Protein AF-0000000078296231 (afdb_homodimer)

Secondary structure (DSSP, 8-state):
----------------------------------------------------S----EEEEEE-TTSTTS--EE--STT-EEES-EEETTEEEP-SSEEEEEEEEEEEEEEE--SSS--EEEEEEEEEE-TTSSS-EEEEEEEEEE-TT-EEEEEEEEEEEEEEEE-TT-EEEEEEE-GGGB---TTTSEEEEEE-/----------------------------------------------------S-PPPEEEEEE-TTSTTS--EE--STT-EEES-EEETTEEEP-SSEEEEEEEEEEEEEEE--SSS--EEEEEEEEEE-TTSSS-EEEEEEEEEE-TT-EEEEEEEEEEEEEEEE-TT-EEEEEEE-GGGB---TTTSEEEEEE-

Organism: Dipodomys ordii (NCBI:txid10020)

Sequence (392 aa):
MTPPGHLHLLRVLGSPFLLLLGLLLLALPPGAQGLTRIGQSTDQHPHKHSFYGTFNPIAHLVGDIHTPGSLSWTANTDRTFLHGFTVNNNTLVVPTAGLYFVYSQVFFSGNSCPSDGTPLLLTHEVQLFSSQYPNHVPILSAQTSLCPGIEGPWMRSLYVGAVFVLTQGDQLSTQTNGLSHLDLRPSSVYFGAFSLMTPPGHLHLLRVLGSPFLLLLGLLLLALPPGAQGLTRIGQSTDQHPHKHSFYGTFNPIAHLVGDIHTPGSLSWTANTDRTFLHGFTVNNNTLVVPTAGLYFVYSQVFFSGNSCPSDGTPLLLTHEVQLFSSQYPNHVPILSAQTSLCPGIEGPWMRSLYVGAVFVLTQGDQLSTQTNGLSHLDLRPSSVYFGAFSL

Radius of gyration: 35.62 Å; Cα contacts (8 Å, |Δi|>4): 763; chains: 2; bounding box: 89×140×71 Å

Solvent-accessible surface area (backbone atoms only — not comparable to full-atom values): 23482 Å² total; per-residue (Å²): 134,89,83,76,90,76,83,77,81,80,79,82,69,85,79,76,87,69,82,74,84,74,82,84,80,76,75,75,80,78,81,75,76,82,78,70,80,76,74,83,77,74,78,73,66,76,73,75,77,73,74,77,63,96,62,66,38,29,34,33,28,22,51,36,78,87,43,80,86,50,92,40,65,37,63,87,50,92,89,32,44,76,36,72,46,46,80,56,96,66,21,42,32,36,69,57,62,44,45,28,42,39,38,38,32,42,29,35,45,48,55,58,39,54,75,84,58,50,50,47,66,35,38,42,30,37,29,39,36,35,93,91,39,99,52,76,38,68,62,31,41,32,37,36,48,43,55,41,60,44,76,46,76,50,77,49,76,47,62,42,71,50,70,44,81,45,46,54,65,26,30,39,34,72,51,68,47,53,58,92,27,56,49,80,38,71,92,45,13,30,42,36,36,32,52,110,136,84,83,80,82,78,78,78,77,78,88,78,82,92,88,90,81,84,77,92,76,81,88,78,82,75,84,75,84,84,76,82,75,79,77,80,72,86,68,81,75,78,73,75,64,76,76,75,75,72,75,76,62,94,63,66,40,30,35,30,28,22,48,35,76,88,43,79,82,50,94,39,65,38,62,86,49,92,86,31,44,76,37,71,46,46,80,56,96,64,21,42,31,34,66,58,62,43,45,29,42,38,38,37,31,42,30,35,45,46,55,57,39,53,73,85,64,49,60,48,69,36,37,42,31,37,28,39,37,33,95,89,41,98,51,76,39,76,76,38,73,38,74,50,72,42,62,44,60,39,65,46,65,42,36,41,50,46,65,41,72,52,76,43,82,43,46,54,65,25,31,42,35,72,49,65,48,54,55,90,27,55,49,76,38,70,31,28,14,30,43,35,36,33,54,113

Structure (mmCIF, N/CA/C/O backbone):
data_AF-0000000078296231-model_v1
#
loop_
_entity.id
_entity.type
_entity.pdbx_description
1 polymer Lymphotoxin-alpha
#
loop_
_atom_site.group_PDB
_atom_site.id
_atom_site.type_symbol
_atom_site.label_atom_id
_atom_site.label_alt_id
_atom_site.label_comp_id
_atom_site.label_asym_id
_atom_site.label_entity_id
_atom_site.label_seq_id
_atom_site.pdbx_PDB_ins_code
_atom_site.Cartn_x
_atom_site.Cartn_y
_atom_site.Cartn_z
_atom_site.occupancy
_atom_site.B_iso_or_equiv
_atom_site.auth_seq_id
_atom_site.auth_comp_id
_atom_site.auth_asym_id
_atom_site.auth_atom_id
_atom_site.pdbx_PDB_model_num
ATOM 1 N N . MET A 1 1 ? 61.344 -9.984 17.656 1 23.5 1 MET A N 1
ATOM 2 C CA . MET A 1 1 ? 61.125 -11.219 16.906 1 23.5 1 MET A CA 1
ATOM 3 C C . MET A 1 1 ? 60.25 -12.188 17.688 1 23.5 1 MET A C 1
ATOM 5 O O . MET A 1 1 ? 60 -13.312 17.25 1 23.5 1 MET A O 1
ATOM 9 N N . THR A 1 2 ? 59.875 -11.883 19.016 1 25.09 2 THR A N 1
ATOM 10 C CA . THR A 1 2 ? 59.469 -12.867 20.016 1 25.09 2 THR A CA 1
ATOM 11 C C . THR A 1 2 ? 58.156 -13.508 19.656 1 25.09 2 THR A C 1
ATOM 13 O O . THR A 1 2 ? 57.219 -12.82 19.25 1 25.09 2 THR A O 1
ATOM 16 N N . PRO A 1 3 ? 58.062 -14.812 19.75 1 30.64 3 PRO A N 1
ATOM 17 C CA . PRO A 1 3 ? 57.219 -15.922 19.266 1 30.64 3 PRO A CA 1
ATOM 18 C C . PRO A 1 3 ? 55.844 -15.961 19.906 1 30.64 3 PRO A C 1
ATOM 20 O O . PRO A 1 3 ? 54.844 -16.219 19.234 1 30.64 3 PRO A O 1
ATOM 23 N N . PRO A 1 4 ? 55.656 -15.93 21.344 1 26.22 4 PRO A N 1
ATOM 24 C CA . PRO A 1 4 ? 55.344 -17.172 22.062 1 26.22 4 PRO A CA 1
ATOM 25 C C . PRO A 1 4 ? 53.844 -17.375 22.25 1 26.22 4 PRO A C 1
ATOM 27 O O . PRO A 1 4 ? 53.344 -18.5 22.078 1 26.22 4 PRO A O 1
ATOM 30 N N . GLY A 1 5 ? 53 -16.516 23.047 1 26.39 5 GLY A N 1
ATOM 31 C CA . GLY A 1 5 ? 52.344 -17.109 24.203 1 26.39 5 GLY A CA 1
ATOM 32 C C . GLY A 1 5 ? 51.094 -17.875 23.875 1 26.39 5 GLY A C 1
ATOM 33 O O . GLY A 1 5 ? 50.406 -17.547 22.891 1 26.39 5 GLY A O 1
ATOM 34 N N . HIS A 1 6 ? 50.875 -19.188 24.25 1 28.38 6 HIS A N 1
ATOM 35 C CA . HIS A 1 6 ? 50.094 -20.422 24.203 1 28.38 6 HIS A CA 1
ATOM 36 C C . HIS A 1 6 ? 48.719 -20.219 24.844 1 28.38 6 HIS A C 1
ATOM 38 O O . HIS A 1 6 ? 48.625 -20.219 26.078 1 28.38 6 HIS A O 1
ATOM 44 N N . LEU A 1 7 ? 47.844 -19.203 24.641 1 26.77 7 LEU A N 1
ATOM 45 C CA . LEU A 1 7 ? 46.719 -19.094 25.547 1 26.77 7 LEU A CA 1
ATOM 46 C C . LEU A 1 7 ? 45.875 -20.359 25.516 1 26.77 7 LEU A C 1
ATOM 48 O O . LEU A 1 7 ? 45.344 -20.719 24.469 1 26.77 7 LEU A O 1
ATOM 52 N N . HIS A 1 8 ? 46.125 -21.391 26.406 1 22.59 8 HIS A N 1
ATOM 53 C CA . HIS A 1 8 ? 45.5 -22.688 26.641 1 22.59 8 HIS A CA 1
ATOM 54 C C . HIS A 1 8 ? 44.062 -22.547 27.062 1 22.59 8 HIS A C 1
ATOM 56 O O . HIS A 1 8 ? 43.75 -21.922 28.078 1 22.59 8 HIS A O 1
ATOM 62 N N . LEU A 1 9 ? 43.062 -22.281 26.203 1 24.11 9 LEU A N 1
ATOM 63 C CA . LEU A 1 9 ? 41.656 -22.219 26.516 1 24.11 9 LEU A CA 1
ATOM 64 C C . LEU A 1 9 ? 41.156 -23.531 27.109 1 24.11 9 LEU A C 1
ATOM 66 O O . LEU A 1 9 ? 41.281 -24.578 26.469 1 24.11 9 LEU A O 1
ATOM 70 N N . LEU A 1 10 ? 41.188 -23.609 28.484 1 22.58 10 LEU A N 1
ATOM 71 C CA . LEU A 1 10 ? 40.812 -24.75 29.312 1 22.58 10 LEU A CA 1
ATOM 72 C C . LEU A 1 10 ? 39.406 -25.234 28.953 1 22.58 10 LEU A C 1
ATOM 74 O O . LEU A 1 10 ? 38.531 -24.438 28.562 1 22.58 10 LEU A O 1
ATOM 78 N N . ARG A 1 11 ? 39.125 -26.625 29.016 1 25 11 ARG A N 1
ATOM 79 C CA . ARG A 1 11 ? 38.25 -27.766 28.703 1 25 11 ARG A CA 1
ATOM 80 C C . ARG A 1 11 ? 37 -27.75 29.562 1 25 11 ARG A C 1
ATOM 82 O O . ARG A 1 11 ? 37.062 -28.047 30.75 1 25 11 ARG A O 1
ATOM 89 N N . VAL A 1 12 ? 36.156 -26.688 29.641 1 25.27 12 VAL A N 1
ATOM 90 C CA . VAL A 1 12 ? 35.062 -26.75 30.594 1 25.27 12 VAL A CA 1
ATOM 91 C C . VAL A 1 12 ? 34.219 -28.016 30.344 1 25.27 12 VAL A C 1
ATOM 93 O O . VAL A 1 12 ? 33.625 -28.172 29.281 1 25.27 12 VAL A O 1
ATOM 96 N N . LEU A 1 13 ? 34.5 -29.188 30.953 1 24.36 13 LEU A N 1
ATOM 97 C CA . LEU A 1 13 ? 34 -30.547 30.906 1 24.36 13 LEU A CA 1
ATOM 98 C C . LEU A 1 13 ? 32.562 -30.594 31.438 1 24.36 13 LEU A C 1
ATOM 100 O O . LEU A 1 13 ? 32.094 -31.641 31.891 1 24.36 13 LEU A O 1
ATOM 104 N N . GLY A 1 14 ? 31.75 -29.531 31.578 1 25.92 14 GLY A N 1
ATOM 105 C CA . GLY A 1 14 ? 30.672 -29.812 32.5 1 25.92 14 GLY A CA 1
ATOM 106 C C . GLY A 1 14 ? 29.828 -31 32.062 1 25.92 14 GLY A C 1
ATOM 107 O O . GLY A 1 14 ? 29.625 -31.25 30.875 1 25.92 14 GLY A O 1
ATOM 108 N N . SER A 1 15 ? 29.641 -32.062 33.031 1 25.97 15 SER A N 1
ATOM 109 C CA . SER A 1 15 ? 29.094 -33.406 33.062 1 25.97 15 SER A CA 1
ATOM 110 C C . SER A 1 15 ? 27.609 -33.406 32.688 1 25.97 15 SER A C 1
ATOM 112 O O . SER A 1 15 ? 26.906 -32.438 32.906 1 25.97 15 SER A O 1
ATOM 114 N N . PRO A 1 16 ? 27.047 -34.469 31.953 1 27.66 16 PRO A N 1
ATOM 115 C CA . PRO A 1 16 ? 25.859 -34.906 31.219 1 27.66 16 PRO A CA 1
ATOM 116 C C . PRO A 1 16 ? 24.734 -35.344 32.156 1 27.66 16 PRO A C 1
ATOM 118 O O . PRO A 1 16 ? 23.75 -35.938 31.688 1 27.66 16 PRO A O 1
ATOM 121 N N . PHE A 1 17 ? 24.438 -34.75 33.406 1 25.89 17 PHE A N 1
ATOM 122 C CA . PHE A 1 17 ? 23.594 -35.625 34.219 1 25.89 17 PHE A CA 1
ATOM 123 C C . PHE A 1 17 ? 22.281 -35.906 33.531 1 25.89 17 PHE A C 1
ATOM 125 O O . PHE A 1 17 ? 21.531 -35 33.156 1 25.89 17 PHE A O 1
ATOM 132 N N . LEU A 1 18 ? 22.078 -37.094 32.906 1 24.16 18 LEU A N 1
ATOM 133 C CA . LEU A 1 18 ? 21.078 -37.875 32.188 1 24.16 18 LEU A CA 1
ATOM 134 C C . LEU A 1 18 ? 19.875 -38.156 33.094 1 24.16 18 LEU A C 1
ATOM 136 O O . LEU A 1 18 ? 19.078 -39.062 32.812 1 24.16 18 LEU A O 1
ATOM 140 N N . LEU A 1 19 ? 19.531 -37.25 34.094 1 22.5 19 LEU A N 1
ATOM 141 C CA . LEU A 1 19 ? 18.578 -37.906 35 1 22.5 19 LEU A CA 1
ATOM 142 C C . LEU A 1 19 ? 17.344 -38.344 34.219 1 22.5 19 LEU A C 1
ATOM 144 O O . LEU A 1 19 ? 16.734 -37.562 33.5 1 22.5 19 LEU A O 1
ATOM 148 N N . LEU A 1 20 ? 17.172 -39.656 34.094 1 23.8 20 LEU A N 1
ATOM 149 C CA . LEU A 1 20 ? 16.25 -40.656 33.562 1 23.8 20 LEU A CA 1
ATOM 150 C C . LEU A 1 20 ? 14.859 -40.5 34.188 1 23.8 20 LEU A C 1
ATOM 152 O O . LEU A 1 20 ? 14.633 -40.875 35.344 1 23.8 20 LEU A O 1
ATOM 156 N N . LEU A 1 21 ? 14.289 -39.25 34.156 1 24.34 21 LEU A N 1
ATOM 157 C CA . LEU A 1 21 ? 12.984 -39.188 34.812 1 24.34 21 LEU A CA 1
ATOM 158 C C . LEU A 1 21 ? 12.062 -40.281 34.281 1 24.34 21 LEU A C 1
ATOM 160 O O . LEU A 1 21 ? 11.719 -40.281 33.094 1 24.34 21 LEU A O 1
ATOM 164 N N . GLY A 1 22 ? 11.914 -41.406 34.938 1 21.39 22 GLY A N 1
ATOM 165 C CA . GLY A 1 22 ? 11.273 -42.719 34.781 1 21.39 22 GLY A CA 1
ATOM 166 C C . GLY A 1 22 ? 9.789 -42.625 34.5 1 21.39 22 GLY A C 1
ATOM 167 O O . GLY A 1 22 ? 9.273 -43.312 33.625 1 21.39 22 GLY A O 1
ATOM 168 N N . LEU A 1 23 ? 8.93 -42.062 35.5 1 23.48 23 LEU A N 1
ATOM 169 C CA . LEU A 1 23 ? 7.977 -43 36.094 1 23.48 23 LEU A CA 1
ATOM 170 C C . LEU A 1 23 ? 6.789 -43.219 35.188 1 23.48 23 LEU A C 1
ATOM 172 O O . LEU A 1 23 ? 6.48 -44.375 34.844 1 23.48 23 LEU A O 1
ATOM 176 N N . LEU A 1 24 ? 5.375 -43 35.719 1 23.36 24 LEU A N 1
ATOM 177 C CA . LEU A 1 24 ? 4.266 -43.875 36.031 1 23.36 24 LEU A CA 1
ATOM 178 C C . LEU A 1 24 ? 3.23 -43.875 34.906 1 23.36 24 LEU A C 1
ATOM 180 O O . LEU A 1 24 ? 2.59 -42.844 34.656 1 23.36 24 LEU A O 1
ATOM 184 N N . LEU A 1 25 ? 3.406 -44.562 33.844 1 26.02 25 LEU A N 1
ATOM 185 C CA . LEU A 1 25 ? 2.516 -44.812 32.719 1 26.02 25 LEU A CA 1
ATOM 186 C C . LEU A 1 25 ? 1.174 -45.375 33.219 1 26.02 25 LEU A C 1
ATOM 188 O O . LEU A 1 25 ? 1.07 -46.531 33.594 1 26.02 25 LEU A O 1
ATOM 192 N N . LEU A 1 26 ? 0.465 -44.562 34.125 1 24.72 26 LEU A N 1
ATOM 193 C CA . LEU A 1 26 ? -0.758 -45.188 34.625 1 24.72 26 LEU A CA 1
ATOM 194 C C . LEU A 1 26 ? -1.654 -45.625 33.5 1 24.72 26 LEU A C 1
ATOM 196 O O . LEU A 1 26 ? -1.951 -44.844 32.594 1 24.72 26 LEU A O 1
ATOM 200 N N . ALA A 1 27 ? -1.771 -46.938 33.344 1 30.64 27 ALA A N 1
ATOM 201 C CA . ALA A 1 27 ? -2.521 -47.812 32.469 1 30.64 27 ALA A CA 1
ATOM 202 C C . ALA A 1 27 ? -4.02 -47.531 32.531 1 30.64 27 ALA A C 1
ATOM 204 O O . ALA A 1 27 ? -4.664 -47.875 33.531 1 30.64 27 ALA A O 1
ATOM 205 N N . LEU A 1 28 ? -4.492 -46.312 32.281 1 28.36 28 LEU A N 1
ATOM 206 C CA . LEU A 1 28 ? -5.934 -46.188 32.5 1 28.36 28 LEU A CA 1
ATOM 207 C C . LEU A 1 28 ? -6.688 -47.25 31.719 1 28.36 28 LEU A C 1
ATOM 209 O O . LEU A 1 28 ? -6.297 -47.625 30.609 1 28.36 28 LEU A O 1
ATOM 213 N N . PRO A 1 29 ? -7.551 -48 32.438 1 28.84 29 PRO A N 1
ATOM 214 C CA . PRO A 1 29 ? -8.273 -49.219 32.062 1 28.84 29 PRO A CA 1
ATOM 215 C C . PRO A 1 29 ? -9.156 -49 30.828 1 28.84 29 PRO A C 1
ATOM 217 O O . PRO A 1 29 ? -9.516 -47.875 30.5 1 28.84 29 PRO A O 1
ATOM 220 N N . PRO A 1 30 ? -9.508 -50.125 30.062 1 27.97 30 PRO A N 1
ATOM 221 C CA . PRO A 1 30 ? -10.016 -50.406 28.719 1 27.97 30 PRO A CA 1
ATOM 222 C C . PRO A 1 30 ? -11.492 -50.062 28.562 1 27.97 30 PRO A C 1
ATOM 224 O O . PRO A 1 30 ? -12.062 -50.25 27.484 1 27.97 30 PRO A O 1
ATOM 227 N N . GLY A 1 31 ? -12.258 -49.688 29.656 1 29 31 GLY A N 1
ATOM 228 C CA . GLY A 1 31 ? -13.594 -50.25 29.453 1 29 31 GLY A CA 1
ATOM 229 C C . GLY A 1 31 ? -14.312 -49.656 28.25 1 29 31 GLY A C 1
ATOM 230 O O . GLY A 1 31 ? -14.094 -48.469 27.906 1 29 31 GLY A O 1
ATOM 231 N N . ALA A 1 32 ? -14.898 -50.469 27.344 1 26.92 32 ALA A N 1
ATOM 232 C CA . ALA A 1 32 ? -15.539 -50.5 26.031 1 26.92 32 ALA A CA 1
ATOM 233 C C . ALA A 1 32 ? -16.859 -49.719 26.062 1 26.92 32 ALA A C 1
ATOM 235 O O . ALA A 1 32 ? -17.719 -49.938 25.219 1 26.92 32 ALA A O 1
ATOM 236 N N . GLN A 1 33 ? -17.156 -48.844 27.047 1 25.98 33 GLN A N 1
ATOM 237 C CA . GLN A 1 33 ? -18.609 -48.656 27.109 1 25.98 33 GLN A CA 1
ATOM 238 C C . GLN A 1 33 ? -19.156 -48.188 25.781 1 25.98 33 GLN A C 1
ATOM 240 O O . GLN A 1 33 ? -18.422 -47.625 24.953 1 25.98 33 GLN A O 1
ATOM 245 N N . GLY A 1 34 ? -20.547 -48.438 25.562 1 28.52 34 GLY A N 1
ATOM 246 C CA . GLY A 1 34 ? -21.609 -48.406 24.562 1 28.52 34 GLY A CA 1
ATOM 247 C C . GLY A 1 34 ? -21.797 -47.031 23.969 1 28.52 34 GLY A C 1
ATOM 248 O O . GLY A 1 34 ? -22.062 -46.062 24.688 1 28.52 34 GLY A O 1
ATOM 249 N N . LEU A 1 35 ? -21.109 -46.688 22.969 1 27.2 35 LEU A N 1
ATOM 250 C CA . LEU A 1 35 ? -21.109 -45.406 22.234 1 27.2 35 LEU A CA 1
ATOM 251 C C . LEU A 1 35 ? -22.516 -45.031 21.797 1 27.2 35 LEU A C 1
ATOM 253 O O . LEU A 1 35 ? -23.125 -45.719 20.969 1 27.2 35 LEU A O 1
ATOM 257 N N . THR A 1 36 ? -23.328 -44.688 22.859 1 28.83 36 THR A N 1
ATOM 258 C CA . THR A 1 36 ? -24.625 -44.188 22.438 1 28.83 36 THR A CA 1
ATOM 259 C C . THR A 1 36 ? -24.453 -43.188 21.297 1 28.83 36 THR A C 1
ATOM 261 O O . THR A 1 36 ? -23.531 -42.344 21.328 1 28.83 36 THR A O 1
ATOM 264 N N . ARG A 1 37 ? -25.109 -43.438 20.188 1 26.67 37 ARG A N 1
ATOM 265 C CA . ARG A 1 37 ? -25.266 -42.719 18.922 1 26.67 37 ARG A CA 1
ATOM 266 C C . ARG A 1 37 ? -25.562 -41.25 19.156 1 26.67 37 ARG A C 1
ATOM 268 O O . ARG A 1 37 ? -26.625 -40.906 19.672 1 26.67 37 ARG A O 1
ATOM 275 N N . ILE A 1 38 ? -24.625 -40.469 19.656 1 29.61 38 ILE A N 1
ATOM 276 C CA . ILE A 1 38 ? -24.906 -39.062 19.75 1 29.61 38 ILE A CA 1
ATOM 277 C C . ILE A 1 38 ? -25.469 -38.531 18.438 1 29.61 38 ILE A C 1
ATOM 279 O O . ILE A 1 38 ? -24.891 -38.75 17.375 1 29.61 38 ILE A O 1
ATOM 283 N N . GLY A 1 39 ? -26.766 -38.219 18.469 1 31.97 39 GLY A N 1
ATOM 284 C CA . GLY A 1 39 ? -27.625 -37.625 17.453 1 31.97 39 GLY A CA 1
ATOM 285 C C . GLY A 1 39 ? -26.906 -36.562 16.641 1 31.97 39 GLY A C 1
ATOM 286 O O . GLY A 1 39 ? -25.859 -36.062 17.047 1 31.97 39 GLY A O 1
ATOM 287 N N . GLN A 1 40 ? -27.531 -36.25 15.414 1 31.89 40 GLN A N 1
ATOM 288 C CA . GLN A 1 40 ? -27.234 -35.469 14.219 1 31.89 40 GLN A CA 1
ATOM 289 C C . GLN A 1 40 ? -26.859 -34.031 14.594 1 31.89 40 GLN A C 1
ATOM 291 O O . GLN A 1 40 ? -27.609 -33.344 15.289 1 31.89 40 GLN A O 1
ATOM 296 N N . SER A 1 41 ? -25.609 -33.812 14.852 1 35.22 41 SER A N 1
ATOM 297 C CA . SER A 1 41 ? -25.094 -32.438 14.953 1 35.22 41 SER A CA 1
ATOM 298 C C . SER A 1 41 ? -25.766 -31.516 13.938 1 35.22 41 SER A C 1
ATOM 300 O O . SER A 1 41 ? -25.844 -31.844 12.75 1 35.22 41 SER A O 1
ATOM 302 N N . THR A 1 42 ? -26.766 -30.703 14.359 1 37 42 THR A N 1
ATOM 303 C CA . THR A 1 42 ? -27.391 -29.578 13.672 1 37 42 THR A CA 1
ATOM 304 C C . THR A 1 42 ? -26.359 -28.797 12.859 1 37 42 THR A C 1
ATOM 306 O O . THR A 1 42 ? -25.234 -28.594 13.32 1 37 42 THR A O 1
ATOM 309 N N . ASP A 1 43 ? -26.484 -28.859 11.602 1 37.47 43 ASP A N 1
ATOM 310 C CA . ASP A 1 43 ? -25.875 -27.984 10.594 1 37.47 43 ASP A CA 1
ATOM 311 C C . ASP A 1 43 ? -25.75 -26.562 11.109 1 37.47 43 ASP A C 1
ATOM 313 O O . ASP A 1 43 ? -26.766 -25.875 11.297 1 37.47 43 ASP A O 1
ATOM 317 N N . GLN A 1 44 ? -24.984 -26.266 12.094 1 37.34 44 GLN A N 1
ATOM 318 C CA . GLN A 1 44 ? -24.734 -24.844 12.352 1 37.34 44 GLN A CA 1
ATOM 319 C C . GLN A 1 44 ? -24.484 -24.094 11.047 1 37.34 44 GLN A C 1
ATOM 321 O O . GLN A 1 44 ? -23.5 -24.344 10.352 1 37.34 44 GLN A O 1
ATOM 326 N N . HIS A 1 45 ? -25.531 -23.75 10.281 1 37.38 45 HIS A N 1
ATOM 327 C CA . HIS A 1 45 ? -25.359 -22.734 9.25 1 37.38 45 HIS A CA 1
ATOM 328 C C . HIS A 1 45 ? -24.406 -21.641 9.711 1 37.38 45 HIS A C 1
ATOM 330 O O . HIS A 1 45 ? -24.484 -21.188 10.859 1 37.38 45 HIS A O 1
ATOM 336 N N . PRO A 1 46 ? -23.266 -21.5 9.219 1 41.59 46 PRO A N 1
ATOM 337 C CA . PRO A 1 46 ? -22.469 -20.344 9.617 1 41.59 46 PRO A CA 1
ATOM 338 C C . PRO A 1 46 ? -23.312 -19.062 9.688 1 41.59 46 PRO A C 1
ATOM 340 O O . PRO A 1 46 ? -24.125 -18.797 8.797 1 41.59 46 PRO A O 1
ATOM 343 N N . HIS A 1 47 ? -23.75 -18.672 10.789 1 35.69 47 HIS A N 1
ATOM 344 C CA . HIS A 1 47 ? -24.422 -17.375 10.984 1 35.69 47 HIS A CA 1
ATOM 345 C C . HIS A 1 47 ? -23.734 -16.281 10.18 1 35.69 47 HIS A C 1
ATOM 347 O O . HIS A 1 47 ? -22.578 -15.945 10.445 1 35.69 47 HIS A O 1
ATOM 353 N N . LYS A 1 48 ? -24 -16.094 8.836 1 42.22 48 LYS A N 1
ATOM 354 C CA . LYS A 1 48 ? -23.734 -14.773 8.273 1 42.22 48 LYS A CA 1
ATOM 355 C C . LYS A 1 48 ? -24.047 -13.68 9.289 1 42.22 48 LYS A C 1
ATOM 357 O O . LYS A 1 48 ? -25.203 -13.5 9.68 1 42.22 48 LYS A O 1
ATOM 362 N N . HIS A 1 49 ? -23.375 -13.438 10.312 1 40.06 49 HIS A N 1
ATOM 363 C CA . HIS A 1 49 ? -23.609 -12.281 11.164 1 40.06 49 HIS A CA 1
ATOM 364 C C . HIS A 1 49 ? -24.047 -11.07 10.352 1 40.06 49 HIS A C 1
ATOM 366 O O . HIS A 1 49 ? -23.234 -10.453 9.656 1 40.06 49 HIS A O 1
ATOM 372 N N . SER A 1 50 ? -25.297 -11.039 9.836 1 41.28 50 SER A N 1
ATOM 373 C CA . SER A 1 50 ? -25.891 -9.805 9.328 1 41.28 50 SER A CA 1
ATOM 374 C C . SER A 1 50 ? -25.781 -8.68 10.359 1 41.28 50 SER A C 1
ATOM 376 O O . SER A 1 50 ? -26.312 -8.789 11.461 1 41.28 50 SER A O 1
ATOM 378 N N . PHE A 1 51 ? -24.766 -8.055 10.539 1 41.81 51 PHE A N 1
ATOM 379 C CA . PHE A 1 51 ? -24.719 -6.816 11.312 1 41.81 51 PHE A CA 1
ATOM 380 C C . PHE A 1 51 ? -25.859 -5.895 10.93 1 41.81 51 PHE A C 1
ATOM 382 O O . PHE A 1 51 ? -25.969 -5.469 9.773 1 41.81 51 PHE A O 1
ATOM 389 N N . TYR A 1 52 ? -27.047 -6.047 11.359 1 41.47 52 TYR A N 1
ATOM 390 C CA . TYR A 1 52 ? -28.25 -5.227 11.172 1 41.47 52 TYR A CA 1
ATOM 391 C C . TYR A 1 52 ? -27.969 -3.77 11.516 1 41.47 52 TYR A C 1
ATOM 393 O O . TYR A 1 52 ? -28.859 -2.93 11.469 1 41.47 52 TYR A O 1
ATOM 401 N N . GLY A 1 53 ? -27.031 -3.422 12.484 1 46.28 53 GLY A N 1
ATOM 402 C CA . GLY A 1 53 ? -26.984 -1.998 12.781 1 46.28 53 GLY A CA 1
ATOM 403 C C . GLY A 1 53 ? -26.5 -1.16 11.617 1 46.28 53 GLY A C 1
ATOM 404 O O . GLY A 1 53 ? -25.969 -1.694 10.641 1 46.28 53 GLY A O 1
ATOM 405 N N . THR A 1 54 ? -27.016 0.094 11.445 1 58.09 54 THR A N 1
ATOM 406 C CA . THR A 1 54 ? -26.625 1.038 10.406 1 58.09 54 THR A CA 1
ATOM 407 C C . THR A 1 54 ? -25.109 1.026 10.227 1 58.09 54 THR A C 1
ATOM 409 O O . THR A 1 54 ? -24.375 1.687 10.969 1 58.09 54 THR A O 1
ATOM 412 N N . PHE A 1 55 ? -24.547 -0.075 9.867 1 71.25 55 PHE A N 1
ATOM 413 C CA . PHE A 1 55 ? -23.094 -0.173 9.742 1 71.25 55 PHE A CA 1
ATOM 414 C C . PHE A 1 55 ? -22.609 0.536 8.477 1 71.25 55 PHE A C 1
ATOM 416 O O . PHE A 1 55 ? -23.297 0.53 7.457 1 71.25 55 PHE A O 1
ATOM 423 N N . ASN A 1 56 ? -21.547 1.28 8.703 1 89.38 56 ASN A N 1
ATOM 424 C CA . ASN A 1 56 ? -20.828 1.855 7.574 1 89.38 56 ASN A CA 1
ATOM 425 C C . ASN A 1 56 ? -20.453 0.789 6.551 1 89.38 56 ASN A C 1
ATOM 427 O O . ASN A 1 56 ? -20.312 -0.386 6.895 1 89.38 56 ASN A O 1
ATOM 431 N N . PRO A 1 57 ? -20.594 1.079 5.324 1 95.94 57 PRO A N 1
ATOM 432 C CA . PRO A 1 57 ? -20.203 0.121 4.285 1 95.94 57 PRO A CA 1
ATOM 433 C C . PRO A 1 57 ? -18.859 -0.559 4.574 1 95.94 57 PRO A C 1
ATOM 435 O O . PRO A 1 57 ? -17.922 0.098 5.008 1 95.94 57 PRO A O 1
ATOM 438 N N . ILE A 1 58 ? -18.812 -1.857 4.359 1 96.69 58 ILE A N 1
ATOM 439 C CA . ILE A 1 58 ? -17.594 -2.635 4.59 1 96.69 58 ILE A CA 1
ATOM 440 C C . ILE A 1 58 ? -17.594 -3.867 3.686 1 96.69 58 ILE A C 1
ATOM 442 O O . ILE A 1 58 ? -18.641 -4.473 3.449 1 96.69 58 ILE A O 1
ATOM 446 N N . ALA A 1 59 ? -16.484 -4.203 3.16 1 98 59 ALA A N 1
ATOM 447 C CA . ALA A 1 59 ? -16.266 -5.422 2.387 1 98 59 ALA A CA 1
ATOM 448 C C . ALA A 1 59 ? -14.93 -6.07 2.738 1 98 59 ALA A C 1
ATOM 450 O O . ALA A 1 59 ? -13.898 -5.398 2.768 1 98 59 ALA A O 1
ATOM 451 N N . HIS A 1 60 ? -14.875 -7.277 3.102 1 98.06 60 HIS A N 1
ATOM 452 C CA . HIS A 1 60 ? -13.711 -8.148 3.207 1 98.06 60 HIS A CA 1
ATOM 453 C C . HIS A 1 60 ? -13.938 -9.453 2.451 1 98.06 60 HIS A C 1
ATOM 455 O O . HIS A 1 60 ? -14.711 -10.312 2.893 1 98.06 60 HIS A O 1
ATOM 461 N N . LEU A 1 61 ? -13.281 -9.562 1.343 1 98 61 LEU A N 1
ATOM 462 C CA . LEU A 1 61 ? -13.391 -10.727 0.471 1 98 61 LEU A CA 1
ATOM 463 C C . LEU A 1 61 ? -12.125 -11.578 0.543 1 98 61 LEU A C 1
ATOM 465 O O . LEU A 1 61 ? -11.086 -11.109 1.016 1 98 61 LEU A O 1
ATOM 469 N N . VAL A 1 62 ? -12.258 -12.844 0.133 1 96.81 62 VAL A N 1
ATOM 470 C CA . VAL A 1 62 ? -11.078 -13.711 0.083 1 96.81 62 VAL A CA 1
ATOM 471 C C . VAL A 1 62 ? -10.93 -14.297 -1.319 1 96.81 62 VAL A C 1
ATOM 473 O O . VAL A 1 62 ? -11.883 -14.312 -2.1 1 96.81 62 VAL A O 1
ATOM 476 N N . GLY A 1 63 ? -9.742 -14.641 -1.748 1 95.94 63 GLY A N 1
ATOM 477 C CA . GLY A 1 63 ? -9.523 -15.32 -3.02 1 95.94 63 GLY A CA 1
ATOM 478 C C . GLY A 1 63 ? -10.336 -16.594 -3.168 1 95.94 63 GLY A C 1
ATOM 479 O O . GLY A 1 63 ? -10.383 -17.406 -2.254 1 95.94 63 GLY A O 1
ATOM 480 N N . ASP A 1 64 ? -10.906 -16.703 -4.316 1 93.31 64 ASP A N 1
ATOM 481 C CA . ASP A 1 64 ? -11.766 -17.844 -4.598 1 93.31 64 ASP A CA 1
ATOM 482 C C . ASP A 1 64 ? -10.953 -19.047 -5.078 1 93.31 64 ASP A C 1
ATOM 484 O O . ASP A 1 64 ? -10.43 -19.047 -6.195 1 93.31 64 ASP A O 1
ATOM 488 N N . ILE A 1 65 ? -10.938 -20.125 -4.43 1 86.5 65 ILE A N 1
ATOM 489 C CA . ILE A 1 65 ? -10.117 -21.281 -4.73 1 86.5 65 ILE A CA 1
ATOM 490 C C . ILE A 1 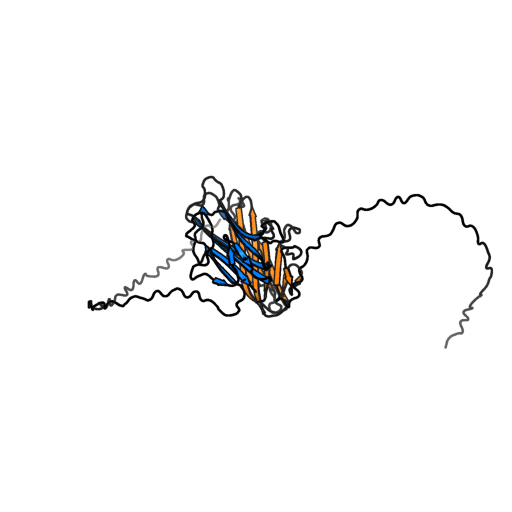65 ? -10.766 -22.094 -5.852 1 86.5 65 ILE A C 1
ATOM 492 O O . ILE A 1 65 ? -10.117 -22.953 -6.465 1 86.5 65 ILE A O 1
ATOM 496 N N . HIS A 1 66 ? -11.984 -21.797 -6.172 1 85.31 66 HIS A N 1
ATOM 497 C CA . HIS A 1 66 ? -12.734 -22.609 -7.121 1 85.31 66 HIS A CA 1
ATOM 498 C C . HIS A 1 66 ? -12.531 -22.109 -8.547 1 85.31 66 HIS A C 1
ATOM 500 O O . HIS A 1 66 ? -13.07 -22.688 -9.5 1 85.31 66 HIS A O 1
ATOM 506 N N . THR A 1 67 ? -11.773 -21.047 -8.789 1 81.25 67 THR A N 1
ATOM 507 C CA . THR A 1 67 ? -11.469 -20.531 -10.117 1 81.25 67 THR A CA 1
ATOM 508 C C . THR A 1 67 ? -9.961 -20.547 -10.367 1 81.25 67 THR A C 1
ATOM 510 O O . THR A 1 67 ? -9.32 -19.484 -10.391 1 81.25 67 THR A O 1
ATOM 513 N N . PRO A 1 68 ? -9.477 -21.734 -10.617 1 73.94 68 PRO A N 1
ATOM 514 C CA . PRO A 1 68 ? -8.031 -21.812 -10.805 1 73.94 68 PRO A CA 1
ATOM 515 C C . PRO A 1 68 ? -7.543 -20.984 -11.992 1 73.94 68 PRO A C 1
ATOM 517 O O . PRO A 1 68 ? -8.25 -20.859 -13 1 73.94 68 PRO A O 1
ATOM 520 N N . GLY A 1 69 ? -6.402 -20.328 -11.977 1 79.62 69 GLY A N 1
ATOM 521 C CA . GLY A 1 69 ? -5.777 -19.562 -13.039 1 79.62 69 GLY A CA 1
ATOM 522 C C . GLY A 1 69 ? -6.18 -18.094 -13.047 1 79.62 69 GLY A C 1
ATOM 523 O O . GLY A 1 69 ? -5.762 -17.328 -13.922 1 79.62 69 GLY A O 1
ATOM 524 N N . SER A 1 70 ? -7.137 -17.844 -12.211 1 87.75 70 SER A N 1
ATOM 525 C CA . SER A 1 70 ? -7.551 -16.453 -12.07 1 87.75 70 SER A CA 1
ATOM 526 C C . SER A 1 70 ? -7.691 -16.062 -10.602 1 87.75 70 SER A C 1
ATOM 528 O O . SER A 1 70 ? -7.793 -16.922 -9.734 1 87.75 70 SER A O 1
ATOM 530 N N . LEU A 1 71 ? -7.488 -14.852 -10.383 1 96.25 71 LEU A N 1
ATOM 531 C CA . LEU A 1 71 ? -7.805 -14.352 -9.047 1 96.25 71 LEU A CA 1
ATOM 532 C C . LEU A 1 71 ? -9.203 -13.742 -9.008 1 96.25 71 LEU A C 1
ATOM 534 O O . LEU A 1 71 ? -9.422 -12.656 -9.555 1 96.25 71 LEU A O 1
ATOM 538 N N . SER A 1 72 ? -10.102 -14.508 -8.461 1 96.25 72 SER A N 1
ATOM 539 C CA . SER A 1 72 ? -11.461 -14.023 -8.234 1 96.25 72 SER A CA 1
ATOM 540 C C . SER A 1 72 ? -11.75 -13.859 -6.746 1 96.25 72 SER A C 1
ATOM 542 O O . SER A 1 72 ? -11.195 -14.594 -5.918 1 96.25 72 SER A O 1
ATOM 544 N N . TRP A 1 73 ? -12.586 -12.969 -6.477 1 96.62 73 TRP A N 1
ATOM 545 C CA . TRP A 1 73 ? -12.898 -12.656 -5.086 1 96.62 73 TRP A CA 1
ATOM 546 C C . TRP A 1 73 ? -14.289 -13.172 -4.715 1 96.62 73 TRP A C 1
ATOM 548 O O . TRP A 1 73 ? -15.227 -13.078 -5.512 1 96.62 73 TRP A O 1
ATOM 558 N N . THR A 1 74 ? -14.414 -13.648 -3.52 1 94.12 74 THR A N 1
ATOM 559 C CA . THR A 1 74 ? -15.703 -14.164 -3.082 1 94.12 74 THR A CA 1
ATOM 560 C C . THR A 1 74 ? -16.016 -13.703 -1.661 1 94.12 74 THR A C 1
ATOM 562 O O . THR A 1 74 ? -15.109 -13.5 -0.853 1 94.12 74 THR A O 1
ATOM 565 N N . ALA A 1 75 ? -17.234 -13.531 -1.398 1 93.12 75 ALA A N 1
ATOM 566 C CA . ALA A 1 75 ? -17.75 -13.172 -0.077 1 93.12 75 ALA A CA 1
ATOM 567 C C . ALA A 1 75 ? -18.484 -14.352 0.561 1 93.12 75 ALA A C 1
ATOM 569 O O . ALA A 1 75 ? -19.188 -14.188 1.564 1 93.12 75 ALA A O 1
ATOM 570 N N . ASN A 1 76 ? -18.344 -15.461 0.109 1 84.38 76 ASN A N 1
ATOM 571 C CA . ASN A 1 76 ? -19.219 -16.578 0.458 1 84.38 76 ASN A CA 1
ATOM 572 C C . ASN A 1 76 ? -18.578 -17.484 1.505 1 84.38 76 ASN A C 1
ATOM 574 O O . ASN A 1 76 ? -18.781 -18.703 1.49 1 84.38 76 ASN A O 1
ATOM 578 N N . THR A 1 77 ? -17.734 -17 2.297 1 83.94 77 THR A N 1
ATOM 579 C CA . THR A 1 77 ? -17.141 -17.797 3.371 1 83.94 77 THR A CA 1
ATOM 580 C C . THR A 1 77 ? -17.312 -17.094 4.715 1 83.94 77 THR A C 1
ATOM 582 O O . THR A 1 77 ? -17.656 -15.906 4.766 1 83.94 77 THR A O 1
ATOM 585 N N . ASP A 1 78 ? -17.172 -17.797 5.789 1 83.44 78 ASP A N 1
ATOM 586 C CA . ASP A 1 78 ? -17.359 -17.281 7.141 1 83.44 78 ASP A CA 1
ATOM 587 C C . ASP A 1 78 ? -16.281 -16.25 7.477 1 83.44 78 ASP A C 1
ATOM 589 O O . ASP A 1 78 ? -16.422 -15.492 8.445 1 83.44 78 ASP A O 1
ATOM 593 N N . ARG A 1 79 ? -15.328 -16.125 6.73 1 87.31 79 ARG A N 1
ATOM 594 C CA . ARG A 1 79 ? -14.234 -15.203 7.016 1 87.31 79 ARG A CA 1
ATOM 595 C C . ARG A 1 79 ? -14.383 -13.914 6.215 1 87.31 79 ARG A C 1
ATOM 597 O O . ARG A 1 79 ? -13.422 -13.148 6.07 1 87.31 79 ARG A O 1
ATOM 604 N N . THR A 1 80 ? -15.5 -13.742 5.656 1 93.19 80 THR A N 1
ATOM 605 C CA . THR A 1 80 ? -15.734 -12.57 4.82 1 93.19 80 THR A CA 1
ATOM 606 C C . THR A 1 80 ? -16.891 -11.734 5.367 1 93.19 80 THR A C 1
ATOM 608 O O . THR A 1 80 ? -17.672 -12.211 6.195 1 93.19 80 THR A O 1
ATOM 611 N N . PHE A 1 81 ? -16.891 -10.414 5.027 1 93.38 81 PHE A N 1
ATOM 612 C CA . PHE A 1 81 ? -17.953 -9.469 5.355 1 93.38 81 PHE A CA 1
ATOM 613 C C . PHE A 1 81 ? -18.297 -8.602 4.148 1 93.38 81 PHE A C 1
ATOM 615 O O . PHE A 1 81 ? -17.406 -8.18 3.41 1 93.38 81 PHE A O 1
ATOM 622 N N . LEU A 1 82 ? -19.562 -8.523 3.934 1 94.56 82 LEU A N 1
ATOM 623 C CA . LEU A 1 82 ? -20.031 -7.645 2.865 1 94.56 82 LEU A CA 1
ATOM 624 C C . LEU A 1 82 ? -21.297 -6.91 3.279 1 94.56 82 LEU A C 1
ATOM 626 O O . LEU A 1 82 ? -22.359 -7.531 3.441 1 94.56 82 LEU A O 1
ATOM 630 N N . HIS A 1 83 ? -21.156 -5.672 3.488 1 95.12 83 HIS A N 1
ATOM 631 C CA . HIS A 1 83 ? -22.281 -4.809 3.812 1 95.12 83 HIS A CA 1
ATOM 632 C C . HIS A 1 83 ? -22.203 -3.486 3.053 1 95.12 83 HIS A C 1
ATOM 634 O O . HIS A 1 83 ? -21.188 -2.795 3.111 1 95.12 83 HIS A O 1
ATOM 640 N N . GLY A 1 84 ? -23.328 -3.053 2.396 1 96.06 84 GLY A N 1
ATOM 641 C CA . GLY A 1 84 ? -23.344 -1.821 1.623 1 96.06 84 GLY A CA 1
ATOM 642 C C . GLY A 1 84 ? -22.734 -1.973 0.242 1 96.06 84 GLY A C 1
ATOM 643 O O . GLY A 1 84 ? -23.391 -1.685 -0.765 1 96.06 84 GLY A O 1
ATOM 644 N N . PHE A 1 85 ? -21.562 -2.527 0.169 1 97 85 PHE A N 1
ATOM 645 C CA . PHE A 1 85 ? -20.891 -2.797 -1.101 1 97 85 PHE A CA 1
ATOM 646 C C . PHE A 1 85 ? -21.625 -3.883 -1.877 1 97 85 PHE A C 1
ATOM 648 O O . PHE A 1 85 ? -22.344 -4.695 -1.291 1 97 85 PHE A O 1
ATOM 655 N N . THR A 1 86 ? -21.422 -3.828 -3.178 1 96.31 86 THR A N 1
ATOM 656 C CA . THR A 1 86 ? -21.781 -4.965 -4.016 1 96.31 86 THR A CA 1
ATOM 657 C C . THR A 1 86 ? -20.578 -5.473 -4.797 1 96.31 86 THR A C 1
ATOM 659 O O . THR A 1 86 ? -19.641 -4.719 -5.051 1 96.31 86 THR A O 1
ATOM 662 N N . VAL A 1 87 ? -20.562 -6.734 -4.996 1 94.88 87 VAL A N 1
ATOM 663 C CA . VAL A 1 87 ? -19.531 -7.355 -5.828 1 94.88 87 VAL A CA 1
ATOM 664 C C . VAL A 1 87 ? -20.125 -7.734 -7.184 1 94.88 87 VAL A C 1
ATOM 666 O O . VAL A 1 87 ? -21.062 -8.539 -7.262 1 94.88 87 VAL A O 1
ATOM 669 N N . ASN A 1 88 ? -19.641 -7.086 -8.219 1 92.56 88 ASN A N 1
ATOM 670 C CA . ASN A 1 88 ? -20.078 -7.344 -9.586 1 92.56 88 ASN A CA 1
ATOM 671 C C . ASN A 1 88 ? -18.891 -7.57 -10.523 1 92.56 88 ASN A C 1
ATOM 673 O O . ASN A 1 88 ? -18.062 -6.684 -10.695 1 92.56 88 ASN A O 1
ATOM 677 N N . ASN A 1 89 ? -18.828 -8.812 -11.203 1 92.5 89 ASN A N 1
ATOM 678 C CA . ASN A 1 89 ? -17.75 -9.109 -12.141 1 92.5 89 ASN A CA 1
ATOM 679 C C . ASN A 1 89 ? -16.375 -8.883 -11.508 1 92.5 89 ASN A C 1
ATOM 681 O O . ASN A 1 89 ? -15.523 -8.219 -12.094 1 92.5 89 ASN A O 1
ATOM 685 N N . ASN A 1 90 ? -16.25 -9.312 -10.32 1 95.69 90 ASN A N 1
ATOM 686 C CA . ASN A 1 90 ? -14.977 -9.336 -9.602 1 95.69 90 ASN A CA 1
ATOM 687 C C . ASN A 1 90 ? -14.547 -7.93 -9.195 1 95.69 90 ASN A C 1
ATOM 689 O O . ASN A 1 90 ? -13.359 -7.676 -8.984 1 95.69 90 ASN A O 1
ATOM 693 N N . THR A 1 91 ? -15.609 -6.988 -9.117 1 95.88 91 THR A N 1
ATOM 694 C CA . THR A 1 91 ? -15.344 -5.605 -8.734 1 95.88 91 THR A CA 1
ATOM 695 C C . THR A 1 91 ? -16.188 -5.211 -7.52 1 95.88 91 THR A C 1
ATOM 697 O O . THR A 1 91 ? -17.344 -5.633 -7.395 1 95.88 91 THR A O 1
ATOM 700 N N . LEU A 1 92 ? -15.562 -4.477 -6.645 1 97.31 92 LEU A N 1
ATOM 701 C CA . LEU A 1 92 ? -16.297 -3.863 -5.543 1 97.31 92 LEU A CA 1
ATOM 702 C C . LEU A 1 92 ? -16.891 -2.521 -5.961 1 97.31 92 LEU A C 1
ATOM 704 O O . LEU A 1 92 ? -16.172 -1.641 -6.434 1 97.31 92 LEU A O 1
ATOM 708 N N . VAL A 1 93 ? -18.141 -2.379 -5.781 1 97.38 93 VAL A N 1
ATOM 709 C CA . VAL A 1 93 ? -18.797 -1.132 -6.152 1 97.38 93 VAL A CA 1
ATOM 710 C C . VAL A 1 93 ? -19.078 -0.3 -4.902 1 97.38 93 VAL A C 1
ATOM 712 O O . VAL A 1 93 ? -19.719 -0.776 -3.961 1 97.38 93 VAL A O 1
ATOM 715 N N . VAL A 1 94 ? -18.625 0.882 -4.926 1 96.94 94 VAL A N 1
ATOM 716 C CA . VAL A 1 94 ? -18.766 1.795 -3.793 1 96.94 94 VAL A CA 1
ATOM 717 C C . VAL A 1 94 ? -20.203 2.27 -3.686 1 96.94 94 VAL A C 1
ATOM 719 O O . VAL A 1 94 ? -20.75 2.832 -4.637 1 96.94 94 VAL A O 1
ATOM 722 N N . PRO A 1 95 ? -20.797 2.125 -2.527 1 97 95 PRO A N 1
ATOM 723 C CA . PRO A 1 95 ? -22.234 2.391 -2.416 1 97 95 PRO A CA 1
ATOM 724 C C . PRO A 1 95 ? -22.547 3.871 -2.207 1 97 95 PRO A C 1
ATOM 726 O O . PRO A 1 95 ? -23.625 4.34 -2.6 1 97 95 PRO A O 1
ATOM 729 N N . THR A 1 96 ? -21.688 4.59 -1.473 1 96.31 96 THR A N 1
ATOM 730 C CA . THR A 1 96 ? -21.891 6 -1.15 1 96.31 96 THR A CA 1
ATOM 731 C C . THR A 1 96 ? -20.562 6.75 -1.153 1 96.31 96 THR A C 1
ATOM 733 O O . THR A 1 96 ? -19.516 6.172 -0.866 1 96.31 96 THR A O 1
ATOM 736 N N . ALA A 1 97 ? -20.656 8.031 -1.543 1 94.25 97 ALA A N 1
ATOM 737 C CA . ALA A 1 97 ? -19.453 8.859 -1.521 1 94.25 97 ALA A CA 1
ATOM 738 C C . ALA A 1 97 ? -18.906 8.984 -0.103 1 94.25 97 ALA A C 1
ATOM 740 O O . ALA A 1 97 ? -19.672 9.094 0.859 1 94.25 97 ALA A O 1
ATOM 741 N N . GLY A 1 98 ? -17.609 8.953 -0.01 1 93.12 98 GLY A N 1
ATOM 742 C CA . GLY A 1 98 ? -17 9.117 1.296 1 93.12 98 GLY A CA 1
ATOM 743 C C . GLY A 1 98 ? -15.547 8.68 1.326 1 93.12 98 GLY A C 1
ATOM 744 O O . GLY A 1 98 ? -14.922 8.508 0.277 1 93.12 98 GLY A O 1
ATOM 745 N N . LEU A 1 99 ? -15.008 8.641 2.518 1 93.5 99 LEU A N 1
ATOM 746 C CA . LEU A 1 99 ? -13.648 8.172 2.764 1 93.5 99 LEU A CA 1
ATOM 747 C C . LEU A 1 99 ? -13.617 6.672 3.014 1 93.5 99 LEU A C 1
ATOM 749 O O . LEU A 1 99 ? -14.383 6.16 3.834 1 93.5 99 LEU A O 1
ATOM 753 N N . TYR A 1 100 ? -12.742 6.02 2.256 1 95.88 100 TYR A N 1
ATOM 754 C CA . TYR A 1 100 ? -12.617 4.57 2.387 1 95.88 100 TYR A CA 1
ATOM 755 C C . TYR A 1 100 ? -11.164 4.164 2.58 1 95.88 100 TYR A C 1
ATOM 757 O O . TYR A 1 100 ? -10.266 4.711 1.934 1 95.88 100 TYR A O 1
ATOM 765 N N . PHE A 1 101 ? -10.93 3.301 3.508 1 97.69 101 PHE A N 1
ATOM 766 C CA . PHE A 1 101 ? -9.672 2.568 3.494 1 97.69 101 PHE A CA 1
ATOM 767 C C . PHE A 1 101 ? -9.766 1.348 2.588 1 97.69 101 PHE A C 1
ATOM 769 O O . PHE A 1 101 ? -10.641 0.498 2.768 1 97.69 101 PHE A O 1
ATOM 776 N N . VAL A 1 102 ? -8.938 1.286 1.597 1 98.56 102 VAL A N 1
ATOM 777 C CA . VAL A 1 102 ? -8.883 0.203 0.621 1 98.56 102 VAL A CA 1
ATOM 778 C C . VAL A 1 102 ? -7.625 -0.633 0.841 1 98.56 102 VAL A C 1
ATOM 780 O O . VAL A 1 102 ? -6.543 -0.087 1.052 1 98.56 102 VAL A O 1
ATOM 783 N N . TYR A 1 103 ? -7.781 -1.986 0.799 1 98.75 103 TYR A N 1
ATOM 784 C CA . TYR A 1 103 ? -6.613 -2.826 1.043 1 98.75 103 TYR A CA 1
ATOM 785 C C . TYR A 1 103 ? -6.719 -4.145 0.283 1 98.75 103 TYR A C 1
ATOM 787 O O . TYR A 1 103 ? -7.816 -4.559 -0.1 1 98.75 103 TYR A O 1
ATOM 795 N N . SER A 1 104 ? -5.551 -4.73 0.06 1 98.88 104 SER A N 1
ATOM 796 C CA . SER A 1 104 ? -5.496 -6.062 -0.54 1 98.88 104 SER A CA 1
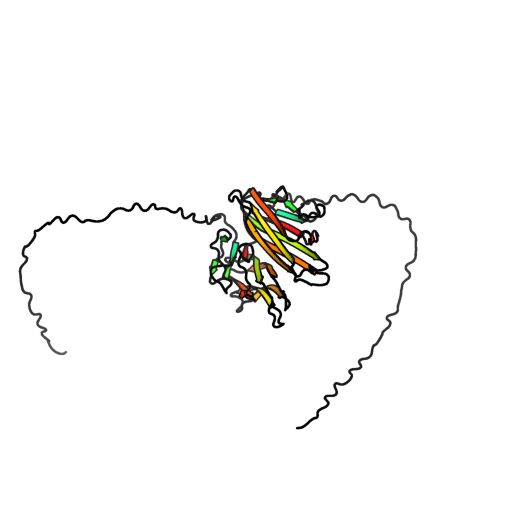ATOM 797 C C . SER A 1 104 ? -4.156 -6.738 -0.261 1 98.88 104 SER A C 1
ATOM 799 O O . SER A 1 104 ? -3.133 -6.066 -0.124 1 98.88 104 SER A O 1
ATOM 801 N N . GLN A 1 105 ? -4.23 -8.031 -0.141 1 98.75 105 GLN A N 1
ATOM 802 C CA . GLN A 1 105 ? -3.023 -8.844 -0.019 1 98.75 105 GLN A CA 1
ATOM 803 C C . GLN A 1 105 ? -3.096 -10.078 -0.909 1 98.75 105 GLN A C 1
ATOM 805 O O . GLN A 1 105 ? -4.145 -10.719 -1.01 1 98.75 105 GLN A O 1
ATOM 810 N N . VAL A 1 106 ? -1.943 -10.414 -1.486 1 98.56 106 VAL A N 1
ATOM 811 C CA . VAL A 1 106 ? -1.786 -11.703 -2.156 1 98.56 106 VAL A CA 1
ATOM 812 C C . VAL A 1 106 ? -0.565 -12.43 -1.599 1 98.56 106 VAL A C 1
ATOM 814 O O . VAL A 1 106 ? 0.278 -11.82 -0.936 1 98.56 106 VAL A O 1
ATOM 817 N N . PHE A 1 107 ? -0.527 -13.688 -1.831 1 98 107 PHE A N 1
ATOM 818 C CA . PHE A 1 107 ? 0.518 -14.578 -1.341 1 98 107 PHE A CA 1
ATOM 819 C C . PHE A 1 107 ? 0.996 -15.516 -2.445 1 98 107 PHE A C 1
ATOM 821 O O . PHE A 1 107 ? 0.194 -16.219 -3.057 1 98 107 PHE A O 1
ATOM 828 N N . PHE A 1 108 ? 2.301 -15.43 -2.715 1 96.5 108 PHE A N 1
ATOM 829 C CA . PHE A 1 108 ? 2.922 -16.266 -3.74 1 96.5 108 PHE A CA 1
ATOM 830 C C . PHE A 1 108 ? 3.842 -17.297 -3.109 1 96.5 108 PHE A C 1
ATOM 832 O O . PHE A 1 108 ? 4.5 -17.031 -2.104 1 96.5 108 PHE A O 1
ATOM 839 N N . SER A 1 109 ? 3.861 -18.453 -3.738 1 94.88 109 SER A N 1
ATOM 840 C CA . SER A 1 109 ? 4.828 -19.453 -3.318 1 94.88 109 SER A CA 1
ATOM 841 C C . SER A 1 109 ? 5.305 -20.297 -4.504 1 94.88 109 SER A C 1
ATOM 843 O O . SER A 1 109 ? 4.684 -20.281 -5.566 1 94.88 109 SER A O 1
ATOM 845 N N . GLY A 1 110 ? 6.477 -20.859 -4.316 1 92.56 110 GLY A N 1
ATOM 846 C CA . GLY A 1 110 ? 7.051 -21.719 -5.328 1 92.56 110 GLY A CA 1
ATOM 847 C C . GLY A 1 110 ? 8.195 -22.578 -4.809 1 92.56 110 GLY A C 1
ATOM 848 O O . GLY A 1 110 ? 8.578 -22.453 -3.643 1 92.56 110 GLY A O 1
ATOM 849 N N . ASN A 1 111 ? 8.648 -23.438 -5.656 1 88.62 111 ASN A N 1
ATOM 850 C CA . ASN A 1 111 ? 9.719 -24.344 -5.27 1 88.62 111 ASN A CA 1
ATOM 851 C C . ASN A 1 111 ? 11.031 -23.984 -5.98 1 88.62 111 ASN A C 1
ATOM 853 O O . ASN A 1 111 ? 12.094 -24.469 -5.594 1 88.62 111 ASN A O 1
ATOM 857 N N . SER A 1 112 ? 11 -23.281 -6.969 1 81.25 112 SER A N 1
ATOM 858 C CA . SER A 1 112 ? 12.18 -22.828 -7.699 1 81.25 112 SER A CA 1
ATOM 859 C C . SER A 1 112 ? 11.859 -21.609 -8.562 1 81.25 112 SER A C 1
ATOM 861 O O . SER A 1 112 ? 10.688 -21.281 -8.773 1 81.25 112 SER A O 1
ATOM 863 N N . CYS A 1 113 ? 12.914 -20.828 -8.906 1 76.06 113 CYS A N 1
ATOM 864 C CA . CYS A 1 113 ? 12.766 -19.75 -9.891 1 76.06 113 CYS A CA 1
ATOM 865 C C . CYS A 1 113 ? 13.211 -20.219 -11.273 1 76.06 113 CYS A C 1
ATOM 867 O O . CYS A 1 113 ? 14.008 -21.141 -11.398 1 76.06 113 CYS A O 1
ATOM 869 N N . PRO A 1 114 ? 12.57 -19.5 -12.273 1 71.94 114 PRO A N 1
ATOM 870 C CA . PRO A 1 114 ? 12.93 -19.906 -13.633 1 71.94 114 PRO A CA 1
ATOM 871 C C . PRO A 1 114 ? 14.445 -19.938 -13.859 1 71.94 114 PRO A C 1
ATOM 873 O O . PRO A 1 114 ? 15.164 -19.062 -13.352 1 71.94 114 PRO A O 1
ATOM 876 N N . SER A 1 115 ? 14.914 -20.938 -14.461 1 70 115 SER A N 1
ATOM 877 C CA . SER A 1 115 ? 16.344 -21.188 -14.664 1 70 115 SER A CA 1
ATOM 878 C C . SER A 1 115 ? 16.859 -20.453 -15.898 1 70 115 SER A C 1
ATOM 880 O O . SER A 1 115 ? 18.062 -20.375 -16.109 1 70 115 SER A O 1
ATOM 882 N N . ASP A 1 116 ? 15.969 -19.891 -16.641 1 74.44 116 ASP A N 1
ATOM 883 C CA . ASP A 1 116 ? 16.406 -19.328 -17.906 1 74.44 116 ASP A CA 1
ATOM 884 C C . ASP A 1 116 ? 17.078 -17.969 -17.703 1 74.44 116 ASP A C 1
ATOM 886 O O . ASP A 1 116 ? 17.328 -17.234 -18.656 1 74.44 116 ASP A O 1
ATOM 890 N N . GLY A 1 117 ? 17.312 -17.625 -16.484 1 75.69 117 GLY A N 1
ATOM 891 C CA . GLY A 1 117 ? 18.047 -16.391 -16.234 1 75.69 117 GLY A CA 1
ATOM 892 C C . GLY A 1 117 ? 17.125 -15.188 -16.094 1 75.69 117 GLY A C 1
ATOM 893 O O . GLY A 1 117 ? 17.594 -14.078 -15.805 1 75.69 117 GLY A O 1
ATOM 894 N N . THR A 1 118 ? 15.852 -15.375 -16.359 1 79.56 118 THR A N 1
ATOM 895 C CA . THR A 1 118 ? 14.922 -14.25 -16.266 1 79.56 118 THR A CA 1
ATOM 896 C C . THR A 1 118 ? 14.336 -14.141 -14.859 1 79.56 118 THR A C 1
ATOM 898 O O . THR A 1 118 ? 13.867 -15.141 -14.297 1 79.56 118 THR A O 1
ATOM 901 N N . PRO A 1 119 ? 14.367 -12.984 -14.328 1 86.94 119 PRO A N 1
ATOM 902 C CA . PRO A 1 119 ? 13.773 -12.82 -13 1 86.94 119 PRO A CA 1
ATOM 903 C C . PRO A 1 119 ? 12.25 -12.977 -13.016 1 86.94 119 PRO A C 1
ATOM 905 O O . PRO A 1 119 ? 11.602 -12.672 -14.016 1 86.94 119 PRO A O 1
ATOM 908 N N . LEU A 1 120 ? 11.781 -13.578 -11.977 1 90.56 120 LEU A N 1
ATOM 909 C CA . LEU A 1 120 ? 10.336 -13.648 -11.789 1 90.56 120 LEU A CA 1
ATOM 910 C C . LEU A 1 120 ? 9.805 -12.352 -11.172 1 90.56 120 LEU A C 1
ATOM 912 O O . LEU A 1 120 ? 10.172 -12 -10.047 1 90.56 120 LEU A O 1
ATOM 916 N N . LEU A 1 121 ? 8.977 -11.648 -11.93 1 93.25 121 LEU A N 1
ATOM 917 C CA . LEU A 1 121 ? 8.375 -10.398 -11.461 1 93.25 121 LEU A CA 1
ATOM 918 C C . LEU A 1 121 ? 6.945 -10.633 -10.977 1 93.2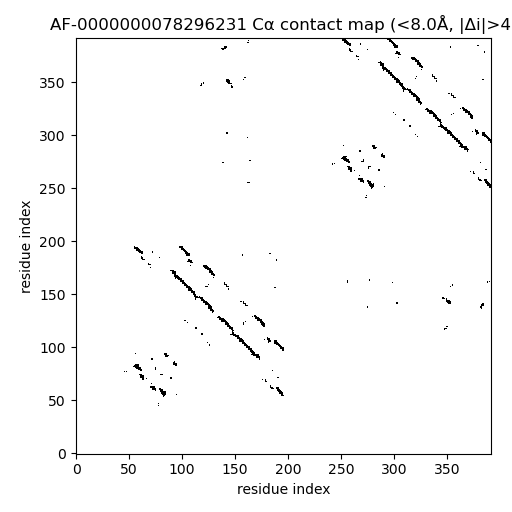5 121 LEU A C 1
ATOM 920 O O . LEU A 1 121 ? 6.109 -11.133 -11.734 1 93.25 121 LEU A O 1
ATOM 924 N N . LEU A 1 122 ? 6.719 -10.367 -9.734 1 96.62 122 LEU A N 1
ATOM 925 C CA . LEU A 1 122 ? 5.41 -10.5 -9.102 1 96.62 122 LEU A CA 1
ATOM 926 C C . LEU A 1 122 ? 4.832 -9.133 -8.75 1 96.62 122 LEU A C 1
ATOM 928 O O . LEU A 1 122 ? 5.484 -8.328 -8.078 1 96.62 122 LEU A O 1
ATOM 932 N N . THR A 1 123 ? 3.617 -8.844 -9.266 1 98.06 123 THR A N 1
ATOM 933 C CA . THR A 1 123 ? 2.99 -7.551 -9.008 1 98.06 123 THR A CA 1
ATOM 934 C C . THR A 1 123 ? 1.544 -7.73 -8.555 1 98.06 123 THR A C 1
ATOM 936 O O . THR A 1 123 ? 0.89 -8.703 -8.93 1 98.06 123 THR A O 1
ATOM 939 N N . HIS A 1 124 ? 1.057 -6.84 -7.758 1 98.62 124 HIS A N 1
ATOM 940 C CA . HIS A 1 124 ? -0.323 -6.766 -7.289 1 98.62 124 HIS A CA 1
ATOM 941 C C . HIS A 1 124 ? -0.783 -5.32 -7.148 1 98.62 124 HIS A C 1
ATOM 943 O O . HIS A 1 124 ? -0.11 -4.508 -6.508 1 98.62 124 HIS A O 1
ATOM 949 N N . GLU A 1 125 ? -1.922 -5.016 -7.773 1 98.44 125 GLU A N 1
ATOM 950 C CA . GLU A 1 125 ? -2.4 -3.639 -7.742 1 98.44 125 GLU A CA 1
ATOM 951 C C . GLU A 1 125 ? -3.912 -3.582 -7.535 1 98.44 125 GLU A C 1
ATOM 953 O O . GLU A 1 125 ? -4.633 -4.504 -7.93 1 98.44 125 GLU A O 1
ATOM 958 N N . VAL A 1 126 ? -4.336 -2.537 -6.887 1 98.44 126 VAL A N 1
ATOM 959 C CA . VAL A 1 126 ? -5.75 -2.174 -6.855 1 98.44 126 VAL A CA 1
ATOM 960 C C . VAL A 1 126 ? -6.027 -1.091 -7.895 1 98.44 126 VAL A C 1
ATOM 962 O O . VAL A 1 126 ? -5.328 -0.078 -7.949 1 98.44 126 VAL A O 1
ATOM 965 N N . GLN A 1 127 ? -7.043 -1.38 -8.703 1 97.19 127 GLN A N 1
ATOM 966 C CA . GLN A 1 127 ? -7.449 -0.441 -9.75 1 97.19 127 GLN A CA 1
ATOM 967 C C . GLN A 1 127 ? -8.773 0.235 -9.391 1 97.19 127 GLN A C 1
ATOM 969 O O . GLN A 1 127 ? -9.672 -0.4 -8.836 1 97.19 127 GLN A O 1
ATOM 974 N N . LEU A 1 128 ? -8.828 1.5 -9.773 1 96.25 128 LEU A N 1
ATOM 975 C CA . LEU A 1 128 ? -10.055 2.268 -9.617 1 96.25 128 LEU A CA 1
ATOM 976 C C . LEU A 1 128 ? -10.641 2.637 -10.977 1 96.25 128 LEU A C 1
ATOM 978 O O . LEU A 1 128 ? -9.93 3.139 -11.852 1 96.25 128 LEU A O 1
ATOM 982 N N . PHE A 1 129 ? -11.828 2.291 -11.18 1 95.38 129 PHE A N 1
ATOM 983 C CA . PHE A 1 129 ? -12.617 2.768 -12.312 1 95.38 129 PHE A CA 1
ATOM 984 C C . PHE A 1 129 ? -13.719 3.709 -11.844 1 95.38 129 PHE A C 1
ATOM 986 O O . PHE A 1 129 ? -14.516 3.359 -10.969 1 95.38 129 PHE A O 1
ATOM 993 N N . SER A 1 130 ? -13.68 4.867 -12.32 1 88.75 130 SER A N 1
ATOM 994 C CA . SER A 1 130 ? -14.672 5.875 -11.961 1 88.75 130 SER A CA 1
ATOM 995 C C . SER A 1 130 ? -15.32 6.477 -13.203 1 88.75 130 SER A C 1
ATOM 997 O O . SER A 1 130 ? -14.703 6.543 -14.266 1 88.75 130 SER A O 1
ATOM 999 N N . SER A 1 131 ? -16.594 6.711 -13.148 1 78.75 131 SER A N 1
ATOM 1000 C CA . SER A 1 131 ? -17.281 7.324 -14.273 1 78.75 131 SER A CA 1
ATOM 1001 C C . SER A 1 131 ? -16.641 8.648 -14.664 1 78.75 131 SER A C 1
ATOM 1003 O O . SER A 1 131 ? -16.766 9.086 -15.812 1 78.75 131 SER A O 1
ATOM 1005 N N . GLN A 1 132 ? -16 9.219 -13.688 1 70.56 132 GLN A N 1
ATOM 1006 C CA . GLN A 1 132 ? -15.352 10.492 -13.977 1 70.56 132 GLN A CA 1
ATOM 1007 C C . GLN A 1 132 ? -14.117 10.297 -14.852 1 70.56 132 GLN A C 1
ATOM 1009 O O . GLN A 1 132 ? -13.648 11.242 -15.492 1 70.56 132 GLN A O 1
ATOM 1014 N N . TYR A 1 133 ? -13.617 9.125 -14.789 1 67.38 133 TYR A N 1
ATOM 1015 C CA . TYR A 1 133 ? -12.422 8.859 -15.578 1 67.38 133 TYR A CA 1
ATOM 1016 C C . TYR A 1 133 ? -12.633 7.672 -16.516 1 67.38 133 TYR A C 1
ATOM 1018 O O . TYR A 1 133 ? -13.234 6.672 -16.125 1 67.38 133 TYR A O 1
ATOM 1026 N N . PRO A 1 134 ? -12.344 7.797 -17.766 1 67.31 134 PRO A N 1
ATOM 1027 C CA . PRO A 1 134 ? -12.602 6.715 -18.719 1 67.31 134 PRO A CA 1
ATOM 1028 C C . PRO A 1 134 ? -11.633 5.543 -18.562 1 67.31 134 PRO A C 1
ATOM 1030 O O . PRO A 1 134 ? -11.781 4.516 -19.219 1 67.31 134 PRO A O 1
ATOM 1033 N N . ASN A 1 135 ? -10.633 5.645 -17.656 1 82.12 135 ASN A N 1
ATOM 1034 C CA . ASN A 1 135 ? -9.664 4.555 -17.609 1 82.12 135 ASN A CA 1
ATOM 1035 C C . ASN A 1 135 ? -9.484 4.027 -16.188 1 82.12 135 ASN A C 1
ATOM 1037 O O . ASN A 1 135 ? -9.727 4.75 -15.219 1 82.12 135 ASN A O 1
ATOM 1041 N N . HIS A 1 136 ? -9.18 2.705 -16.219 1 87.56 136 HIS A N 1
ATOM 1042 C CA . HIS A 1 136 ? -8.734 2.117 -14.961 1 87.56 136 HIS A CA 1
ATOM 1043 C C . HIS A 1 136 ? -7.398 2.711 -14.516 1 87.56 136 HIS A C 1
ATOM 1045 O O . HIS A 1 136 ? -6.469 2.826 -15.32 1 87.56 136 HIS A O 1
ATOM 1051 N N . VAL A 1 137 ? -7.379 3.16 -13.305 1 92.25 137 VAL A N 1
ATOM 1052 C CA . VAL A 1 137 ? -6.152 3.752 -12.773 1 92.25 137 VAL A CA 1
ATOM 1053 C C . VAL A 1 137 ? -5.66 2.941 -11.578 1 92.25 137 VAL A C 1
ATOM 1055 O O . VAL A 1 137 ? -6.43 2.656 -10.656 1 92.25 137 VAL A O 1
ATOM 1058 N N . PRO A 1 138 ? -4.367 2.479 -11.609 1 95.88 138 PRO A N 1
ATOM 1059 C CA . PRO A 1 138 ? -3.836 1.872 -10.391 1 95.88 138 PRO A CA 1
ATOM 1060 C C . PRO A 1 138 ? -3.74 2.865 -9.234 1 95.88 138 PRO A C 1
ATOM 1062 O O . PRO A 1 138 ? -3.102 3.912 -9.367 1 95.88 138 PRO A O 1
ATOM 1065 N N . ILE A 1 139 ? -4.367 2.559 -8.156 1 96.56 139 ILE A N 1
ATOM 1066 C CA . ILE A 1 139 ? -4.332 3.482 -7.031 1 96.56 139 ILE A CA 1
ATOM 1067 C C . ILE A 1 139 ? -3.424 2.926 -5.938 1 96.56 139 ILE A C 1
ATOM 1069 O O . ILE A 1 139 ? -2.898 3.68 -5.113 1 96.56 139 ILE A O 1
ATOM 1073 N N . LEU A 1 140 ? -3.242 1.643 -5.875 1 98.38 140 LEU A N 1
ATOM 1074 C CA . LEU A 1 140 ? -2.32 0.951 -4.98 1 98.38 140 LEU A CA 1
ATOM 1075 C C . LEU A 1 140 ? -1.547 -0.13 -5.727 1 98.38 140 LEU A C 1
ATOM 1077 O O . LEU A 1 140 ? -2.135 -0.922 -6.469 1 98.38 140 LEU A O 1
ATOM 1081 N N . SER A 1 141 ? -0.257 -0.143 -5.543 1 98.62 141 SER A N 1
ATOM 1082 C CA . SER A 1 141 ? 0.561 -1.131 -6.238 1 98.62 141 SER A CA 1
ATOM 1083 C C . SER A 1 141 ? 1.72 -1.603 -5.367 1 98.62 141 SER A C 1
ATOM 1085 O O . SER A 1 141 ? 2.346 -0.802 -4.668 1 98.62 141 SER A O 1
ATOM 1087 N N . ALA A 1 142 ? 1.968 -2.842 -5.391 1 98.62 142 ALA A N 1
ATOM 1088 C CA . ALA A 1 142 ? 3.139 -3.457 -4.773 1 98.62 142 ALA A CA 1
ATOM 1089 C C . ALA A 1 142 ? 3.777 -4.484 -5.707 1 98.62 142 ALA A C 1
ATOM 1091 O O . ALA A 1 142 ? 3.086 -5.109 -6.512 1 98.62 142 ALA A O 1
ATOM 1092 N N . GLN A 1 143 ? 5.098 -4.613 -5.625 1 97.62 143 GLN A N 1
ATOM 1093 C CA . GLN A 1 143 ? 5.832 -5.508 -6.512 1 97.62 143 GLN A CA 1
ATOM 1094 C C . GLN A 1 143 ? 7.02 -6.141 -5.793 1 97.62 143 GLN A C 1
ATOM 1096 O O . GLN A 1 143 ? 7.547 -5.574 -4.832 1 97.62 143 GLN A O 1
ATOM 1101 N N . THR A 1 144 ? 7.336 -7.293 -6.195 1 95.25 144 THR A N 1
ATOM 1102 C CA . THR A 1 144 ? 8.547 -7.988 -5.766 1 95.25 144 THR A CA 1
ATOM 1103 C C . THR A 1 144 ? 9.102 -8.852 -6.895 1 95.25 144 THR A C 1
ATOM 1105 O O . THR A 1 144 ? 8.414 -9.109 -7.883 1 95.25 144 THR A O 1
ATOM 1108 N N . SER A 1 145 ? 10.367 -9.133 -6.77 1 92 145 SER A N 1
ATOM 1109 C CA . SER A 1 145 ? 10.984 -10.016 -7.75 1 92 145 SER A CA 1
ATOM 1110 C C . SER A 1 145 ? 11.812 -11.102 -7.07 1 92 145 SER A C 1
ATOM 1112 O O . SER A 1 145 ? 12.156 -10.984 -5.891 1 92 145 SER A O 1
ATOM 1114 N N . LEU A 1 146 ? 11.953 -12.18 -7.785 1 87.69 146 LEU A N 1
ATOM 1115 C CA . LEU A 1 146 ? 12.844 -13.258 -7.387 1 87.69 146 LEU A CA 1
ATOM 1116 C C . LEU A 1 146 ? 13.992 -13.414 -8.383 1 87.69 146 LEU A C 1
ATOM 1118 O O . LEU A 1 146 ? 13.789 -13.297 -9.594 1 87.69 146 LEU A O 1
ATOM 1122 N N . CYS A 1 147 ? 15.164 -13.578 -7.797 1 78.62 147 CYS A N 1
ATOM 1123 C CA . CYS A 1 147 ? 16.344 -13.766 -8.633 1 78.62 147 CYS A CA 1
ATOM 1124 C C . CYS A 1 147 ? 16.297 -15.117 -9.336 1 78.62 147 CYS A C 1
ATOM 1126 O O . CYS A 1 147 ? 15.781 -16.094 -8.781 1 78.62 147 CYS A O 1
ATOM 1128 N N . PRO A 1 148 ? 16.922 -14.984 -10.469 1 74.94 148 PRO A N 1
ATOM 1129 C CA . PRO A 1 148 ? 17.047 -16.281 -11.148 1 74.94 148 PRO A CA 1
ATOM 1130 C C . PRO A 1 148 ? 17.922 -17.266 -10.391 1 74.94 148 PRO A C 1
ATOM 1132 O O . PRO A 1 148 ? 18.891 -16.859 -9.734 1 74.94 148 PRO A O 1
ATOM 1135 N N . GLY A 1 149 ? 17.594 -18.516 -10.414 1 72.06 149 GLY A N 1
ATOM 1136 C CA . GLY A 1 149 ? 18.438 -19.578 -9.898 1 72.06 149 GLY A CA 1
ATOM 1137 C C . GLY A 1 149 ? 18.156 -19.906 -8.445 1 72.06 149 GLY A C 1
ATOM 1138 O O . GLY A 1 149 ? 18.875 -20.703 -7.832 1 72.06 149 GLY A O 1
ATOM 1139 N N . ILE A 1 150 ? 17.312 -19.078 -7.871 1 71.94 150 ILE A N 1
ATOM 1140 C CA . ILE A 1 150 ? 16.922 -19.469 -6.52 1 71.94 150 ILE A CA 1
ATOM 1141 C C . ILE A 1 150 ? 16.438 -20.906 -6.516 1 71.94 150 ILE A C 1
ATOM 1143 O O . ILE A 1 150 ? 15.57 -21.281 -7.305 1 71.94 150 ILE A O 1
ATOM 1147 N N . GLU A 1 151 ? 17.234 -21.672 -5.73 1 78.88 151 GLU A N 1
ATOM 1148 C CA . GLU A 1 151 ? 16.844 -23.062 -5.57 1 78.88 151 GLU A CA 1
ATOM 1149 C C . GLU A 1 151 ? 16.125 -23.281 -4.238 1 78.88 151 GLU A C 1
ATOM 1151 O O . GLU A 1 151 ? 16.422 -22.594 -3.252 1 78.88 151 GLU A O 1
ATOM 1156 N N . GLY A 1 152 ? 15.016 -24.078 -4.285 1 85.38 152 GLY A N 1
ATOM 1157 C CA . GLY A 1 152 ? 14.266 -24.391 -3.078 1 85.38 152 GLY A CA 1
ATOM 1158 C C . GLY A 1 152 ? 12.977 -23.609 -2.951 1 85.38 152 GLY A C 1
ATOM 1159 O O . GLY A 1 152 ? 12.633 -22.828 -3.84 1 85.38 152 GLY A O 1
ATOM 1160 N N . PRO A 1 153 ? 12.32 -23.922 -1.825 1 91.44 153 PRO A N 1
ATOM 1161 C CA . PRO A 1 153 ? 11.031 -23.266 -1.628 1 91.44 153 PRO A CA 1
ATOM 1162 C C . PRO A 1 153 ? 11.164 -21.781 -1.307 1 91.44 153 PRO A C 1
ATOM 1164 O O . PRO A 1 153 ? 12.148 -21.375 -0.683 1 91.44 153 PRO A O 1
ATOM 1167 N N . TRP A 1 154 ? 10.289 -20.984 -1.871 1 92.25 154 TRP A N 1
ATOM 1168 C CA . TRP A 1 154 ? 10.219 -19.547 -1.567 1 92.25 154 TRP A CA 1
ATOM 1169 C C . TRP A 1 154 ? 8.781 -19.125 -1.325 1 92.25 154 TRP A C 1
ATOM 1171 O O . TRP A 1 154 ? 7.84 -19.812 -1.724 1 92.25 154 TRP A O 1
ATOM 1181 N N . MET A 1 155 ? 8.609 -18.031 -0.528 1 94.62 155 MET A N 1
ATOM 1182 C CA . MET A 1 155 ? 7.316 -17.406 -0.268 1 94.62 155 MET A CA 1
ATOM 1183 C C . MET A 1 155 ? 7.43 -15.891 -0.291 1 94.62 155 MET A C 1
ATOM 1185 O O . MET A 1 155 ? 8.445 -15.328 0.136 1 94.62 155 MET A O 1
ATOM 1189 N N . ARG A 1 156 ? 6.371 -15.219 -0.915 1 95.88 156 ARG A N 1
ATOM 1190 C CA . ARG A 1 156 ? 6.297 -13.758 -0.938 1 95.88 156 ARG A CA 1
ATOM 1191 C C . ARG A 1 156 ? 4.867 -13.281 -0.717 1 95.88 156 ARG A C 1
ATOM 1193 O O . ARG A 1 156 ? 3.934 -13.781 -1.343 1 95.88 156 ARG A O 1
ATOM 1200 N N . SER A 1 157 ? 4.695 -12.32 0.24 1 98.12 157 SER A N 1
ATOM 1201 C CA . SER A 1 157 ? 3.424 -11.617 0.38 1 98.12 157 SER A CA 1
ATOM 1202 C C . SER A 1 157 ? 3.531 -10.18 -0.111 1 98.12 157 SER A C 1
ATOM 1204 O O . SER A 1 157 ? 4.559 -9.523 0.088 1 98.12 157 SER A O 1
ATOM 1206 N N . LEU A 1 158 ? 2.494 -9.734 -0.822 1 98.56 158 LEU A N 1
ATOM 1207 C CA . LEU A 1 158 ? 2.361 -8.328 -1.194 1 98.56 158 LEU A CA 1
ATOM 1208 C C . LEU A 1 158 ? 1.096 -7.727 -0.596 1 98.56 158 LEU A C 1
ATOM 1210 O O . LEU A 1 158 ? -0.01 -8.203 -0.865 1 98.56 158 LEU A O 1
ATOM 1214 N N . TYR A 1 159 ? 1.246 -6.738 0.214 1 98.56 159 TYR A N 1
ATOM 1215 C CA . TYR A 1 159 ? 0.135 -6.012 0.82 1 98.56 159 TYR A CA 1
ATOM 1216 C C . TYR A 1 159 ? 0.111 -4.562 0.353 1 98.56 159 TYR A C 1
ATOM 1218 O O . TYR A 1 159 ? 1.163 -3.941 0.178 1 98.56 159 TYR A O 1
ATOM 1226 N N . VAL A 1 160 ? -1.077 -4.051 0.171 1 98.69 160 VAL A N 1
ATOM 1227 C CA . VAL A 1 160 ? -1.289 -2.631 -0.086 1 98.69 160 VAL A CA 1
ATOM 1228 C C . VAL A 1 160 ? -2.486 -2.133 0.722 1 98.69 160 VAL A C 1
ATOM 1230 O O . VAL A 1 160 ? -3.436 -2.883 0.962 1 98.69 160 VAL A O 1
ATOM 1233 N N . GLY A 1 161 ? -2.43 -0.874 1.143 1 98.56 161 GLY A N 1
ATOM 1234 C CA . GLY A 1 161 ? -3.539 -0.266 1.858 1 98.56 161 GLY A CA 1
ATOM 1235 C C . GLY A 1 161 ? -3.385 1.232 2.039 1 98.56 161 GLY A C 1
ATOM 1236 O O . GLY A 1 161 ? -2.299 1.713 2.373 1 98.56 161 GLY A O 1
ATOM 1237 N N . ALA A 1 162 ? -4.414 1.934 1.826 1 98.31 162 ALA A N 1
ATOM 1238 C CA . ALA A 1 162 ? -4.426 3.383 2.004 1 98.31 162 ALA A CA 1
ATOM 1239 C C . ALA A 1 162 ? -5.852 3.926 1.99 1 98.31 162 ALA A C 1
ATOM 1241 O O . ALA A 1 162 ? -6.801 3.191 1.694 1 98.31 162 ALA A O 1
ATOM 1242 N N . VAL A 1 163 ? -5.953 5.203 2.322 1 96.25 163 VAL A N 1
ATOM 1243 C CA . VAL A 1 163 ? -7.254 5.867 2.34 1 96.25 163 VAL A CA 1
ATOM 1244 C C . VAL A 1 163 ? -7.469 6.621 1.029 1 96.25 163 VAL A C 1
ATOM 1246 O O . VAL A 1 163 ? -6.535 7.219 0.491 1 96.25 163 VAL A O 1
ATOM 1249 N N . PHE A 1 164 ? -8.758 6.645 0.598 1 95 164 PHE A N 1
ATOM 1250 C CA . PHE A 1 164 ? -9.133 7.363 -0.613 1 95 164 PHE A CA 1
ATOM 1251 C C . PHE A 1 164 ? -10.5 8.023 -0.444 1 95 164 PHE A C 1
ATOM 1253 O O . PHE A 1 164 ? -11.352 7.523 0.293 1 95 164 PHE A O 1
ATOM 1260 N N . VAL A 1 165 ? -10.656 9.078 -1.125 1 92.56 165 VAL A N 1
ATOM 1261 C CA . VAL A 1 165 ? -11.992 9.625 -1.331 1 92.56 165 VAL A CA 1
ATOM 1262 C C . VAL A 1 165 ? -12.641 8.961 -2.545 1 92.56 165 VAL A C 1
ATOM 1264 O O . VAL A 1 165 ? -12.125 9.055 -3.66 1 92.56 165 VAL A O 1
ATOM 1267 N N . LEU A 1 166 ? -13.719 8.344 -2.297 1 93.25 166 LEU A N 1
ATOM 1268 C CA . LEU A 1 166 ? -14.398 7.645 -3.377 1 93.25 166 LEU A CA 1
ATOM 1269 C C . LEU A 1 166 ? -15.828 8.156 -3.541 1 93.25 166 LEU A C 1
ATOM 1271 O O . LEU A 1 166 ? -16.422 8.68 -2.596 1 93.25 166 LEU A O 1
ATOM 1275 N N . THR A 1 167 ? -16.328 8.016 -4.742 1 93.5 167 THR A N 1
ATOM 1276 C CA . THR A 1 167 ? -17.703 8.422 -5.051 1 93.5 167 THR A CA 1
ATOM 1277 C C . THR A 1 167 ? -18.578 7.203 -5.285 1 93.5 167 THR A C 1
ATOM 1279 O O . THR A 1 167 ? -18.094 6.109 -5.57 1 93.5 167 THR A O 1
ATOM 1282 N N . GLN A 1 168 ? -19.859 7.48 -5.055 1 95.12 168 GLN A N 1
ATOM 1283 C CA . GLN A 1 168 ? -20.812 6.41 -5.316 1 95.12 168 GLN A CA 1
ATOM 1284 C C . GLN A 1 168 ? -20.672 5.871 -6.734 1 95.12 168 GLN A C 1
ATOM 1286 O O . GLN A 1 168 ? -20.609 6.641 -7.695 1 95.12 168 GLN A O 1
ATOM 1291 N N . GLY A 1 169 ? -20.594 4.574 -6.832 1 94.69 169 GLY A N 1
ATOM 1292 C CA . GLY A 1 169 ? -20.516 3.955 -8.141 1 94.69 169 GLY A CA 1
ATOM 1293 C C . GLY A 1 169 ? -19.094 3.662 -8.578 1 94.69 169 GLY A C 1
ATOM 1294 O O . GLY A 1 169 ? -18.875 2.941 -9.555 1 94.69 169 GLY A O 1
ATOM 1295 N N . ASP A 1 170 ? -18.125 4.285 -7.934 1 95.62 170 ASP A N 1
ATOM 1296 C CA . ASP A 1 170 ? -16.734 3.9 -8.203 1 95.62 170 ASP A CA 1
ATOM 1297 C C . ASP A 1 170 ? -16.547 2.391 -8.078 1 95.62 170 ASP A C 1
ATOM 1299 O O . ASP A 1 170 ? -17.203 1.743 -7.258 1 95.62 170 ASP A O 1
ATOM 1303 N N . GLN A 1 171 ? -15.664 1.88 -8.914 1 96.75 171 GLN A N 1
ATOM 1304 C CA . GLN A 1 171 ? -15.414 0.442 -8.93 1 96.75 171 GLN A CA 1
ATOM 1305 C C . GLN A 1 171 ? -13.961 0.13 -8.594 1 96.75 171 GLN A C 1
ATOM 1307 O O . GLN A 1 171 ? -13.047 0.694 -9.203 1 96.75 171 GLN A O 1
ATOM 1312 N N . LEU A 1 172 ? -13.781 -0.774 -7.633 1 97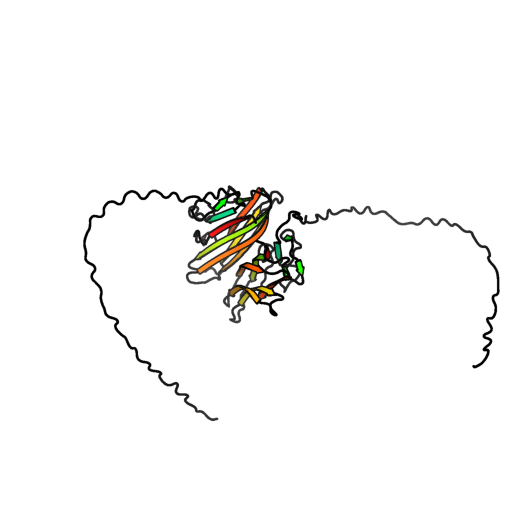.88 172 LEU A N 1
ATOM 1313 C CA . LEU A 1 172 ? -12.453 -1.236 -7.242 1 97.88 172 LEU A CA 1
ATOM 1314 C C . LEU A 1 172 ? -12.219 -2.666 -7.715 1 97.88 172 LEU A C 1
ATOM 1316 O O . LEU A 1 172 ? -13.047 -3.549 -7.48 1 97.88 172 LEU A O 1
ATOM 1320 N N . SER A 1 173 ? -11.125 -2.887 -8.391 1 97.44 173 SER A N 1
ATOM 1321 C CA . SER A 1 173 ? -10.711 -4.219 -8.82 1 97.44 173 SER A CA 1
ATOM 1322 C C . SER A 1 173 ? -9.211 -4.43 -8.609 1 97.44 173 SER A C 1
ATOM 1324 O O . SER A 1 173 ? -8.5 -3.51 -8.203 1 97.44 173 SER A O 1
ATOM 1326 N N . THR A 1 174 ? -8.773 -5.676 -8.773 1 98.06 174 THR A N 1
ATOM 1327 C CA . THR A 1 174 ? -7.348 -5.949 -8.617 1 98.06 174 THR A CA 1
ATOM 1328 C C . THR A 1 174 ? -6.762 -6.531 -9.898 1 98.06 174 THR A C 1
ATOM 1330 O O . THR A 1 174 ? -7.488 -7.098 -10.719 1 98.06 174 THR A O 1
ATOM 1333 N N . GLN A 1 175 ? -5.512 -6.262 -10.102 1 97.44 175 GLN A N 1
ATOM 1334 C CA . GLN A 1 175 ? -4.691 -6.887 -11.133 1 97.44 175 GLN A CA 1
ATOM 1335 C C . GLN A 1 175 ? -3.422 -7.488 -10.539 1 97.44 175 GLN A C 1
ATOM 1337 O O . GLN A 1 175 ? -2.693 -6.82 -9.805 1 97.44 175 GLN A O 1
ATOM 1342 N N . THR A 1 176 ? -3.201 -8.797 -10.898 1 97.56 176 THR A N 1
ATOM 1343 C CA . THR A 1 176 ? -2.066 -9.516 -10.328 1 97.56 176 THR A CA 1
ATOM 1344 C C . THR A 1 176 ? -1.267 -10.211 -11.422 1 97.56 176 THR A C 1
ATOM 1346 O O . THR A 1 176 ? -1.841 -10.844 -12.312 1 97.56 176 THR A O 1
ATOM 1349 N N . ASN A 1 177 ? 0.051 -9.992 -11.383 1 96.5 177 ASN A N 1
ATOM 1350 C CA . ASN A 1 177 ? 0.972 -10.781 -12.195 1 96.5 177 ASN A CA 1
ATOM 1351 C C . ASN A 1 177 ? 1.617 -11.898 -11.383 1 96.5 177 ASN A C 1
ATOM 1353 O O . ASN A 1 177 ? 1.982 -11.703 -10.219 1 96.5 177 ASN A O 1
ATOM 1357 N N . GLY A 1 178 ? 1.765 -13.07 -12.023 1 94.5 178 GLY A N 1
ATOM 1358 C CA . GLY A 1 178 ? 2.297 -14.234 -11.328 1 94.5 178 GLY A CA 1
ATOM 1359 C C . GLY A 1 178 ? 1.219 -15.18 -10.836 1 94.5 178 GLY A C 1
ATOM 1360 O O . GLY A 1 178 ? 1.377 -15.812 -9.789 1 94.5 178 GLY A O 1
ATOM 1361 N N . LEU A 1 179 ? 0.112 -15.242 -11.539 1 95.44 179 LEU A N 1
ATOM 1362 C CA . LEU A 1 179 ? -1.073 -15.992 -11.133 1 95.44 179 LEU A CA 1
ATOM 1363 C C . LEU A 1 179 ? -0.735 -17.453 -10.883 1 95.44 179 LEU A C 1
ATOM 1365 O O . LEU A 1 179 ? -1.311 -18.094 -9.992 1 95.44 179 LEU A O 1
ATOM 1369 N N . SER A 1 180 ? 0.203 -18.016 -11.602 1 92.06 180 SER A N 1
ATOM 1370 C CA . SER A 1 180 ? 0.565 -19.422 -11.469 1 92.06 180 SER A CA 1
ATOM 1371 C C . SER A 1 180 ? 1.223 -19.703 -10.117 1 92.06 180 SER A C 1
ATOM 1373 O O . SER A 1 180 ? 1.35 -20.859 -9.711 1 92.06 180 SER A O 1
ATOM 1375 N N . HIS A 1 181 ? 1.626 -18.688 -9.406 1 93.75 181 HIS A N 1
ATOM 1376 C CA . HIS A 1 181 ? 2.33 -18.844 -8.133 1 93.75 181 HIS A CA 1
ATOM 1377 C C . HIS A 1 181 ? 1.45 -18.438 -6.961 1 93.75 181 HIS A C 1
ATOM 1379 O O . HIS A 1 181 ? 1.902 -18.422 -5.812 1 93.75 181 HIS A O 1
ATOM 1385 N N . LEU A 1 182 ? 0.201 -18.141 -7.223 1 95.69 182 LEU A N 1
ATOM 1386 C CA . LEU A 1 182 ? -0.695 -17.719 -6.148 1 95.69 182 LEU A CA 1
ATOM 1387 C C . LEU A 1 182 ? -1.034 -18.891 -5.238 1 95.69 182 LEU A C 1
ATOM 1389 O O . LEU A 1 182 ? -1.357 -19.984 -5.715 1 95.69 182 LEU A O 1
ATOM 1393 N N . ASP A 1 183 ? -0.837 -18.766 -4 1 93.94 183 ASP A N 1
ATOM 1394 C CA . ASP A 1 183 ? -1.261 -19.703 -2.971 1 93.94 183 ASP A CA 1
ATOM 1395 C C . ASP A 1 183 ? -2.461 -19.172 -2.193 1 93.94 183 ASP A C 1
ATOM 1397 O O . ASP A 1 183 ? -2.299 -18.375 -1.256 1 93.94 183 ASP A O 1
ATOM 1401 N N . LEU A 1 184 ? -3.645 -19.656 -2.59 1 93 184 LEU A N 1
ATOM 1402 C CA . LEU A 1 184 ? -4.891 -19.078 -2.109 1 93 184 LEU A CA 1
ATOM 1403 C C . LEU A 1 184 ? -5.25 -19.625 -0.73 1 93 184 LEU A C 1
ATOM 1405 O O . LEU A 1 184 ? -5.598 -20.797 -0.593 1 93 184 LEU A O 1
ATOM 1409 N N . ARG A 1 185 ? -5.098 -18.859 0.271 1 92.06 185 ARG A N 1
ATOM 1410 C CA . ARG A 1 185 ? -5.578 -19.062 1.634 1 92.06 185 ARG A CA 1
ATOM 1411 C C . ARG A 1 185 ? -6.371 -17.859 2.123 1 92.06 185 ARG A C 1
ATOM 1413 O O . ARG A 1 185 ? -5.98 -16.719 1.886 1 92.06 185 ARG A O 1
ATOM 1420 N N . PRO A 1 186 ? -7.449 -18.109 2.791 1 92.31 186 PRO A N 1
ATOM 1421 C CA . PRO A 1 186 ? -8.297 -17 3.209 1 92.31 186 PRO A CA 1
ATOM 1422 C C . PRO A 1 186 ? -7.543 -15.969 4.055 1 92.31 186 PRO A C 1
ATOM 1424 O O . PRO A 1 186 ? -7.867 -14.781 4.02 1 92.31 186 PRO A O 1
ATOM 1427 N N . SER A 1 187 ? -6.559 -16.359 4.789 1 95.69 187 SER A N 1
ATOM 1428 C CA . SER A 1 187 ? -5.832 -15.461 5.676 1 95.69 187 SER A CA 1
ATOM 1429 C C . SER A 1 187 ? -4.73 -14.719 4.926 1 95.69 187 SER A C 1
ATOM 1431 O O . SER A 1 187 ? -4.18 -13.734 5.434 1 95.69 187 SER A O 1
ATOM 1433 N N . SER A 1 188 ? -4.461 -15.18 3.76 1 97.12 188 SER A N 1
ATOM 1434 C CA . SER A 1 188 ? -3.277 -14.625 3.105 1 97.12 188 SER A CA 1
ATOM 1435 C C . SER A 1 188 ? -3.641 -13.938 1.795 1 97.12 188 SER A C 1
ATOM 1437 O O . SER A 1 188 ? -2.824 -13.211 1.221 1 97.12 188 SER A O 1
ATOM 1439 N N . VAL A 1 189 ? -4.797 -14.211 1.273 1 97.5 189 VAL A N 1
ATOM 1440 C CA . VAL A 1 189 ? -5.246 -13.617 0.018 1 97.5 189 VAL A CA 1
ATOM 1441 C C . VAL A 1 189 ? -6.629 -12.992 0.208 1 97.5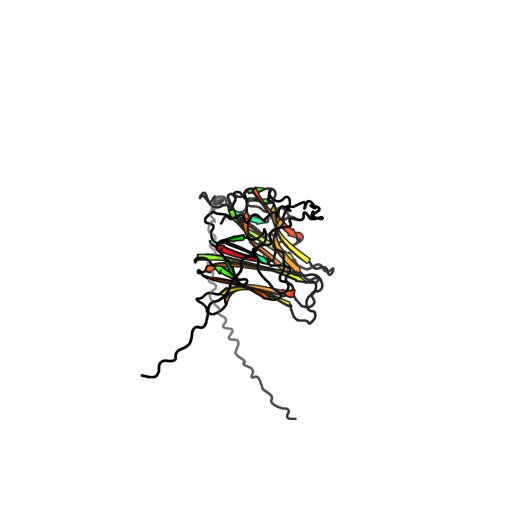 189 VAL A C 1
ATOM 1443 O O . VAL A 1 189 ? -7.633 -13.703 0.284 1 97.5 189 VAL A O 1
ATOM 1446 N N . TYR A 1 190 ? -6.633 -11.68 0.274 1 98.12 190 TYR A N 1
ATOM 1447 C CA . TYR A 1 190 ? -7.879 -10.992 0.587 1 98.12 190 TYR A CA 1
ATOM 1448 C C . TYR A 1 190 ? -7.91 -9.602 -0.045 1 98.12 190 TYR A C 1
ATOM 1450 O O . TYR A 1 190 ? -6.871 -9.078 -0.456 1 98.12 190 TYR A O 1
ATOM 1458 N N . PHE A 1 191 ? -9.039 -9.078 -0.178 1 98.69 191 PHE A N 1
ATOM 1459 C CA . PHE A 1 191 ? -9.359 -7.789 -0.78 1 98.69 191 PHE A CA 1
ATOM 1460 C C . PHE A 1 191 ? -10.539 -7.137 -0.072 1 98.69 191 PHE A C 1
ATOM 1462 O O . PHE A 1 191 ? -11.547 -7.797 0.21 1 98.69 191 PHE A O 1
ATOM 1469 N N . GLY A 1 192 ? -10.422 -5.805 0.226 1 98.56 192 GLY A N 1
ATOM 1470 C CA . GLY A 1 192 ? -11.516 -5.188 0.959 1 98.56 192 GLY A CA 1
ATOM 1471 C C . GLY A 1 192 ? -11.43 -3.674 0.986 1 98.56 192 GLY A C 1
ATOM 1472 O O . GLY A 1 192 ? -10.484 -3.088 0.463 1 98.56 192 GLY A O 1
ATOM 1473 N N . ALA A 1 193 ? -12.492 -3.174 1.498 1 98.44 193 ALA A N 1
ATOM 1474 C CA . ALA A 1 193 ? -12.625 -1.741 1.75 1 98.44 193 ALA A CA 1
ATOM 1475 C C . ALA A 1 193 ? -13.664 -1.469 2.832 1 98.44 193 ALA A C 1
ATOM 1477 O O . ALA A 1 193 ? -14.609 -2.246 3.004 1 98.44 193 ALA A O 1
ATOM 1478 N N . PHE A 1 194 ? -13.445 -0.341 3.576 1 97 194 PHE A N 1
ATOM 1479 C CA . PHE A 1 194 ? -14.469 0.051 4.539 1 97 194 PHE A CA 1
ATOM 1480 C C . PHE A 1 194 ? -14.531 1.567 4.672 1 97 194 PHE A C 1
ATOM 1482 O O . PHE A 1 194 ? -13.516 2.254 4.52 1 97 194 PHE A O 1
ATOM 1489 N N . SER A 1 195 ? -15.711 1.949 4.922 1 95.5 195 SER A N 1
ATOM 1490 C CA . SER A 1 195 ? -15.961 3.379 5.082 1 95.5 195 SER A CA 1
ATOM 1491 C C . SER A 1 195 ? -15.484 3.873 6.445 1 95.5 195 SER A C 1
ATOM 1493 O O . SER A 1 195 ? -15.664 3.191 7.457 1 95.5 195 SER A O 1
ATOM 1495 N N . LEU A 1 196 ? -14.969 5.141 6.461 1 92.06 196 LEU A N 1
ATOM 1496 C CA . LEU A 1 196 ? -14.469 5.75 7.688 1 92.06 196 LEU A CA 1
ATOM 1497 C C . LEU A 1 196 ? -15.469 6.77 8.227 1 92.06 196 LEU A C 1
ATOM 1499 O O . LEU A 1 196 ? -16.094 7.504 7.461 1 92.06 196 LEU A O 1
ATOM 1503 N N . MET B 1 1 ? 25.375 83.25 31.609 1 24.95 1 MET B N 1
ATOM 1504 C CA . MET B 1 1 ? 24.234 84 31.109 1 24.95 1 MET B CA 1
ATOM 1505 C C . MET B 1 1 ? 24.531 84.562 29.719 1 24.95 1 MET B C 1
ATOM 1507 O O . MET B 1 1 ? 24.031 85.625 29.344 1 24.95 1 MET B O 1
ATOM 1511 N N . THR B 1 2 ? 25.422 83.75 28.859 1 26.84 2 THR B N 1
ATOM 1512 C CA . THR B 1 2 ? 26.172 84.5 27.844 1 26.84 2 THR B CA 1
ATOM 1513 C C . THR B 1 2 ? 25.234 85 26.766 1 26.84 2 THR B C 1
ATOM 1515 O O . THR B 1 2 ? 24.125 84.5 26.594 1 26.84 2 THR B O 1
ATOM 1518 N N . PRO B 1 3 ? 25.844 85.625 25.656 1 28.31 3 PRO B N 1
ATOM 1519 C CA . PRO B 1 3 ? 25.578 86.75 24.828 1 28.31 3 PRO B CA 1
ATOM 1520 C C . PRO B 1 3 ? 24.594 86.5 23.703 1 28.31 3 PRO B C 1
ATOM 1522 O O . PRO B 1 3 ? 24.391 85.375 23.328 1 28.31 3 PRO B O 1
ATOM 1525 N N . PRO B 1 4 ? 24.172 87.562 22.875 1 28.12 4 PRO B N 1
ATOM 1526 C CA . PRO B 1 4 ? 23.062 88.062 22.062 1 28.12 4 PRO B CA 1
ATOM 1527 C C . PRO B 1 4 ? 23.125 87.625 20.609 1 28.12 4 PRO B C 1
ATOM 1529 O O . PRO B 1 4 ? 22.359 88.062 19.766 1 28.12 4 PRO B O 1
ATOM 1532 N N . GLY B 1 5 ? 23.688 86.312 20.188 1 28.92 5 GLY B N 1
ATOM 1533 C CA . GLY B 1 5 ? 24.234 86.312 18.844 1 28.92 5 GLY B CA 1
ATOM 1534 C C . GLY B 1 5 ? 23.203 86.625 17.766 1 28.92 5 GLY B C 1
ATOM 1535 O O . GLY B 1 5 ? 22.078 86.062 17.797 1 28.92 5 GLY B O 1
ATOM 1536 N N . HIS B 1 6 ? 23.281 87.75 17.094 1 26.44 6 HIS B N 1
ATOM 1537 C CA . HIS B 1 6 ? 22.375 88.438 16.219 1 26.44 6 HIS B CA 1
ATOM 1538 C C . HIS B 1 6 ? 22.234 87.75 14.859 1 26.44 6 HIS B C 1
ATOM 1540 O O . HIS B 1 6 ? 23.141 87.812 14.023 1 26.44 6 HIS B O 1
ATOM 1546 N N . LEU B 1 7 ? 21.859 86.5 14.711 1 27.11 7 LEU B N 1
ATOM 1547 C CA . LEU B 1 7 ? 21.922 85.75 13.469 1 27.11 7 LEU B CA 1
ATOM 1548 C C . LEU B 1 7 ? 21.016 86.375 12.414 1 27.11 7 LEU B C 1
ATOM 1550 O O . LEU B 1 7 ? 19.797 86.438 12.586 1 27.11 7 LEU B O 1
ATOM 1554 N N . HIS B 1 8 ? 21.641 87.312 11.68 1 21.97 8 HIS B N 1
ATOM 1555 C CA . HIS B 1 8 ? 20.891 88.125 10.758 1 21.97 8 HIS B CA 1
ATOM 1556 C C . HIS B 1 8 ? 20.328 87.312 9.602 1 21.97 8 HIS B C 1
ATOM 1558 O O . HIS B 1 8 ? 21.047 86.5 9 1 21.97 8 HIS B O 1
ATOM 1564 N N . LEU B 1 9 ? 19.016 87.188 9.305 1 23.55 9 LEU B N 1
ATOM 1565 C CA . LEU B 1 9 ? 17.953 86.5 8.578 1 23.55 9 LEU B CA 1
ATOM 1566 C C . LEU B 1 9 ? 17.906 87 7.125 1 23.55 9 LEU B C 1
ATOM 1568 O O . LEU B 1 9 ? 16.906 86.75 6.434 1 23.55 9 LEU B O 1
ATOM 1572 N N . LEU B 1 10 ? 19.203 87.188 6.496 1 21.5 10 LEU B N 1
ATOM 1573 C CA . LEU B 1 10 ? 18.828 88.125 5.441 1 21.5 10 LEU B CA 1
ATOM 1574 C C . LEU B 1 10 ? 17.781 87.5 4.52 1 21.5 10 LEU B C 1
ATOM 1576 O O . LEU B 1 10 ? 17.656 86.312 4.426 1 21.5 10 LEU B O 1
ATOM 1580 N N . ARG B 1 11 ? 17.547 88.25 3.361 1 20.64 11 ARG B N 1
ATOM 1581 C CA . ARG B 1 11 ? 16.438 88.875 2.619 1 20.64 11 ARG B CA 1
ATOM 1582 C C . ARG B 1 11 ? 15.953 87.938 1.521 1 20.64 11 ARG B C 1
ATOM 1584 O O . ARG B 1 11 ? 16.719 87.125 0.998 1 20.64 11 ARG B O 1
ATOM 1591 N N . VAL B 1 12 ? 14.734 88.125 0.987 1 21.67 12 VAL B N 1
ATOM 1592 C CA . VAL B 1 12 ? 13.414 87.688 0.544 1 21.67 12 VAL B CA 1
ATOM 1593 C C . VAL B 1 12 ? 13.391 87.562 -0.978 1 21.67 12 VAL B C 1
ATOM 1595 O O . VAL B 1 12 ? 12.625 86.812 -1.535 1 21.67 12 VAL B O 1
ATOM 1598 N N . LEU B 1 13 ? 14.375 88.25 -1.859 1 19.91 13 LEU B N 1
ATOM 1599 C CA . LEU B 1 13 ? 13.555 89 -2.783 1 19.91 13 LEU B CA 1
ATOM 1600 C C . LEU B 1 13 ? 12.844 88.125 -3.771 1 19.91 13 LEU B C 1
ATOM 1602 O O . LEU B 1 13 ? 11.727 87.625 -3.508 1 19.91 13 LEU B O 1
ATOM 1606 N N . GLY B 1 14 ? 13.164 88.25 -5.266 1 19.45 14 GLY B N 1
ATOM 1607 C CA . GLY B 1 14 ? 12.344 88.875 -6.273 1 19.45 14 GLY B CA 1
ATOM 1608 C C . GLY B 1 14 ? 11.492 87.938 -7.066 1 19.45 14 GLY B C 1
ATOM 1609 O O . GLY B 1 14 ? 11.695 86.688 -7 1 19.45 14 GLY B O 1
ATOM 1610 N N . SER B 1 15 ? 11.062 88.375 -8.445 1 21.17 15 SER B N 1
ATOM 1611 C CA . SER B 1 15 ? 9.766 88.5 -9.094 1 21.17 15 SER B CA 1
ATOM 1612 C C . SER B 1 15 ? 9.375 87.25 -9.883 1 21.17 15 SER B C 1
ATOM 1614 O O . SER B 1 15 ? 8.453 86.562 -9.484 1 21.17 15 SER B O 1
ATOM 1616 N N . PRO B 1 16 ? 9.438 87.25 -11.453 1 22.62 16 PRO B N 1
ATOM 1617 C CA . PRO B 1 16 ? 8.258 87.375 -12.312 1 22.62 16 PRO B CA 1
ATOM 1618 C C . PRO B 1 16 ? 7.793 86 -12.836 1 22.62 16 PRO B C 1
ATOM 1620 O O . PRO B 1 16 ? 8.578 85.062 -12.898 1 22.62 16 PRO B O 1
ATOM 1623 N N . PHE B 1 17 ? 6.43 85.812 -13.266 1 22.3 17 PHE B N 1
ATOM 1624 C CA . PHE B 1 17 ? 5.332 84.875 -13.516 1 22.3 17 PHE B CA 1
ATOM 1625 C C . PHE B 1 17 ? 5.449 84.25 -14.906 1 22.3 17 PHE B C 1
ATOM 1627 O O . PHE B 1 17 ? 4.887 83.188 -15.18 1 22.3 17 PHE B O 1
ATOM 1634 N N . LEU B 1 18 ? 6.145 84.812 -15.945 1 19.11 18 LEU B N 1
ATOM 1635 C CA . LEU B 1 18 ? 5.227 84.938 -17.078 1 19.11 18 LEU B CA 1
ATOM 1636 C C . LEU B 1 18 ? 4.855 83.562 -17.625 1 19.11 18 LEU B C 1
ATOM 1638 O O . LEU B 1 18 ? 5.523 82.562 -17.312 1 19.11 18 LEU B O 1
ATOM 1642 N N . LEU B 1 19 ? 4.762 83.5 -19.094 1 18.66 19 LEU B N 1
ATOM 1643 C CA . LEU B 1 19 ? 3.672 83.375 -20.047 1 18.66 19 LEU B CA 1
ATOM 1644 C C . LEU B 1 19 ? 3.613 81.938 -20.625 1 18.66 19 LEU B C 1
ATOM 1646 O O . LEU B 1 19 ? 2.533 81.375 -20.734 1 18.66 19 LEU B O 1
ATOM 1650 N N . LEU B 1 20 ? 4.707 81.375 -21.281 1 21.14 20 LEU B N 1
ATOM 1651 C CA . LEU B 1 20 ? 4.43 81.062 -22.672 1 21.14 20 LEU B CA 1
ATOM 1652 C C . LEU B 1 20 ? 3.764 79.75 -22.828 1 21.14 20 LEU B C 1
ATOM 1654 O O . LEU B 1 20 ? 4.324 78.688 -22.406 1 21.14 20 LEU B O 1
ATOM 1658 N N . LEU B 1 21 ? 2.482 79.562 -23.203 1 20 21 LEU B N 1
ATOM 1659 C CA . LEU B 1 21 ? 1.38 78.625 -23.312 1 20 21 LEU B CA 1
ATOM 1660 C C . LEU B 1 21 ? 1.722 77.5 -24.281 1 20 21 LEU B C 1
ATOM 1662 O O . LEU B 1 21 ? 1.463 76.312 -24 1 20 21 LEU B O 1
ATOM 1666 N N . GLY B 1 22 ? 1.923 77.688 -25.672 1 19.11 22 GLY B N 1
ATOM 1667 C CA . GLY B 1 22 ? 0.885 77.25 -26.578 1 19.11 22 GLY B CA 1
ATOM 1668 C C . GLY B 1 22 ? 0.974 75.75 -26.875 1 19.11 22 GLY B C 1
ATOM 1669 O O . GLY B 1 22 ? -0.032 75.062 -26.828 1 19.11 22 GLY B O 1
ATOM 1670 N N . LEU B 1 23 ? 2 75.25 -27.797 1 22.77 23 LEU B N 1
ATOM 1671 C CA . LEU B 1 23 ? 1.699 74.688 -29.109 1 22.77 23 LEU B CA 1
ATOM 1672 C C . LEU B 1 23 ? 1.423 73.188 -29.031 1 22.77 23 LEU B C 1
ATOM 1674 O O . LEU B 1 23 ? 2.154 72.438 -28.359 1 22.77 23 LEU B O 1
ATOM 1678 N N . LEU B 1 24 ? 0.301 72.625 -29.594 1 22.3 24 LEU B N 1
ATOM 1679 C CA . LEU B 1 24 ? -0.619 71.5 -29.594 1 22.3 24 LEU B CA 1
ATOM 1680 C C . LEU B 1 24 ? -0.013 70.25 -30.328 1 22.3 24 LEU B C 1
ATOM 1682 O O . LEU B 1 24 ? -0.591 69.188 -30.328 1 22.3 24 LEU B O 1
ATOM 1686 N N . LEU B 1 25 ? 1.154 70.25 -30.953 1 23.78 25 LEU B N 1
ATOM 1687 C CA . LEU B 1 25 ? 1.087 69.5 -32.219 1 23.78 25 LEU B CA 1
ATOM 1688 C C . LEU B 1 25 ? 0.777 68.062 -31.969 1 23.78 25 LEU B C 1
ATOM 1690 O O . LEU B 1 25 ? 1.197 67.438 -30.969 1 23.78 25 LEU B O 1
ATOM 1694 N N . LEU B 1 26 ? 0.149 67.25 -32.969 1 24.09 26 LEU B N 1
ATOM 1695 C CA . LEU B 1 26 ? -0.778 66.188 -33.438 1 24.09 26 LEU B CA 1
ATOM 1696 C C . LEU B 1 26 ? -0.088 64.812 -33.5 1 24.09 26 LEU B C 1
ATOM 1698 O O . LEU B 1 26 ? -0.699 63.844 -33.906 1 24.09 26 LEU B O 1
ATOM 1702 N N . ALA B 1 27 ? 1.204 64.688 -33.188 1 25.97 27 ALA B N 1
ATOM 1703 C CA . ALA B 1 27 ? 1.813 63.625 -33.969 1 25.97 27 ALA B CA 1
ATOM 1704 C C . ALA B 1 27 ? 1.189 62.281 -33.625 1 25.97 27 ALA B C 1
ATOM 1706 O O . ALA B 1 27 ? 1.094 61.906 -32.469 1 25.97 27 ALA B O 1
ATOM 1707 N N . LEU B 1 28 ? 0.568 61.562 -34.594 1 27.23 28 LEU B N 1
ATOM 1708 C CA . LEU B 1 28 ? -0.3 60.438 -34.844 1 27.23 28 LEU B CA 1
ATOM 1709 C C . LEU B 1 28 ? 0.423 59.125 -34.531 1 27.23 28 LEU B C 1
ATOM 1711 O O . LEU B 1 28 ? 1.482 58.844 -35.094 1 27.23 28 LEU B O 1
ATOM 1715 N N . PRO B 1 29 ? 0.501 58.562 -33.312 1 24.52 29 PRO B N 1
ATOM 1716 C CA . PRO B 1 29 ? 1.391 57.438 -33.062 1 24.52 29 PRO B CA 1
ATOM 1717 C C . PRO B 1 29 ? 0.98 56.188 -33.875 1 24.52 29 PRO B C 1
ATOM 1719 O O . PRO B 1 29 ? -0.191 56.031 -34.219 1 24.52 29 PRO B O 1
ATOM 1722 N N . PRO B 1 30 ? 2.006 55.469 -34.375 1 25.36 30 PRO B N 1
ATOM 1723 C CA . PRO B 1 30 ? 2.051 54.375 -35.344 1 25.36 30 PRO B CA 1
ATOM 1724 C C . PRO B 1 30 ? 1.264 53.125 -34.875 1 25.36 30 PRO B C 1
ATOM 1726 O O . PRO B 1 30 ? 0.427 52.625 -35.625 1 25.36 30 PRO B O 1
ATOM 1729 N N . GLY B 1 31 ? 1.894 52.156 -34.125 1 24.89 31 GLY B N 1
ATOM 1730 C CA . GLY B 1 31 ? 2.289 50.781 -34.438 1 24.89 31 GLY B CA 1
ATOM 1731 C C . GLY B 1 31 ? 1.314 49.75 -33.906 1 24.89 31 GLY B C 1
ATOM 1732 O O . GLY B 1 31 ? 1.574 48.531 -34 1 24.89 31 GLY B O 1
ATOM 1733 N N . ALA B 1 32 ? 0.301 49.875 -33.156 1 23.92 32 ALA B N 1
ATOM 1734 C CA . ALA B 1 32 ? 0.02 48.812 -32.188 1 23.92 32 ALA B CA 1
ATOM 1735 C C . ALA B 1 32 ? -0.715 47.656 -32.875 1 23.92 32 ALA B C 1
ATOM 1737 O O . ALA B 1 32 ? -1.899 47.781 -33.188 1 23.92 32 ALA B O 1
ATOM 1738 N N . GLN B 1 33 ? -0.259 47 -33.875 1 25.25 33 GLN B N 1
ATOM 1739 C CA . GLN B 1 33 ? -1.162 45.969 -34.406 1 25.25 33 GLN B CA 1
ATOM 1740 C C . GLN B 1 33 ? -1.538 44.938 -33.344 1 25.25 33 GLN B C 1
ATOM 1742 O O . GLN B 1 33 ? -0.697 44.531 -32.531 1 25.25 33 GLN B O 1
ATOM 1747 N N . GLY B 1 34 ? -2.844 44.781 -32.938 1 24.7 34 GLY B N 1
ATOM 1748 C CA . GLY B 1 34 ? -3.6 44.062 -31.938 1 24.7 34 GLY B CA 1
ATOM 1749 C C . GLY B 1 34 ? -3.535 42.562 -32.125 1 24.7 34 GLY B C 1
ATOM 1750 O O . GLY B 1 34 ? -4.133 42 -33.062 1 24.7 34 GLY B O 1
ATOM 1751 N N . LEU B 1 35 ? -2.359 41.938 -32.156 1 26.59 35 LEU B N 1
ATOM 1752 C CA . LEU B 1 35 ? -2.426 40.469 -32.281 1 26.59 35 LEU B CA 1
ATOM 1753 C C . LEU B 1 35 ? -3.338 39.875 -31.234 1 26.59 35 LEU B C 1
ATOM 1755 O O . LEU B 1 35 ? -3.223 40.188 -30.047 1 26.59 35 LEU B O 1
ATOM 1759 N N . THR B 1 36 ? -4.477 39.406 -31.688 1 25.62 36 THR B N 1
ATOM 1760 C CA . THR B 1 36 ? -5.582 38.781 -30.969 1 25.62 36 THR B CA 1
ATOM 1761 C C . THR B 1 36 ? -5.105 37.562 -30.203 1 25.62 36 THR B C 1
ATOM 1763 O O . THR B 1 36 ? -4.645 36.594 -30.797 1 25.62 36 THR B O 1
ATOM 1766 N N . ARG B 1 37 ? -4.488 37.688 -29.078 1 23.44 37 ARG B N 1
ATOM 1767 C CA . ARG B 1 37 ? -4.086 36.594 -28.203 1 23.44 37 ARG B CA 1
ATOM 1768 C C . ARG B 1 37 ? -5.262 35.656 -27.906 1 23.44 37 ARG B C 1
ATOM 1770 O O . ARG B 1 37 ? -6.285 36.094 -27.375 1 23.44 37 ARG B O 1
ATOM 1777 N N . ILE B 1 38 ? -5.434 34.656 -28.719 1 29.91 38 ILE B N 1
ATOM 1778 C CA . ILE B 1 38 ? -6.328 33.531 -28.422 1 29.91 38 ILE B CA 1
ATOM 1779 C C . ILE B 1 38 ? -6.078 33.031 -27 1 29.91 38 ILE B C 1
ATOM 1781 O O . ILE B 1 38 ? -4.98 32.562 -26.688 1 29.91 38 ILE B O 1
ATOM 1785 N N . GLY B 1 39 ? -6.645 33.688 -26.016 1 25.7 39 GLY B N 1
ATOM 1786 C CA . GLY B 1 39 ? -6.441 33.594 -24.578 1 25.7 39 GLY B CA 1
ATOM 1787 C C . GLY B 1 39 ? -6.449 32.156 -24.062 1 25.7 39 GLY B C 1
ATOM 1788 O O . GLY B 1 39 ? -5.496 31.734 -23.422 1 25.7 39 GLY B O 1
ATOM 1789 N N . GLN B 1 40 ? -7.59 31.656 -23.422 1 28.64 40 GLN B N 1
ATOM 1790 C CA . GLN B 1 40 ? -7.742 31.219 -22.031 1 28.64 40 GLN B CA 1
ATOM 1791 C C . GLN B 1 40 ? -7.523 29.703 -21.906 1 28.64 40 GLN B C 1
ATOM 1793 O O . GLN B 1 40 ? -8.266 28.922 -22.5 1 28.64 40 GLN B O 1
ATOM 1798 N N . SER B 1 41 ? -6.348 29.219 -22.094 1 32.47 41 SER B N 1
ATOM 1799 C CA . SER B 1 41 ? -6.16 27.828 -21.688 1 32.47 41 SER B CA 1
ATOM 1800 C C . SER B 1 41 ? -6.875 27.531 -20.375 1 32.47 41 SER B C 1
ATOM 1802 O O . SER B 1 41 ? -6.723 28.266 -19.406 1 32.47 41 SER B O 1
ATOM 1804 N N . THR B 1 42 ? -8.047 26.875 -20.359 1 33.78 42 THR B N 1
ATOM 1805 C CA . THR B 1 42 ? -8.812 26.375 -19.219 1 33.78 42 THR B CA 1
ATOM 1806 C C . THR B 1 42 ? -7.906 25.609 -18.266 1 33.78 42 THR B C 1
ATOM 1808 O O . THR B 1 42 ? -7.336 24.594 -18.625 1 33.78 42 THR B O 1
ATOM 1811 N N . ASP B 1 43 ? -7.125 26.297 -17.5 1 34.47 43 ASP B N 1
ATOM 1812 C CA . ASP B 1 43 ? -6.473 25.688 -16.344 1 34.47 43 ASP B CA 1
ATOM 1813 C C . ASP B 1 43 ? -7.422 24.75 -15.609 1 34.47 43 ASP B C 1
ATOM 1815 O O . ASP B 1 43 ? -8.414 25.188 -15.031 1 34.47 43 ASP B O 1
ATOM 1819 N N . GLN B 1 44 ? -7.773 23.672 -16.203 1 34.09 44 GLN B N 1
ATOM 1820 C CA . GLN B 1 44 ? -8.461 22.703 -15.359 1 34.09 44 GLN B CA 1
ATOM 1821 C C . GLN B 1 44 ? -7.82 22.609 -13.977 1 34.09 44 GLN B C 1
ATOM 1823 O O . GLN B 1 44 ? -6.684 22.141 -13.844 1 34.09 44 GLN B O 1
ATOM 1828 N N . HIS B 1 45 ? -7.988 23.594 -13.109 1 33.94 45 HIS B N 1
ATOM 1829 C CA . HIS B 1 45 ? -7.625 23.453 -11.703 1 33.94 45 HIS B CA 1
ATOM 1830 C C . HIS B 1 45 ? -8.07 22.109 -11.156 1 33.94 45 HIS B C 1
ATOM 1832 O O . HIS B 1 45 ? -9.195 21.672 -11.398 1 33.94 45 HIS B O 1
ATOM 1838 N N . PRO B 1 46 ? -7.211 21.219 -10.906 1 39.44 46 PRO B N 1
ATOM 1839 C CA . PRO B 1 46 ? -7.688 20.016 -10.234 1 39.44 46 PRO B CA 1
ATOM 1840 C C . PRO B 1 46 ? -8.656 20.312 -9.094 1 39.44 46 PRO B C 1
ATOM 1842 O O . PRO B 1 46 ? -8.461 21.281 -8.352 1 39.44 46 PRO B O 1
ATOM 1845 N N . HIS B 1 47 ? -9.891 20.172 -9.211 1 35.91 47 HIS B N 1
ATOM 1846 C CA . HIS B 1 47 ? -10.914 20.297 -8.188 1 35.91 47 HIS B CA 1
ATOM 1847 C C . HIS B 1 47 ? -10.43 19.719 -6.855 1 35.91 47 HIS B C 1
ATOM 1849 O O . HIS B 1 47 ? -10.234 18.516 -6.73 1 35.91 47 HIS B O 1
ATOM 1855 N N . LYS B 1 48 ? -9.578 20.469 -6.012 1 41.19 48 LYS B N 1
ATOM 1856 C CA . LYS B 1 48 ? -9.523 20.156 -4.59 1 41.19 48 LYS B CA 1
ATOM 1857 C C . LYS B 1 48 ? -10.906 19.844 -4.035 1 41.19 48 LYS B C 1
ATOM 1859 O O . LYS B 1 48 ? -11.734 20.75 -3.887 1 41.19 48 LYS B O 1
ATOM 1864 N N . HIS B 1 49 ? -11.578 18.844 -4.336 1 38.91 49 HIS B N 1
ATOM 1865 C CA . HIS B 1 49 ? -12.812 18.516 -3.637 1 38.91 49 HIS B CA 1
ATOM 1866 C C . HIS B 1 49 ? -12.695 18.812 -2.145 1 38.91 49 HIS B C 1
ATOM 1868 O O . HIS B 1 49 ? -11.953 18.125 -1.432 1 38.91 49 HIS B O 1
ATOM 1874 N N . SER B 1 50 ? -12.805 20.031 -1.718 1 39.22 50 SER B N 1
ATOM 1875 C CA . SER B 1 50 ? -13.031 20.391 -0.321 1 39.22 50 SER B CA 1
ATOM 1876 C C . SER B 1 50 ? -14.203 19.609 0.268 1 39.22 50 SER B C 1
ATOM 1878 O O . SER B 1 50 ? -15.352 19.812 -0.138 1 39.22 50 SER B O 1
ATOM 1880 N N . PHE B 1 51 ? -14.086 18.391 0.53 1 43 51 PHE B N 1
ATOM 1881 C CA . PHE B 1 51 ? -15.086 17.734 1.362 1 43 51 PHE B CA 1
ATOM 1882 C C . PHE B 1 51 ? -15.398 18.562 2.6 1 43 51 PHE B C 1
ATOM 1884 O O . PHE B 1 51 ? -14.508 18.875 3.391 1 43 51 PHE B O 1
ATOM 1891 N N . TYR B 1 52 ? -16.266 19.594 2.547 1 40.03 52 TYR B N 1
ATOM 1892 C CA . TYR B 1 52 ? -16.781 20.5 3.562 1 40.03 52 TYR B CA 1
ATOM 1893 C C . TYR B 1 52 ? -17.234 19.734 4.805 1 40.03 52 TYR B C 1
ATOM 1895 O O . TYR B 1 52 ? -17.75 20.328 5.75 1 40.03 52 TYR B O 1
ATOM 1903 N N . GLY B 1 53 ? -17.734 18.438 4.695 1 47.88 53 GLY B N 1
ATOM 1904 C CA . GLY B 1 53 ? -18.25 17.969 5.977 1 47.88 53 GLY B CA 1
ATOM 1905 C C . GLY B 1 53 ? -17.172 17.812 7.027 1 47.88 53 GLY B C 1
ATOM 1906 O O . GLY B 1 53 ? -15.977 17.797 6.707 1 47.88 53 GLY B O 1
ATOM 1907 N N . THR B 1 54 ? -17.5 18.031 8.297 1 57.41 54 THR B N 1
ATOM 1908 C CA . THR B 1 54 ? -16.625 17.859 9.453 1 57.41 54 THR B CA 1
ATOM 1909 C C . THR B 1 54 ? -15.797 16.594 9.32 1 57.41 54 THR B C 1
ATOM 1911 O O . THR B 1 54 ? -16.266 15.5 9.648 1 57.41 54 THR B O 1
ATOM 1914 N N . PHE B 1 55 ? -15 16.469 8.297 1 70.25 55 PHE B N 1
ATOM 1915 C CA . PHE B 1 55 ? -14.211 15.25 8.109 1 70.25 55 PHE B CA 1
ATOM 1916 C C . PHE B 1 55 ? -13.086 15.18 9.141 1 70.25 55 PHE B C 1
ATOM 1918 O O . PHE B 1 55 ? -12.492 16.203 9.492 1 70.25 55 PHE B O 1
ATOM 1925 N N . ASN B 1 56 ? -13.047 14.039 9.695 1 88.81 56 ASN B N 1
ATOM 1926 C CA . ASN B 1 56 ? -11.906 13.711 10.539 1 88.81 56 ASN B CA 1
ATOM 1927 C C . ASN B 1 56 ? -10.586 13.93 9.812 1 88.81 56 ASN B C 1
ATOM 1929 O O . ASN B 1 56 ? -10.531 13.891 8.578 1 88.81 56 ASN B O 1
ATOM 1933 N N . PRO B 1 57 ? -9.586 14.391 10.531 1 95.5 57 PRO B N 1
ATOM 1934 C CA . PRO B 1 57 ? -8.281 14.617 9.914 1 95.5 57 PRO B CA 1
ATOM 1935 C C . PRO B 1 57 ? -7.816 13.43 9.07 1 95.5 57 PRO B C 1
ATOM 1937 O O . PRO B 1 57 ? -7.965 12.281 9.484 1 95.5 57 PRO B O 1
ATOM 1940 N N . ILE B 1 58 ? -7.281 13.742 7.895 1 96.5 58 ILE B N 1
ATOM 1941 C CA . ILE B 1 58 ? -6.812 12.711 6.969 1 96.5 58 ILE B CA 1
ATOM 1942 C C . ILE B 1 58 ? -5.691 13.281 6.098 1 96.5 58 ILE B C 1
ATOM 1944 O O . ILE B 1 58 ? -5.742 14.445 5.691 1 96.5 58 ILE B O 1
ATOM 1948 N N . ALA B 1 59 ? -4.719 12.484 5.832 1 97.81 59 ALA B N 1
ATOM 1949 C CA . ALA B 1 59 ? -3.645 12.828 4.902 1 97.81 59 ALA B CA 1
ATOM 1950 C C . ALA B 1 59 ? -3.23 11.609 4.078 1 97.81 59 ALA B C 1
ATOM 1952 O O . ALA B 1 59 ? -3.014 10.531 4.621 1 97.81 59 ALA B O 1
ATOM 1953 N N . HIS B 1 60 ? -3.227 11.711 2.803 1 97.88 60 HIS B N 1
ATOM 1954 C CA . HIS B 1 60 ? -2.598 10.797 1.856 1 97.88 60 HIS B CA 1
ATOM 1955 C C . HIS B 1 60 ? -1.693 11.547 0.883 1 97.88 60 HIS B C 1
ATOM 1957 O O . HIS B 1 60 ? -2.18 12.25 -0.004 1 97.88 60 HIS B O 1
ATOM 1963 N N . LEU B 1 61 ? -0.432 11.406 1.055 1 98.06 61 LEU B N 1
ATOM 1964 C CA . LEU B 1 61 ? 0.588 12.062 0.245 1 98.06 61 LEU B CA 1
ATOM 1965 C C . LEU B 1 61 ? 1.282 11.055 -0.671 1 98.06 61 LEU B C 1
ATOM 1967 O O . LEU B 1 61 ? 1.216 9.852 -0.439 1 98.06 61 LEU B O 1
ATOM 1971 N N . VAL B 1 62 ? 1.885 11.57 -1.755 1 97.12 62 VAL B N 1
ATOM 1972 C CA . VAL B 1 62 ? 2.645 10.695 -2.646 1 97.12 62 VAL B CA 1
ATOM 1973 C C . VAL B 1 62 ? 4.078 11.211 -2.766 1 97.12 62 VAL B C 1
ATOM 1975 O O . VAL B 1 62 ? 4.359 12.375 -2.471 1 97.12 62 VAL B O 1
ATOM 1978 N N . GLY B 1 63 ? 5.008 10.336 -3.115 1 96.25 63 GLY B N 1
ATOM 1979 C CA . GLY B 1 63 ? 6.379 10.758 -3.357 1 96.25 63 GLY B CA 1
ATOM 1980 C C . GLY B 1 63 ? 6.5 11.805 -4.445 1 96.25 63 GLY B C 1
ATOM 1981 O O . GLY B 1 63 ? 5.902 11.672 -5.516 1 96.25 63 GLY B O 1
ATOM 1982 N N . ASP B 1 64 ? 7.297 12.789 -4.156 1 93.38 64 ASP B N 1
ATOM 1983 C CA . ASP B 1 64 ? 7.469 13.906 -5.074 1 93.38 64 ASP B CA 1
ATOM 1984 C C . ASP B 1 64 ? 8.531 13.594 -6.129 1 93.38 64 ASP B C 1
ATOM 1986 O O . ASP B 1 64 ? 9.727 13.547 -5.816 1 93.38 64 ASP B O 1
ATOM 1990 N N . ILE B 1 65 ? 8.211 13.562 -7.355 1 86.94 65 ILE B N 1
ATOM 1991 C CA . ILE B 1 65 ? 9.109 13.172 -8.438 1 86.94 65 ILE B CA 1
ATOM 1992 C C . ILE B 1 65 ? 10.031 14.336 -8.789 1 86.94 65 ILE B C 1
ATOM 1994 O O . ILE B 1 65 ? 11.047 14.156 -9.461 1 86.94 65 ILE B O 1
ATOM 1998 N N . HIS B 1 66 ? 9.719 15.492 -8.312 1 85.38 66 HIS B N 1
ATOM 1999 C CA . HIS B 1 66 ? 10.453 16.688 -8.703 1 85.38 66 HIS B CA 1
ATOM 2000 C C . HIS B 1 66 ? 11.664 16.922 -7.797 1 85.38 66 HIS B C 1
ATOM 2002 O O . HIS B 1 66 ? 12.422 17.859 -7.996 1 85.38 66 HIS B O 1
ATOM 2008 N N . THR B 1 67 ? 11.922 16.109 -6.77 1 81.19 67 THR B N 1
ATOM 2009 C CA . THR B 1 67 ? 13.086 16.188 -5.895 1 81.19 67 THR B CA 1
ATOM 2010 C C . THR B 1 67 ? 13.898 14.898 -5.945 1 81.19 67 THR B C 1
ATOM 2012 O O . THR B 1 67 ? 13.969 14.164 -4.961 1 81.19 67 THR B O 1
ATOM 2015 N N . PRO B 1 68 ? 14.516 14.719 -7.078 1 74.19 68 PRO B N 1
ATOM 2016 C CA . PRO B 1 68 ? 15.273 13.477 -7.203 1 74.19 68 PRO B CA 1
ATOM 2017 C C . PRO B 1 68 ? 16.359 13.336 -6.145 1 74.19 68 PRO B C 1
ATOM 2019 O O . PRO B 1 68 ? 16.969 14.328 -5.742 1 74.19 68 PRO B O 1
ATOM 2022 N N . GLY B 1 69 ? 16.672 12.164 -5.617 1 79.81 69 GLY B N 1
ATOM 2023 C CA . GLY B 1 69 ? 17.703 11.867 -4.633 1 79.81 69 GLY B CA 1
ATOM 2024 C C . GLY B 1 69 ? 17.219 11.992 -3.203 1 79.81 69 GLY B C 1
ATOM 2025 O O . GLY B 1 69 ? 17.984 11.805 -2.262 1 79.81 69 GLY B O 1
ATOM 2026 N N . SER B 1 70 ? 16.031 12.492 -3.102 1 88.38 70 SER B N 1
ATOM 2027 C CA . SER B 1 70 ? 15.391 12.555 -1.789 1 88.38 70 SER B CA 1
ATOM 2028 C C . SER B 1 70 ? 13.953 12.07 -1.85 1 88.38 70 SER B C 1
ATOM 2030 O O . SER B 1 70 ? 13.352 12.008 -2.928 1 88.38 70 SER B O 1
ATOM 2032 N N . LEU B 1 71 ? 13.547 11.586 -0.708 1 96.44 71 LEU B N 1
ATOM 2033 C CA . LEU B 1 71 ? 12.117 11.281 -0.617 1 96.44 71 LEU B CA 1
ATOM 2034 C C . LEU B 1 71 ? 11.367 12.414 0.068 1 96.44 71 LEU B C 1
ATOM 2036 O O . LEU B 1 71 ? 11.484 12.609 1.28 1 96.44 71 LEU B O 1
ATOM 2040 N N . SER B 1 72 ? 10.703 13.195 -0.809 1 96.62 72 SER B N 1
ATOM 2041 C CA . SER B 1 72 ? 9.812 14.242 -0.315 1 96.62 72 SER B CA 1
ATOM 2042 C C . SER B 1 72 ? 8.352 13.914 -0.61 1 96.62 72 SER B C 1
ATOM 2044 O O . SER B 1 72 ? 8.047 13.258 -1.611 1 96.62 72 SER B O 1
ATOM 2046 N N . TRP B 1 73 ? 7.566 14.398 0.275 1 96.88 73 TRP B N 1
ATOM 2047 C CA . TRP B 1 73 ? 6.141 14.102 0.154 1 96.88 73 TRP B CA 1
ATOM 2048 C C . TRP B 1 73 ? 5.375 15.328 -0.334 1 96.88 73 TRP B C 1
ATOM 2050 O O . TRP B 1 73 ? 5.652 16.453 0.089 1 96.88 73 TRP B O 1
ATOM 2060 N N . THR B 1 74 ? 4.383 15.062 -1.213 1 94.44 74 THR B N 1
ATOM 2061 C CA . THR B 1 74 ? 3.598 16.172 -1.737 1 94.44 74 THR B CA 1
ATOM 2062 C C . THR B 1 74 ? 2.109 15.844 -1.721 1 94.44 74 THR B C 1
ATOM 2064 O O . THR B 1 74 ? 1.729 14.672 -1.856 1 94.44 74 THR B O 1
ATOM 2067 N N . ALA B 1 75 ? 1.297 16.859 -1.518 1 92.88 75 ALA B N 1
ATOM 2068 C CA . ALA B 1 75 ? -0.159 16.766 -1.568 1 92.88 75 ALA B CA 1
ATOM 2069 C C . ALA B 1 75 ? -0.712 17.453 -2.814 1 92.88 75 ALA B C 1
ATOM 2071 O O . ALA B 1 75 ? -1.918 17.688 -2.918 1 92.88 75 ALA B O 1
ATOM 2072 N N . ASN B 1 76 ? 0.045 17.703 -3.74 1 84.5 76 ASN B N 1
ATOM 2073 C CA . ASN B 1 76 ? -0.334 18.609 -4.824 1 84.5 76 ASN B CA 1
ATOM 2074 C C . ASN B 1 76 ? -0.711 17.844 -6.086 1 84.5 76 ASN B C 1
ATOM 2076 O O . ASN B 1 76 ? -0.439 18.297 -7.199 1 84.5 76 ASN B O 1
ATOM 2080 N N . THR B 1 77 ? -1.175 16.641 -5.945 1 81.69 77 THR B N 1
ATOM 2081 C CA . THR B 1 77 ? -1.642 15.875 -7.09 1 81.69 77 THR B CA 1
ATOM 2082 C C . THR B 1 77 ? -3.072 15.391 -6.871 1 81.69 77 THR B C 1
ATOM 2084 O O . THR B 1 77 ? -3.59 15.453 -5.754 1 81.69 77 THR B O 1
ATOM 2087 N N . ASP B 1 78 ? -3.738 15.016 -7.949 1 77.5 78 ASP B N 1
ATOM 2088 C CA . ASP B 1 78 ? -5.125 14.555 -7.906 1 77.5 78 ASP B CA 1
ATOM 2089 C C . ASP B 1 78 ? -5.254 13.25 -7.125 1 77.5 78 ASP B C 1
ATOM 2091 O O . ASP B 1 78 ? -6.359 12.836 -6.777 1 77.5 78 ASP B O 1
ATOM 2095 N N . ARG B 1 79 ? -4.215 12.672 -6.77 1 82.88 79 ARG B N 1
ATOM 2096 C CA . ARG B 1 79 ? -4.258 11.391 -6.074 1 82.88 79 ARG B CA 1
ATOM 2097 C C . ARG B 1 79 ? -3.959 11.562 -4.586 1 82.88 79 ARG B C 1
ATOM 2099 O O . ARG B 1 79 ? -3.621 10.594 -3.9 1 82.88 79 ARG B O 1
ATOM 2106 N N . THR B 1 80 ? -3.975 12.758 -4.172 1 92.31 80 THR B N 1
ATOM 2107 C CA . THR B 1 80 ? -3.654 13.055 -2.777 1 92.31 80 THR B CA 1
ATOM 2108 C C . THR B 1 80 ? -4.816 13.773 -2.098 1 92.31 80 THR B C 1
ATOM 2110 O O . THR B 1 80 ? -5.715 14.281 -2.768 1 92.31 80 THR B O 1
ATOM 2113 N N . PHE B 1 81 ? -4.844 13.711 -0.766 1 91.75 81 PHE B N 1
ATOM 2114 C CA . PHE B 1 81 ? -5.824 14.422 0.047 1 91.75 81 PHE B CA 1
ATOM 2115 C C . PHE B 1 81 ? -5.219 14.844 1.378 1 91.75 81 PHE B C 1
ATOM 2117 O O . PHE B 1 81 ? -4.457 14.094 1.99 1 91.75 81 PHE B O 1
ATOM 2124 N N . LEU B 1 82 ? -5.523 16.062 1.691 1 94.12 82 LEU B N 1
ATOM 2125 C CA . LEU B 1 82 ? -5.031 16.641 2.939 1 94.12 82 LEU B CA 1
ATOM 2126 C C . LEU B 1 82 ? -6.117 17.469 3.613 1 94.12 82 LEU B C 1
ATOM 2128 O O . LEU B 1 82 ? -6.551 18.5 3.068 1 94.12 82 LEU B O 1
ATOM 2132 N N . HIS B 1 83 ? -6.559 17.031 4.754 1 94.25 83 HIS B N 1
ATOM 2133 C CA . HIS B 1 83 ? -7.531 17.75 5.562 1 94.25 83 HIS B CA 1
ATOM 2134 C C . HIS B 1 83 ? -7.172 17.688 7.043 1 94.25 83 HIS B C 1
ATOM 2136 O O . HIS B 1 83 ? -6.98 16.609 7.59 1 94.25 83 HIS B O 1
ATOM 2142 N N . GLY B 1 84 ? -7.18 18.812 7.723 1 95.5 84 GLY B N 1
ATOM 2143 C CA . GLY B 1 84 ? -6.844 18.859 9.133 1 95.5 84 GLY B CA 1
ATOM 2144 C C . GLY B 1 84 ? -5.348 18.844 9.391 1 95.5 84 GLY B C 1
ATOM 2145 O O . GLY B 1 84 ? -4.824 19.719 10.102 1 95.5 84 GLY B O 1
ATOM 2146 N N . PHE B 1 85 ? -4.676 17.969 8.734 1 96.88 85 PHE B N 1
ATOM 2147 C CA . PHE B 1 85 ? -3.223 17.891 8.836 1 96.88 85 PHE B CA 1
ATOM 2148 C C . PHE B 1 85 ? -2.568 19.062 8.125 1 96.88 85 PHE B C 1
ATOM 2150 O O . PHE B 1 85 ? -3.164 19.656 7.223 1 96.88 85 PHE B O 1
ATOM 2157 N N . THR B 1 86 ? -1.374 19.328 8.539 1 96.31 86 THR B N 1
ATOM 2158 C CA . THR B 1 86 ? -0.498 20.188 7.762 1 96.31 86 THR B CA 1
ATOM 2159 C C . THR B 1 86 ? 0.813 19.484 7.434 1 96.31 86 THR B C 1
ATOM 2161 O O . THR B 1 86 ? 1.229 18.578 8.148 1 96.31 86 THR B O 1
ATOM 2164 N N . VAL B 1 87 ? 1.311 19.812 6.281 1 95 87 VAL B N 1
ATOM 2165 C CA . VAL B 1 87 ? 2.621 19.312 5.879 1 95 87 VAL B CA 1
ATOM 2166 C C . VAL B 1 87 ? 3.658 20.422 5.988 1 95 87 VAL B C 1
ATOM 2168 O O . VAL B 1 87 ? 3.553 21.453 5.312 1 95 87 VAL B O 1
ATOM 2171 N N . ASN B 1 88 ? 4.582 20.281 6.883 1 92.56 88 ASN B N 1
ATOM 2172 C CA . ASN B 1 88 ? 5.66 21.234 7.102 1 92.56 88 ASN B CA 1
ATOM 2173 C C . ASN B 1 88 ? 7.027 20.562 7.105 1 92.56 88 ASN B C 1
ATOM 2175 O O . ASN B 1 88 ? 7.277 19.672 7.914 1 92.56 88 ASN B O 1
ATOM 2179 N N . ASN B 1 89 ? 7.965 21.016 6.16 1 92.5 89 ASN B N 1
ATOM 2180 C CA . ASN B 1 89 ? 9.312 20.453 6.098 1 92.5 89 ASN B CA 1
ATOM 2181 C C . ASN B 1 89 ? 9.273 18.922 5.992 1 92.5 89 ASN B C 1
ATOM 2183 O O . ASN B 1 89 ? 9.969 18.234 6.734 1 92.5 89 ASN B O 1
ATOM 2187 N N . ASN B 1 90 ? 8.438 18.391 5.184 1 95.5 90 ASN B N 1
ATOM 2188 C CA . ASN B 1 90 ? 8.344 16.984 4.832 1 95.5 90 ASN B CA 1
ATOM 2189 C C . ASN B 1 90 ? 7.801 16.156 5.988 1 95.5 90 ASN B C 1
ATOM 2191 O O . ASN B 1 90 ? 8.062 14.945 6.07 1 95.5 90 ASN B O 1
ATOM 2195 N N . THR B 1 91 ? 7.039 16.891 6.949 1 95.69 91 THR B N 1
ATOM 2196 C CA . THR B 1 91 ? 6.453 16.234 8.109 1 95.69 91 THR B CA 1
ATOM 2197 C C . THR B 1 91 ? 4.945 16.453 8.156 1 95.69 91 THR B C 1
ATOM 2199 O O . THR B 1 91 ? 4.461 17.531 7.797 1 95.69 91 THR B O 1
ATOM 2202 N N . LEU B 1 92 ? 4.285 15.43 8.562 1 97.44 92 LEU B N 1
ATOM 2203 C CA . LEU B 1 92 ? 2.861 15.555 8.844 1 97.44 92 LEU B CA 1
ATOM 2204 C C . LEU B 1 92 ? 2.627 15.969 10.289 1 97.44 92 LEU B C 1
ATOM 2206 O O . LEU B 1 92 ? 3.096 15.305 11.219 1 97.44 92 LEU B O 1
ATOM 2210 N N . VAL B 1 93 ? 1.909 17.031 10.453 1 97.56 93 VAL B N 1
ATOM 2211 C CA . VAL B 1 93 ? 1.648 17.531 11.805 1 97.56 93 VAL B CA 1
ATOM 2212 C C . VAL B 1 93 ? 0.234 17.141 12.234 1 97.56 93 VAL B C 1
ATOM 2214 O O . VAL B 1 93 ? -0.738 17.453 11.539 1 97.56 93 VAL B O 1
ATOM 2217 N N . VAL B 1 94 ? 0.151 16.5 13.375 1 97.31 94 VAL B N 1
ATOM 2218 C CA . VAL B 1 94 ? -1.118 16.016 13.906 1 97.31 94 VAL B CA 1
ATOM 2219 C C . VAL B 1 94 ? -1.939 17.188 14.438 1 97.31 94 VAL B C 1
ATOM 2221 O O . VAL B 1 94 ? -1.479 17.922 15.312 1 97.31 94 VAL B O 1
ATOM 2224 N N . PRO B 1 95 ? -3.135 17.297 13.977 1 97.31 95 PRO B N 1
ATOM 2225 C CA . PRO B 1 95 ? -3.896 18.516 14.305 1 97.31 95 PRO B CA 1
ATOM 2226 C C . PRO B 1 95 ? -4.594 18.422 15.656 1 97.31 95 PRO B C 1
ATOM 2228 O O . PRO B 1 95 ? -4.844 19.438 16.297 1 97.31 95 PRO B O 1
ATOM 2231 N N . THR B 1 96 ? -5.055 17.281 16.047 1 96.94 96 THR B N 1
ATOM 2232 C CA . THR B 1 96 ? -5.785 17.062 17.297 1 96.94 96 THR B CA 1
ATOM 2233 C C . THR B 1 96 ? -5.422 15.719 17.906 1 96.94 96 THR B C 1
ATOM 2235 O O . THR B 1 96 ? -5.074 14.773 17.188 1 96.94 96 THR B O 1
ATOM 2238 N N . ALA B 1 97 ? -5.5 15.664 19.25 1 96.31 97 ALA B N 1
ATOM 2239 C CA . ALA B 1 97 ? -5.223 14.398 19.922 1 96.31 97 ALA B CA 1
ATOM 2240 C C . ALA B 1 97 ? -6.25 13.336 19.562 1 96.31 97 ALA B C 1
ATOM 2242 O O . ALA B 1 97 ? -7.438 13.641 19.406 1 96.31 97 ALA B O 1
ATOM 2243 N N . GLY B 1 98 ? -5.762 12.094 19.422 1 97.12 98 GLY B N 1
ATOM 2244 C CA . GLY B 1 98 ? -6.691 11.023 19.109 1 97.12 98 GLY B CA 1
ATOM 2245 C C . GLY B 1 98 ? -6.004 9.766 18.594 1 97.12 98 GLY B C 1
ATOM 2246 O O . GLY B 1 98 ? -4.789 9.625 18.734 1 97.12 98 GLY B O 1
ATOM 2247 N N . LEU B 1 99 ? -6.797 8.82 18.188 1 97.25 99 LEU B N 1
ATOM 2248 C CA . LEU B 1 99 ? -6.336 7.586 17.562 1 97.25 99 LEU B CA 1
ATOM 2249 C C . LEU B 1 99 ? -6.16 7.773 16.062 1 97.25 99 LEU B C 1
ATOM 2251 O O . LEU B 1 99 ? -7.062 8.266 15.383 1 97.25 99 LEU B O 1
ATOM 2255 N N . TYR B 1 100 ? -4.965 7.438 15.586 1 97.75 100 TYR B N 1
ATOM 2256 C CA . TYR B 1 100 ? -4.664 7.578 14.164 1 97.75 100 TYR B CA 1
ATOM 2257 C C . TYR B 1 100 ? -4.125 6.273 13.594 1 97.75 100 TYR B C 1
ATOM 2259 O O . TYR B 1 100 ? -3.326 5.586 14.234 1 97.75 100 TYR B O 1
ATOM 2267 N N . PHE B 1 101 ? -4.613 5.859 12.438 1 98.62 101 PHE B N 1
ATOM 2268 C CA . PHE B 1 101 ? -3.898 4.879 11.625 1 98.62 101 PHE B CA 1
ATOM 2269 C C . PHE B 1 101 ? -2.828 5.555 10.781 1 98.62 101 PHE B C 1
ATOM 2271 O O . PHE B 1 101 ? -3.119 6.484 10.023 1 98.62 101 PHE B O 1
ATOM 2278 N N . VAL B 1 102 ? -1.62 5.184 10.938 1 98.81 102 VAL B N 1
ATOM 2279 C CA . VAL B 1 102 ? -0.476 5.711 10.203 1 98.81 102 VAL B CA 1
ATOM 2280 C C . VAL B 1 102 ? 0.065 4.648 9.25 1 98.81 102 VAL B C 1
ATOM 2282 O O . VAL B 1 102 ? 0.182 3.479 9.625 1 98.81 102 VAL B O 1
ATOM 2285 N N . TYR B 1 103 ? 0.354 5.078 7.965 1 98.88 103 TYR B N 1
ATOM 2286 C CA . TYR B 1 103 ? 0.865 4.102 7.004 1 98.88 103 TYR B CA 1
ATOM 2287 C C . TYR B 1 103 ? 1.827 4.758 6.023 1 98.88 103 TYR B C 1
ATOM 2289 O O . TYR B 1 103 ? 1.817 5.98 5.855 1 98.88 103 TYR B O 1
ATOM 2297 N N . SER B 1 104 ? 2.637 3.92 5.391 1 98.88 104 SER B N 1
ATOM 2298 C CA . SER B 1 104 ? 3.525 4.359 4.32 1 98.88 104 SER B CA 1
ATOM 2299 C C . SER B 1 104 ? 4.016 3.178 3.49 1 98.88 104 SER B C 1
ATOM 2301 O O . SER B 1 104 ? 4.145 2.064 4 1 98.88 104 SER B O 1
ATOM 2303 N N . GLN B 1 105 ? 4.211 3.406 2.234 1 98.81 105 GLN B N 1
ATOM 2304 C CA . GLN B 1 105 ? 4.84 2.434 1.346 1 98.81 105 GLN B CA 1
ATOM 2305 C C . GLN B 1 105 ? 5.906 3.092 0.477 1 98.81 105 GLN B C 1
ATOM 2307 O O . GLN B 1 105 ? 5.715 4.207 -0.012 1 98.81 105 GLN B O 1
ATOM 2312 N N . VAL B 1 106 ? 6.977 2.371 0.275 1 98.62 106 VAL B N 1
ATOM 2313 C CA . VAL B 1 106 ? 7.957 2.76 -0.733 1 98.62 106 VAL B CA 1
ATOM 2314 C C . VAL B 1 106 ? 8.18 1.605 -1.708 1 98.62 106 VAL B C 1
ATOM 2316 O O . VAL B 1 106 ? 7.797 0.467 -1.43 1 98.62 106 VAL B O 1
ATOM 2319 N N . PHE B 1 107 ? 8.75 1.953 -2.857 1 98.25 107 PHE B N 1
ATOM 2320 C CA . PHE B 1 107 ? 9.008 1.017 -3.943 1 98.25 107 PHE B CA 1
ATOM 2321 C C . PHE B 1 107 ? 10.422 1.202 -4.492 1 98.25 107 PHE B C 1
ATOM 2323 O O . PHE B 1 107 ? 10.789 2.305 -4.898 1 98.25 107 PHE B O 1
ATOM 2330 N N . PHE B 1 108 ? 11.172 0.101 -4.449 1 96.69 108 PHE B N 1
ATOM 2331 C CA . PHE B 1 108 ? 12.539 0.1 -4.961 1 96.69 108 PHE B CA 1
ATOM 2332 C C . PHE B 1 108 ? 12.641 -0.736 -6.23 1 96.69 108 PHE B C 1
ATOM 2334 O O . PHE B 1 108 ? 11.984 -1.774 -6.352 1 96.69 108 PHE B O 1
ATOM 2341 N N . SER B 1 109 ? 13.508 -0.273 -7.125 1 94.81 109 SER B N 1
ATOM 2342 C CA . SER B 1 109 ? 13.805 -1.08 -8.305 1 94.81 109 SER B CA 1
ATOM 2343 C C . SER B 1 109 ? 15.258 -0.905 -8.742 1 94.81 109 SER B C 1
ATOM 2345 O O . SER B 1 109 ? 15.922 0.048 -8.328 1 94.81 109 SER B O 1
ATOM 2347 N N . GLY B 1 110 ? 15.711 -1.881 -9.43 1 91.56 110 GLY B N 1
ATOM 2348 C CA . GLY B 1 110 ? 17.062 -1.838 -9.969 1 91.56 110 GLY B CA 1
ATOM 2349 C C . GLY B 1 110 ? 17.312 -2.875 -11.047 1 91.56 110 GLY B C 1
ATOM 2350 O O . GLY B 1 110 ? 16.438 -3.691 -11.344 1 91.56 110 GLY B O 1
ATOM 2351 N N . ASN B 1 111 ? 18.484 -2.799 -11.633 1 87.62 111 ASN B N 1
ATOM 2352 C CA . ASN B 1 111 ? 18.844 -3.721 -12.711 1 87.62 111 ASN B CA 1
ATOM 2353 C C . ASN B 1 111 ? 19.938 -4.695 -12.273 1 87.62 111 ASN B C 1
ATOM 2355 O O . ASN B 1 111 ? 20.188 -5.695 -12.945 1 87.62 111 ASN B O 1
ATOM 2359 N N . SER B 1 112 ? 20.594 -4.441 -11.273 1 79.94 112 SER B N 1
ATOM 2360 C CA . SER B 1 112 ? 21.625 -5.312 -10.719 1 79.94 112 SER B CA 1
ATOM 2361 C C . SER B 1 112 ? 21.922 -4.965 -9.266 1 79.94 112 SER B C 1
ATOM 2363 O O . SER B 1 112 ? 21.562 -3.883 -8.797 1 79.94 112 SER B O 1
ATOM 2365 N N . CYS B 1 113 ? 22.328 -6.027 -8.547 1 74.12 113 CYS B N 1
ATOM 2366 C CA . CYS B 1 113 ? 22.844 -5.746 -7.215 1 74.12 113 CYS B CA 1
ATOM 2367 C C . CYS B 1 113 ? 24.359 -5.555 -7.242 1 74.12 113 CYS B C 1
ATOM 2369 O O . CYS B 1 113 ? 25.031 -6.043 -8.148 1 74.12 113 CYS B O 1
ATOM 2371 N N . PRO B 1 114 ? 24.797 -4.738 -6.176 1 70.81 114 PRO B N 1
ATOM 2372 C CA . PRO B 1 114 ? 26.25 -4.492 -6.133 1 70.81 114 PRO B CA 1
ATOM 2373 C C . PRO B 1 114 ? 27.062 -5.781 -6.203 1 70.81 114 PRO B C 1
ATOM 2375 O O . PRO B 1 114 ? 26.672 -6.793 -5.613 1 70.81 114 PRO B O 1
ATOM 2378 N N . SER B 1 115 ? 28.047 -5.758 -7.02 1 71.5 115 SER B N 1
ATOM 2379 C CA . SER B 1 115 ? 28.859 -6.938 -7.277 1 71.5 115 SER B CA 1
ATOM 2380 C C . SER B 1 115 ? 29.953 -7.09 -6.227 1 71.5 115 SER B C 1
ATOM 2382 O O . SER B 1 115 ? 30.641 -8.117 -6.164 1 71.5 115 SER B O 1
ATOM 2384 N N . ASP B 1 116 ? 30.125 -6.133 -5.422 1 76.38 116 ASP B N 1
ATOM 2385 C CA . ASP B 1 116 ? 31.25 -6.156 -4.508 1 76.38 116 ASP B CA 1
ATOM 2386 C C . ASP B 1 116 ? 31.016 -7.137 -3.359 1 76.38 116 ASP B C 1
ATOM 2388 O O . ASP B 1 116 ? 31.766 -7.145 -2.377 1 76.38 116 ASP B O 1
ATOM 2392 N N . GLY B 1 117 ? 29.984 -7.938 -3.471 1 78.06 117 GLY B N 1
ATOM 2393 C CA . GLY B 1 117 ? 29.734 -8.953 -2.455 1 78.06 117 GLY B CA 1
ATOM 2394 C C . GLY B 1 117 ? 28.922 -8.445 -1.287 1 78.06 117 GLY B C 1
ATOM 2395 O O . GLY B 1 117 ? 28.562 -9.211 -0.394 1 78.06 117 GLY B O 1
ATOM 2396 N N . THR B 1 118 ? 28.672 -7.219 -1.199 1 83.44 118 THR B N 1
ATOM 2397 C CA . THR B 1 118 ? 27.906 -6.664 -0.087 1 83.44 118 THR B CA 1
ATOM 2398 C C . THR B 1 118 ? 26.406 -6.652 -0.41 1 83.44 118 THR B C 1
ATOM 2400 O O . THR B 1 118 ? 26 -6.18 -1.474 1 83.44 118 THR B O 1
ATOM 2403 N N . PRO B 1 119 ? 25.656 -7.105 0.541 1 88 119 PRO B N 1
ATOM 2404 C CA . PRO B 1 119 ? 24.203 -7.07 0.298 1 88 119 PRO B CA 1
ATOM 2405 C C . PRO B 1 119 ? 23.641 -5.652 0.3 1 88 119 PRO B C 1
ATOM 2407 O O . PRO B 1 119 ? 24.172 -4.773 0.985 1 88 119 PRO B O 1
ATOM 2410 N N . LEU B 1 120 ? 22.734 -5.48 -0.558 1 91.5 120 LEU B N 1
ATOM 2411 C CA . LEU B 1 120 ? 22 -4.219 -0.548 1 91.5 120 LEU B CA 1
ATOM 2412 C C . LEU B 1 120 ? 20.922 -4.234 0.523 1 91.5 120 LEU B C 1
ATOM 2414 O O . LEU B 1 120 ? 19.984 -5.043 0.462 1 91.5 120 LEU B O 1
ATOM 2418 N N . LEU B 1 121 ? 21.047 -3.375 1.519 1 94.5 121 LEU B N 1
ATOM 2419 C CA . LEU B 1 121 ? 20.062 -3.268 2.596 1 94.5 121 LEU B CA 1
ATOM 2420 C C . LEU B 1 121 ? 19.125 -2.098 2.355 1 94.5 121 LEU B C 1
ATOM 2422 O O . LEU B 1 121 ? 19.562 -0.958 2.186 1 94.5 121 LEU B O 1
ATOM 2426 N N . LEU B 1 122 ? 17.844 -2.393 2.236 1 96.62 122 LEU B N 1
ATOM 2427 C CA . LEU B 1 122 ? 16.797 -1.395 2.025 1 96.62 122 LEU B CA 1
ATOM 2428 C C . LEU B 1 122 ? 15.891 -1.29 3.246 1 96.62 122 LEU B C 1
ATOM 2430 O O . LEU B 1 122 ? 15.383 -2.301 3.732 1 96.62 122 LEU B O 1
ATOM 2434 N N . THR B 1 123 ? 15.711 -0.083 3.77 1 97.81 123 THR B N 1
ATOM 2435 C CA . THR B 1 123 ? 14.883 0.113 4.949 1 97.81 123 THR B CA 1
ATOM 2436 C C . THR B 1 123 ? 13.93 1.291 4.75 1 97.81 123 THR B C 1
ATOM 2438 O O . THR B 1 123 ? 14.234 2.221 4 1 97.81 123 THR B O 1
ATOM 2441 N N . HIS B 1 124 ? 12.805 1.271 5.375 1 98.56 124 HIS B N 1
ATOM 2442 C CA . HIS B 1 124 ? 11.805 2.334 5.402 1 98.56 124 HIS B CA 1
ATOM 2443 C C . HIS B 1 124 ? 11.125 2.414 6.766 1 98.56 124 HIS B C 1
ATOM 2445 O O . HIS B 1 124 ? 10.625 1.409 7.273 1 98.56 124 HIS B O 1
ATOM 2451 N N . GLU B 1 125 ? 11.125 3.619 7.328 1 98.44 125 GLU B N 1
ATOM 2452 C CA . GLU B 1 125 ? 10.562 3.781 8.664 1 98.44 125 GLU B CA 1
ATOM 2453 C C . GLU B 1 125 ? 9.719 5.051 8.758 1 98.44 125 GLU B C 1
ATOM 2455 O O . GLU B 1 125 ? 9.984 6.027 8.055 1 98.44 125 GLU B O 1
ATOM 2460 N N . VAL B 1 126 ? 8.703 4.992 9.555 1 98.56 126 VAL B N 1
ATOM 2461 C CA . VAL B 1 126 ? 7.992 6.188 9.992 1 98.56 126 VAL B CA 1
ATOM 2462 C C . VAL B 1 126 ? 8.508 6.617 11.367 1 98.56 126 VAL B C 1
ATOM 2464 O O . VAL B 1 126 ? 8.586 5.801 12.289 1 98.56 126 VAL B O 1
ATOM 2467 N N . GLN B 1 127 ? 8.844 7.887 11.43 1 97.38 127 GLN B N 1
ATOM 2468 C CA . GLN B 1 127 ? 9.352 8.453 12.68 1 97.38 127 GLN B CA 1
ATOM 2469 C C . GLN B 1 127 ? 8.328 9.391 13.312 1 97.38 127 GLN B C 1
ATOM 2471 O O . GLN B 1 127 ? 7.633 10.125 12.609 1 97.38 127 GLN B O 1
ATOM 2476 N N . LEU B 1 128 ? 8.297 9.344 14.664 1 96.88 128 LEU B N 1
ATOM 2477 C CA . LEU B 1 128 ? 7.457 10.25 15.438 1 96.88 128 LEU B CA 1
ATOM 2478 C C . LEU B 1 128 ? 8.312 11.219 16.25 1 96.88 128 LEU B C 1
ATOM 2480 O O . LEU B 1 128 ? 9.25 10.805 16.938 1 96.88 128 LEU B O 1
ATOM 2484 N N . PHE B 1 129 ? 8.055 12.43 16.047 1 95.38 129 PHE B N 1
ATOM 2485 C CA . PHE B 1 129 ? 8.609 13.469 16.922 1 95.38 129 PHE B CA 1
ATOM 2486 C C . PHE B 1 129 ? 7.512 14.109 17.766 1 95.38 129 PHE B C 1
ATOM 2488 O O . PHE B 1 129 ? 6.508 14.578 17.219 1 95.38 129 PHE B O 1
ATOM 2495 N N . SER B 1 130 ? 7.629 14 19.031 1 89.69 130 SER B N 1
ATOM 2496 C CA . SER B 1 130 ? 6.66 14.578 19.969 1 89.69 130 SER B CA 1
ATOM 2497 C C . SER B 1 130 ? 7.344 15.5 20.969 1 89.69 130 SER B C 1
ATOM 2499 O O . SER B 1 130 ? 8.516 15.305 21.297 1 89.69 130 SER B O 1
ATOM 2501 N N . SER B 1 131 ? 6.699 16.609 21.25 1 80.94 131 SER B N 1
ATOM 2502 C CA . SER B 1 131 ? 7.254 17.531 22.25 1 80.94 131 SER B CA 1
ATOM 2503 C C . SER B 1 131 ? 7.562 16.812 23.547 1 80.94 131 SER B C 1
ATOM 2505 O O . SER B 1 131 ? 8.422 17.25 24.328 1 80.94 131 SER B O 1
ATOM 2507 N N . GLN B 1 132 ? 6.867 15.727 23.75 1 72.75 132 GLN B N 1
ATOM 2508 C CA . GLN B 1 132 ? 7.105 14.977 24.984 1 72.75 132 GLN B CA 1
ATOM 2509 C C . GLN B 1 132 ? 8.43 14.227 24.922 1 72.75 132 GLN B C 1
ATOM 2511 O O . GLN B 1 132 ? 8.984 13.844 25.953 1 72.75 132 GLN B O 1
ATOM 2516 N N . TYR B 1 133 ? 8.82 13.977 23.75 1 68 133 TYR B N 1
ATOM 2517 C CA . TYR B 1 133 ? 10.07 13.227 23.625 1 68 133 TYR B CA 1
ATOM 2518 C C . TYR B 1 133 ? 11.117 14.031 22.859 1 68 133 TYR B C 1
ATOM 2520 O O . TYR B 1 133 ? 10.797 14.711 21.891 1 68 133 TYR B O 1
ATOM 2528 N N . PRO B 1 134 ? 12.344 14.156 23.375 1 68.12 134 PRO B N 1
ATOM 2529 C CA . PRO B 1 134 ? 13.375 14.977 22.75 1 68.12 134 PRO B CA 1
ATOM 2530 C C . PRO B 1 134 ? 13.938 14.344 21.484 1 68.12 134 PRO B C 1
ATOM 2532 O O . PRO B 1 134 ? 14.789 14.938 20.812 1 68.12 134 PRO B O 1
ATOM 2535 N N . ASN B 1 135 ? 13.461 13.086 21.078 1 82.06 135 ASN B N 1
ATOM 2536 C CA . ASN B 1 135 ? 14.078 12.438 19.938 1 82.06 135 ASN B CA 1
ATOM 2537 C C . ASN B 1 135 ? 13.023 11.859 18.984 1 82.06 135 ASN B C 1
ATOM 2539 O O . ASN B 1 135 ? 11.898 11.594 19.406 1 82.06 135 ASN B O 1
ATOM 2543 N N . HIS B 1 136 ? 13.508 11.828 17.719 1 86.44 136 HIS B N 1
ATOM 2544 C CA . HIS B 1 136 ? 12.711 11.078 16.75 1 86.44 136 HIS B CA 1
ATOM 2545 C C . HIS B 1 136 ? 12.727 9.586 17.062 1 86.44 136 HIS B C 1
ATOM 2547 O O . HIS B 1 136 ? 13.789 9.008 17.297 1 86.44 136 HIS B O 1
ATOM 2553 N N . VAL B 1 137 ? 11.547 8.984 17.188 1 92.38 137 VAL B N 1
ATOM 2554 C CA . VAL B 1 137 ? 11.43 7.562 17.484 1 92.38 137 VAL B CA 1
ATOM 2555 C C . VAL B 1 137 ? 10.789 6.832 16.312 1 92.38 137 VAL B C 1
ATOM 2557 O O . VAL B 1 137 ? 9.734 7.234 15.828 1 92.38 137 VAL B O 1
ATOM 2560 N N . PRO B 1 138 ? 11.523 5.816 15.812 1 96 138 PRO B N 1
ATOM 2561 C CA . PRO B 1 138 ? 10.836 4.996 14.812 1 96 138 PRO B CA 1
ATOM 2562 C C . PRO B 1 138 ? 9.617 4.273 15.383 1 96 138 PRO B C 1
ATOM 2564 O O . PRO B 1 138 ? 9.734 3.547 16.375 1 96 138 PRO B O 1
ATOM 2567 N N . ILE B 1 139 ? 8.508 4.477 14.789 1 97.38 139 ILE B N 1
ATOM 2568 C CA . ILE B 1 139 ? 7.301 3.834 15.305 1 97.38 139 ILE B CA 1
ATOM 2569 C C . ILE B 1 139 ? 6.852 2.732 14.344 1 97.38 139 ILE B C 1
ATOM 2571 O O . ILE B 1 139 ? 6.109 1.826 14.727 1 97.38 139 ILE B O 1
ATOM 2575 N N . LEU B 1 140 ? 7.121 2.816 13.117 1 98.56 140 LEU B N 1
ATOM 2576 C CA . LEU B 1 140 ? 6.926 1.783 12.109 1 98.56 140 LEU B CA 1
ATOM 2577 C C . LEU B 1 140 ? 8.203 1.562 11.305 1 98.56 140 LEU B C 1
ATOM 2579 O O . LEU B 1 140 ? 8.891 2.521 10.953 1 98.56 140 LEU B O 1
ATOM 2583 N N . SER B 1 141 ? 8.508 0.274 11.031 1 98.31 141 SER B N 1
ATOM 2584 C CA . SER B 1 141 ? 9.719 -0.009 10.273 1 98.31 141 SER B CA 1
ATOM 2585 C C . SER B 1 141 ? 9.57 -1.269 9.43 1 98.31 141 SER B C 1
ATOM 2587 O O . SER B 1 141 ? 8.977 -2.256 9.875 1 98.31 141 SER B O 1
ATOM 2589 N N . ALA B 1 142 ? 10.008 -1.278 8.219 1 98.31 142 ALA B N 1
ATOM 2590 C CA . ALA B 1 142 ? 10.133 -2.426 7.324 1 98.31 142 ALA B CA 1
ATOM 2591 C C . ALA B 1 142 ? 11.5 -2.453 6.656 1 98.31 142 ALA B C 1
ATOM 2593 O O . ALA B 1 142 ? 12.094 -1.403 6.398 1 98.31 142 ALA B O 1
ATOM 2594 N N . GLN B 1 143 ? 12.039 -3.621 6.445 1 96.62 143 GLN B N 1
ATOM 2595 C CA . GLN B 1 143 ? 13.359 -3.789 5.852 1 96.62 143 GLN B CA 1
ATOM 2596 C C . GLN B 1 143 ? 13.383 -4.973 4.891 1 96.62 143 GLN B C 1
ATOM 2598 O O . GLN B 1 143 ? 12.602 -5.918 5.039 1 96.62 143 GLN B O 1
ATOM 2603 N N . THR B 1 144 ? 14.203 -4.895 3.859 1 94.75 144 THR B N 1
ATOM 2604 C CA . THR B 1 144 ? 14.5 -5.992 2.945 1 94.75 144 THR B CA 1
ATOM 2605 C C . THR B 1 144 ? 15.961 -5.945 2.498 1 94.75 144 THR B C 1
ATOM 2607 O O . THR B 1 144 ? 16.656 -4.953 2.732 1 94.75 144 THR B O 1
ATOM 2610 N N . SER B 1 145 ? 16.406 -7.055 1.997 1 91.12 145 SER B N 1
ATOM 2611 C CA . SER B 1 145 ? 17.766 -7.102 1.458 1 91.12 145 SER B CA 1
ATOM 2612 C C . SER B 1 145 ? 17.812 -7.848 0.128 1 91.12 145 SER B C 1
ATOM 2614 O O . SER B 1 145 ? 16.875 -8.57 -0.211 1 91.12 145 SER B O 1
ATOM 2616 N N . LEU B 1 146 ? 18.797 -7.477 -0.653 1 87.19 146 LEU B N 1
ATOM 2617 C CA . LEU B 1 146 ? 19.109 -8.188 -1.889 1 87.19 146 LEU B CA 1
ATOM 2618 C C . LEU B 1 146 ? 20.5 -8.805 -1.828 1 87.19 146 LEU B C 1
ATOM 2620 O O . LEU B 1 146 ? 21.438 -8.18 -1.337 1 87.19 146 LEU B O 1
ATOM 2624 N N . CYS B 1 147 ? 20.516 -10.07 -2.238 1 80.5 147 CYS B N 1
ATOM 2625 C CA . CYS B 1 147 ? 21.812 -10.758 -2.264 1 80.5 147 CYS B CA 1
ATOM 2626 C C . CYS B 1 147 ? 22.719 -10.172 -3.34 1 80.5 147 CYS B C 1
ATOM 2628 O O . CYS B 1 147 ? 22.234 -9.688 -4.367 1 80.5 147 CYS B O 1
ATOM 2630 N N . PRO B 1 148 ? 23.953 -10.258 -2.992 1 75.69 148 PRO B N 1
ATOM 2631 C CA . PRO B 1 148 ? 24.891 -9.789 -4.004 1 75.69 148 PRO B CA 1
ATOM 2632 C C . PRO B 1 148 ? 24.875 -10.633 -5.273 1 75.69 148 PRO B C 1
ATOM 2634 O O . PRO B 1 148 ? 24.594 -11.836 -5.211 1 75.69 148 PRO B O 1
ATOM 2637 N N . GLY B 1 149 ? 25.172 -10.062 -6.352 1 73.06 149 GLY B N 1
ATOM 2638 C CA . GLY B 1 149 ? 25.359 -10.781 -7.602 1 73.06 149 GLY B CA 1
ATOM 2639 C C . GLY B 1 149 ? 24.078 -10.992 -8.375 1 73.06 149 GLY B C 1
ATOM 2640 O O . GLY B 1 149 ? 24.062 -11.695 -9.391 1 73.06 149 GLY B O 1
ATOM 2641 N N . ILE B 1 150 ? 22.984 -10.477 -7.758 1 72.75 150 ILE B N 1
ATOM 2642 C CA . ILE B 1 150 ? 21.734 -10.562 -8.508 1 72.75 150 ILE B CA 1
ATOM 2643 C C . ILE B 1 150 ? 21.891 -9.82 -9.836 1 72.75 150 ILE B C 1
ATOM 2645 O O . ILE B 1 150 ? 22.297 -8.656 -9.859 1 72.75 150 ILE B O 1
ATOM 2649 N N . GLU B 1 151 ? 21.766 -10.648 -10.914 1 76.5 151 GLU B N 1
ATOM 2650 C CA . GLU B 1 151 ? 21.781 -10.039 -12.234 1 76.5 151 GLU B CA 1
ATOM 2651 C C . GLU B 1 151 ? 20.359 -9.867 -12.766 1 76.5 151 GLU B C 1
ATOM 2653 O O . GLU B 1 151 ? 19.469 -10.656 -12.445 1 76.5 151 GLU B O 1
ATOM 2658 N N . GLY B 1 152 ? 20.109 -8.711 -13.438 1 82.06 152 GLY B N 1
ATOM 2659 C CA . GLY B 1 152 ? 18.797 -8.453 -14.016 1 82.06 152 GLY B CA 1
ATOM 2660 C C . GLY B 1 152 ? 17.938 -7.535 -13.164 1 82.06 152 GLY B C 1
ATOM 2661 O O . GLY B 1 152 ? 18.375 -7.082 -12.102 1 82.06 152 GLY B O 1
ATOM 2662 N N . PRO B 1 153 ? 16.781 -7.316 -13.68 1 89.19 153 PRO B N 1
ATOM 2663 C CA . PRO B 1 153 ? 15.906 -6.379 -12.969 1 89.19 153 PRO B CA 1
ATOM 2664 C C . PRO B 1 153 ? 15.344 -6.961 -11.672 1 89.19 153 PRO B C 1
ATOM 2666 O O . PRO B 1 153 ? 15.125 -8.172 -11.578 1 89.19 153 PRO B O 1
ATOM 2669 N N . TRP B 1 154 ? 15.234 -6.156 -10.703 1 91.5 154 TRP B N 1
ATOM 2670 C CA . TRP B 1 154 ? 14.602 -6.527 -9.445 1 91.5 154 TRP B CA 1
ATOM 2671 C C . TRP B 1 154 ? 13.672 -5.422 -8.953 1 91.5 154 TRP B C 1
ATOM 2673 O O . TRP B 1 154 ? 13.805 -4.266 -9.359 1 91.5 154 TRP B O 1
ATOM 2683 N N . MET B 1 155 ? 12.664 -5.793 -8.133 1 95.25 155 MET B N 1
ATOM 2684 C CA . MET B 1 155 ? 11.719 -4.867 -7.523 1 95.25 155 MET B CA 1
ATOM 2685 C C . MET B 1 155 ? 11.359 -5.305 -6.109 1 95.25 155 MET B C 1
ATOM 2687 O O . MET B 1 155 ? 11.273 -6.5 -5.824 1 95.25 155 MET B O 1
ATOM 2691 N N . ARG B 1 156 ? 11.164 -4.301 -5.199 1 96.56 156 ARG B N 1
ATOM 2692 C CA . ARG B 1 156 ? 10.766 -4.547 -3.816 1 96.56 156 ARG B CA 1
ATOM 2693 C C . ARG B 1 156 ? 9.859 -3.432 -3.301 1 96.56 156 ARG B C 1
ATOM 2695 O O . ARG B 1 156 ? 10.203 -2.252 -3.396 1 96.56 156 ARG B O 1
ATOM 2702 N N . SER B 1 157 ? 8.703 -3.82 -2.824 1 98.56 157 SER B N 1
ATOM 2703 C CA . SER B 1 157 ? 7.855 -2.877 -2.098 1 98.56 157 SER B CA 1
ATOM 2704 C C . SER B 1 157 ? 7.938 -3.109 -0.592 1 98.56 157 SER B C 1
ATOM 2706 O O . SER B 1 157 ? 7.984 -4.254 -0.136 1 98.56 157 SER B O 1
ATOM 2708 N N . LEU B 1 158 ? 7.988 -2.064 0.211 1 98.62 158 LEU B N 1
ATOM 2709 C CA . LEU B 1 158 ? 7.902 -2.105 1.666 1 98.62 158 LEU B CA 1
ATOM 2710 C C . LEU B 1 158 ? 6.707 -1.301 2.164 1 98.62 158 LEU B C 1
ATOM 2712 O O . LEU B 1 158 ? 6.59 -0.108 1.874 1 98.62 158 LEU B O 1
ATOM 2716 N N . TYR B 1 159 ? 5.832 -1.913 2.861 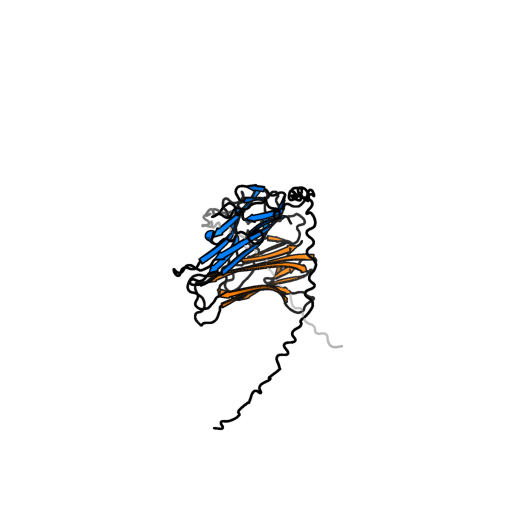1 98.69 159 TYR B N 1
ATOM 2717 C CA . TYR B 1 159 ? 4.664 -1.271 3.453 1 98.69 159 TYR B CA 1
ATOM 2718 C C . TYR B 1 159 ? 4.703 -1.358 4.973 1 98.69 159 TYR B C 1
ATOM 2720 O O . TYR B 1 159 ? 5.109 -2.381 5.531 1 98.69 159 TYR B O 1
ATOM 2728 N N . VAL B 1 160 ? 4.254 -0.286 5.641 1 98.75 160 VAL B N 1
ATOM 2729 C CA . VAL B 1 160 ? 4.031 -0.276 7.086 1 98.75 160 VAL B CA 1
ATOM 2730 C C . VAL B 1 160 ? 2.701 0.405 7.398 1 98.75 160 VAL B C 1
ATOM 2732 O O . VAL B 1 160 ? 2.291 1.331 6.695 1 98.75 160 VAL B O 1
ATOM 2735 N N . GLY B 1 161 ? 2.025 -0.06 8.438 1 98.62 161 GLY B N 1
ATOM 2736 C CA . GLY B 1 161 ? 0.79 0.567 8.883 1 98.62 161 GLY B CA 1
ATOM 2737 C C . GLY B 1 161 ? 0.315 0.066 10.234 1 98.62 161 GLY B C 1
ATOM 2738 O O . GLY B 1 161 ? 0.384 -1.132 10.516 1 98.62 161 GLY B O 1
ATOM 2739 N N . ALA B 1 162 ? -0.089 0.903 11.117 1 98.5 162 ALA B N 1
ATOM 2740 C CA . ALA B 1 162 ? -0.604 0.555 12.438 1 98.5 162 ALA B CA 1
ATOM 2741 C C . ALA B 1 162 ? -1.353 1.729 13.062 1 98.5 162 ALA B C 1
ATOM 2743 O O . ALA B 1 162 ? -1.326 2.844 12.531 1 98.5 162 ALA B O 1
ATOM 2744 N N . VAL B 1 163 ? -2.027 1.469 14.18 1 98.19 163 VAL B N 1
ATOM 2745 C CA . VAL B 1 163 ? -2.783 2.479 14.914 1 98.19 163 VAL B CA 1
ATOM 2746 C C . VAL B 1 163 ? -1.949 3 16.078 1 98.19 163 VAL B C 1
ATOM 2748 O O . VAL B 1 163 ? -1.283 2.225 16.766 1 98.19 163 VAL B O 1
ATOM 2751 N N . PHE B 1 164 ? -2.055 4.316 16.344 1 97.44 164 PHE B N 1
ATOM 2752 C CA . PHE B 1 164 ? -1.341 4.957 17.438 1 97.44 164 PHE B CA 1
ATOM 2753 C C . PHE B 1 164 ? -2.223 5.996 18.125 1 97.44 164 PHE B C 1
ATOM 2755 O O . PHE B 1 164 ? -3.09 6.598 17.5 1 97.44 164 PHE B O 1
ATOM 2762 N N . VAL B 1 165 ? -1.983 6.203 19.375 1 96.62 165 VAL B N 1
ATOM 2763 C CA . VAL B 1 165 ? -2.492 7.387 20.062 1 96.62 165 VAL B CA 1
ATOM 2764 C C . VAL B 1 165 ? -1.522 8.555 19.859 1 96.62 165 VAL B C 1
ATOM 2766 O O . VAL B 1 165 ? -0.355 8.461 20.25 1 96.62 165 VAL B O 1
ATOM 2769 N N . LEU B 1 166 ? -2.025 9.555 19.25 1 96.06 166 LEU B N 1
ATOM 2770 C CA . LEU B 1 166 ? -1.177 10.711 18.969 1 96.06 166 LEU B CA 1
ATOM 2771 C C . LEU B 1 166 ? -1.751 11.969 19.609 1 96.06 166 LEU B C 1
ATOM 2773 O O . LEU B 1 166 ? -2.957 12.055 19.859 1 96.06 166 LEU B O 1
ATOM 2777 N N . THR B 1 167 ? -0.861 12.914 19.875 1 95.19 167 THR B N 1
ATOM 2778 C CA . THR B 1 167 ? -1.265 14.188 20.453 1 95.19 167 THR B CA 1
ATOM 2779 C C . THR B 1 167 ? -1.11 15.32 19.453 1 95.19 167 THR B C 1
ATOM 2781 O O . THR B 1 167 ? -0.361 15.195 18.484 1 95.19 167 THR B O 1
ATOM 2784 N N . GLN B 1 168 ? -1.927 16.344 19.734 1 95.75 168 GLN B N 1
ATOM 2785 C CA . GLN B 1 168 ? -1.829 17.516 18.875 1 95.75 168 GLN B CA 1
ATOM 2786 C C . GLN B 1 168 ? -0.392 18.031 18.797 1 95.75 168 GLN B C 1
ATOM 2788 O O . GLN B 1 168 ? 0.274 18.172 19.828 1 95.75 168 GLN B O 1
ATOM 2793 N N . GLY B 1 169 ? 0.019 18.281 17.547 1 95 169 GLY B N 1
ATOM 2794 C CA . GLY B 1 169 ? 1.354 18.828 17.359 1 95 169 GLY B CA 1
ATOM 2795 C C . GLY B 1 169 ? 2.404 17.766 17.094 1 95 169 GLY B C 1
ATOM 2796 O O . GLY B 1 169 ? 3.525 18.078 16.688 1 95 169 GLY B O 1
ATOM 2797 N N . ASP B 1 170 ? 2.098 16.5 17.469 1 96.12 170 ASP B N 1
ATOM 2798 C CA . ASP B 1 170 ? 3.002 15.422 17.062 1 96.12 170 ASP B CA 1
ATOM 2799 C C . ASP B 1 170 ? 3.348 15.516 15.586 1 96.12 170 ASP B C 1
ATOM 2801 O O . ASP B 1 170 ? 2.516 15.93 14.773 1 96.12 170 ASP B O 1
ATOM 2805 N N . GLN B 1 171 ? 4.59 15.117 15.289 1 96.88 171 GLN B N 1
ATOM 2806 C CA . GLN B 1 171 ? 5.062 15.188 13.914 1 96.88 171 GLN B CA 1
ATOM 2807 C C . GLN B 1 171 ? 5.461 13.812 13.398 1 96.88 171 GLN B C 1
ATOM 2809 O O . GLN B 1 171 ? 6.238 13.102 14.039 1 96.88 171 GLN B O 1
ATOM 2814 N N . LEU B 1 172 ? 4.926 13.453 12.242 1 98.06 172 LEU B N 1
ATOM 2815 C CA . LEU B 1 172 ? 5.262 12.195 11.586 1 98.06 172 LEU B CA 1
ATOM 2816 C C . LEU B 1 172 ? 6.137 12.445 10.359 1 98.06 172 LEU B C 1
ATOM 2818 O O . LEU B 1 172 ? 5.805 13.273 9.508 1 98.06 172 LEU B O 1
ATOM 2822 N N . SER B 1 173 ? 7.246 11.781 10.258 1 97.38 173 SER B N 1
ATOM 2823 C CA . SER B 1 173 ? 8.133 11.828 9.094 1 97.38 173 SER B CA 1
ATOM 2824 C C . SER B 1 173 ? 8.617 10.438 8.711 1 97.38 173 SER B C 1
ATOM 2826 O O . SER B 1 173 ? 8.305 9.453 9.383 1 97.38 173 SER B O 1
ATOM 2828 N N . THR B 1 174 ? 9.273 10.344 7.527 1 98.06 174 THR B N 1
ATOM 2829 C CA . THR B 1 174 ? 9.805 9.047 7.113 1 98.06 174 THR B CA 1
ATOM 2830 C C . THR B 1 174 ? 11.312 9.109 6.93 1 98.06 174 THR B C 1
ATOM 2832 O O . THR B 1 174 ? 11.875 10.188 6.695 1 98.06 174 THR B O 1
ATOM 2835 N N . GLN B 1 175 ? 11.938 8 7.148 1 97.19 175 GLN B N 1
ATOM 2836 C CA . GLN B 1 175 ? 13.344 7.773 6.832 1 97.19 175 GLN B CA 1
ATOM 2837 C C . GLN B 1 175 ? 13.523 6.52 5.98 1 97.19 175 GLN B C 1
ATOM 2839 O O . GLN B 1 175 ? 13.031 5.445 6.336 1 97.19 175 GLN B O 1
ATOM 2844 N N . THR B 1 176 ? 14.219 6.719 4.848 1 97.56 176 THR B N 1
ATOM 2845 C CA . THR B 1 176 ? 14.391 5.625 3.896 1 97.56 176 THR B CA 1
ATOM 2846 C C . THR B 1 176 ? 15.859 5.457 3.521 1 97.56 176 THR B C 1
ATOM 2848 O O . THR B 1 176 ? 16.547 6.434 3.227 1 97.56 176 THR B O 1
ATOM 2851 N N . ASN B 1 177 ? 16.312 4.223 3.648 1 96.19 177 ASN B N 1
ATOM 2852 C CA . ASN B 1 177 ? 17.609 3.859 3.094 1 96.19 177 ASN B CA 1
ATOM 2853 C C . ASN B 1 177 ? 17.484 3.213 1.718 1 96.19 177 ASN B C 1
ATOM 2855 O O . ASN B 1 177 ? 16.578 2.402 1.496 1 96.19 177 ASN B O 1
ATOM 2859 N N . GLY B 1 178 ? 18.422 3.58 0.788 1 94.5 178 GLY B N 1
ATOM 2860 C CA . GLY B 1 178 ? 18.344 3.098 -0.582 1 94.5 178 GLY B CA 1
ATOM 2861 C C . GLY B 1 178 ? 17.719 4.098 -1.533 1 94.5 178 GLY B C 1
ATOM 2862 O O . GLY B 1 178 ? 17.031 3.707 -2.484 1 94.5 178 GLY B O 1
ATOM 2863 N N . LEU B 1 179 ? 17.891 5.352 -1.287 1 95.44 179 LEU B N 1
ATOM 2864 C CA . LEU B 1 179 ? 17.234 6.434 -2.008 1 95.44 179 LEU B CA 1
ATOM 2865 C C . LEU B 1 179 ? 17.531 6.352 -3.502 1 95.44 179 LEU B C 1
ATOM 2867 O O . LEU B 1 179 ? 16.672 6.676 -4.328 1 95.44 179 LEU B O 1
ATOM 2871 N N . SER B 1 180 ? 18.703 5.891 -3.863 1 92.12 180 SER B N 1
ATOM 2872 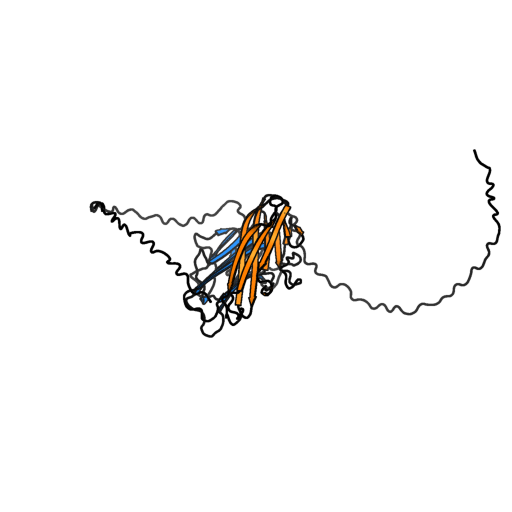C CA . SER B 1 180 ? 19.078 5.824 -5.27 1 92.12 180 SER B CA 1
ATOM 2873 C C . SER B 1 180 ? 18.266 4.781 -6.016 1 92.12 180 SER B C 1
AT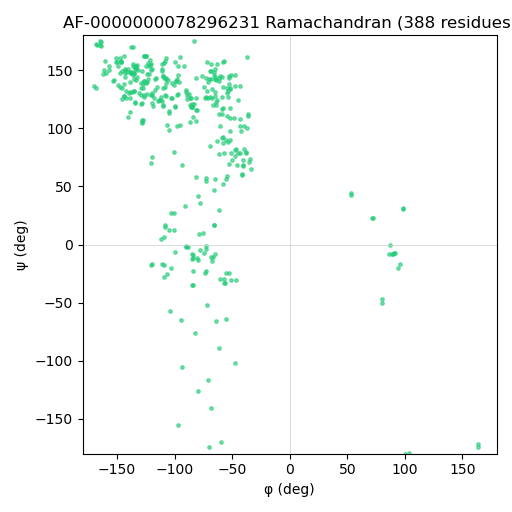OM 2875 O O . SER B 1 180 ? 18.25 4.754 -7.25 1 92.12 180 SER B O 1
ATOM 2877 N N . HIS B 1 181 ? 17.5 3.918 -5.336 1 93.69 181 HIS B N 1
ATOM 2878 C CA . HIS B 1 181 ? 16.75 2.842 -5.957 1 93.69 181 HIS B CA 1
ATOM 2879 C C . HIS B 1 181 ? 15.242 3.104 -5.863 1 93.69 181 HIS B C 1
ATOM 2881 O O . HIS B 1 181 ? 14.438 2.264 -6.266 1 93.69 181 HIS B O 1
ATOM 2887 N N . LEU B 1 182 ? 14.898 4.254 -5.359 1 95.69 182 LEU B N 1
ATOM 2888 C CA . LEU B 1 182 ? 13.477 4.57 -5.242 1 95.69 182 LEU B CA 1
ATOM 2889 C C . LEU B 1 182 ? 12.852 4.773 -6.617 1 95.69 182 LEU B C 1
ATOM 2891 O O . LEU B 1 182 ? 13.43 5.445 -7.477 1 95.69 182 LEU B O 1
ATOM 2895 N N . ASP B 1 183 ? 11.852 4.141 -6.914 1 94.94 183 ASP B N 1
ATOM 2896 C CA . ASP B 1 183 ? 11.023 4.34 -8.102 1 94.94 183 ASP B CA 1
ATOM 2897 C C . ASP B 1 183 ? 9.695 4.996 -7.746 1 94.94 183 ASP B C 1
ATOM 2899 O O . ASP B 1 183 ? 8.766 4.324 -7.285 1 94.94 183 ASP B O 1
ATOM 2903 N N . LEU B 1 184 ? 9.578 6.289 -8.023 1 93.88 184 LEU B N 1
ATOM 2904 C CA . LEU B 1 184 ? 8.484 7.102 -7.5 1 93.88 184 LEU B CA 1
ATOM 2905 C C . LEU B 1 184 ? 7.266 7.02 -8.414 1 93.88 184 LEU B C 1
ATOM 2907 O O . LEU B 1 184 ? 7.281 7.551 -9.531 1 93.88 184 LEU B O 1
ATOM 2911 N N . ARG B 1 185 ? 6.305 6.328 -8.023 1 94 185 ARG B N 1
ATOM 2912 C CA . ARG B 1 185 ? 4.973 6.27 -8.617 1 94 185 ARG B CA 1
ATOM 2913 C C . ARG B 1 185 ? 3.895 6.543 -7.574 1 94 185 ARG B C 1
ATOM 2915 O O . ARG B 1 185 ? 3.984 6.066 -6.438 1 94 185 ARG B O 1
ATOM 2922 N N . PRO B 1 186 ? 2.859 7.289 -7.961 1 94.19 186 PRO B N 1
ATOM 2923 C CA . PRO B 1 186 ? 1.852 7.66 -6.965 1 94.19 186 PRO B CA 1
ATOM 2924 C C . PRO B 1 186 ? 1.169 6.449 -6.332 1 94.19 186 PRO B C 1
ATOM 2926 O O . PRO B 1 186 ? 0.759 6.504 -5.172 1 94.19 186 PRO B O 1
ATOM 2929 N N . SER B 1 187 ? 1.045 5.367 -7.027 1 97 187 SER B N 1
ATOM 2930 C CA . SER B 1 187 ? 0.349 4.191 -6.512 1 97 187 SER B CA 1
ATOM 2931 C C . SER B 1 187 ? 1.272 3.334 -5.652 1 97 187 SER B C 1
ATOM 2933 O O . SER B 1 187 ? 0.813 2.432 -4.949 1 97 187 SER B O 1
ATOM 2935 N N . SER B 1 188 ? 2.545 3.635 -5.707 1 97.94 188 SER B N 1
ATOM 2936 C CA . SER B 1 188 ? 3.477 2.701 -5.082 1 97.94 188 SER B CA 1
ATOM 2937 C C . SER B 1 188 ? 4.289 3.381 -3.986 1 97.94 188 SER B C 1
ATOM 2939 O O . SER B 1 188 ? 4.961 2.713 -3.199 1 97.94 188 SER B O 1
ATOM 2941 N N . VAL B 1 189 ? 4.32 4.672 -3.99 1 97.81 189 VAL B N 1
ATOM 2942 C CA . VAL B 1 189 ? 5.078 5.43 -2.994 1 97.81 189 VAL B CA 1
ATOM 2943 C C . VAL B 1 189 ? 4.18 6.484 -2.359 1 97.81 189 VAL B C 1
ATOM 2945 O O . VAL B 1 189 ? 3.9 7.52 -2.969 1 97.81 189 VAL B O 1
ATOM 2948 N N . TYR B 1 190 ? 3.762 6.199 -1.127 1 98.5 190 TYR B N 1
ATOM 2949 C CA . TYR B 1 190 ? 2.795 7.074 -0.474 1 98.5 190 TYR B CA 1
ATOM 2950 C C . TYR B 1 190 ? 2.965 7.043 1.04 1 98.5 190 TYR B C 1
ATOM 2952 O O . TYR B 1 190 ? 3.586 6.125 1.582 1 98.5 190 TYR B O 1
ATOM 2960 N N . PHE B 1 191 ? 2.539 8.031 1.67 1 98.75 191 PHE B N 1
ATOM 2961 C CA . PHE B 1 191 ? 2.6 8.273 3.105 1 98.75 191 PHE B CA 1
ATOM 2962 C C . PHE B 1 191 ? 1.322 8.953 3.594 1 98.75 191 PHE B C 1
ATOM 2964 O O . PHE B 1 191 ? 0.837 9.898 2.971 1 98.75 191 PHE B O 1
ATOM 2971 N N . GLY B 1 192 ? 0.743 8.422 4.703 1 98.56 192 GLY B N 1
ATOM 2972 C CA . GLY B 1 192 ? -0.513 9.016 5.137 1 98.56 192 GLY B CA 1
ATOM 2973 C C . GLY B 1 192 ? -0.895 8.625 6.555 1 98.56 192 GLY B C 1
ATOM 2974 O O . GLY B 1 192 ? -0.208 7.824 7.191 1 98.56 192 GLY B O 1
ATOM 2975 N N . ALA B 1 193 ? -1.918 9.297 6.988 1 98.5 193 ALA B N 1
ATOM 2976 C CA . ALA B 1 193 ? -2.545 9.039 8.281 1 98.5 193 ALA B CA 1
ATOM 2977 C C . ALA B 1 193 ? -3.992 9.531 8.297 1 98.5 193 ALA B C 1
ATOM 2979 O O . ALA B 1 193 ? -4.348 10.453 7.566 1 98.5 193 ALA B O 1
ATOM 2980 N N . PHE B 1 194 ? -4.805 8.883 9.156 1 97.31 194 PHE B N 1
ATOM 2981 C CA . PHE B 1 194 ? -6.164 9.375 9.328 1 97.31 194 PHE B CA 1
ATOM 2982 C C . PHE B 1 194 ? -6.664 9.102 10.742 1 97.31 194 PHE B C 1
ATOM 2984 O O . PHE B 1 194 ? -6.258 8.125 11.367 1 97.31 194 PHE B O 1
ATOM 2991 N N . SER B 1 195 ? -7.551 9.945 11.094 1 96.56 195 SER B N 1
ATOM 2992 C CA . SER B 1 195 ? -8.133 9.828 12.422 1 96.56 195 SER B CA 1
ATOM 2993 C C . SER B 1 195 ? -9.234 8.773 12.453 1 96.56 195 SER B C 1
ATOM 2995 O O . SER B 1 195 ? -10.039 8.68 11.523 1 96.56 195 SER B O 1
ATOM 2997 N N . LEU B 1 196 ? -9.359 8.023 13.547 1 93.62 196 LEU B N 1
ATOM 2998 C CA . LEU B 1 196 ? -10.375 7 13.734 1 93.62 196 LEU B CA 1
ATOM 2999 C C . LEU B 1 196 ? -11.477 7.492 14.664 1 93.62 196 LEU B C 1
ATOM 3001 O O . LEU B 1 196 ? -11.211 8.219 15.625 1 93.62 196 LEU B O 1
#

pLDDT: mean 74.68, std 29.25, range [18.66, 98.88]

InterPro domains:
  IPR002960 Lymphotoxin-alpha [PR01236] (18-34)
  IPR002960 Lymphotoxin-alpha [PR01236] (65-82)
  IPR002960 Lymphotoxin-alpha [PR01236] (113-133)
  IPR002960 Lymphotoxin-alpha [PR01236] (138-157)
  IPR002960 Lymphotoxin-alpha [PR01236] (171-188)
  IPR006052 Tumour necrosis factor domain [PF00229] (71-196)
  IPR006052 Tumour necrosis factor domain [PS50049] (57-196)
  IPR006052 Tumour necrosis factor domain [SM00207] (57-196)
  IPR006052 Tumour necrosis factor domain [cd00184] (57-194)
  IPR006053 Tumour necrosis factor [PR01234] (56-73)
  IPR006053 Tumour necrosis factor [PR01234] (122-140)
  IPR006053 Tumour necrosis factor [PR01234] (154-177)
  IPR006053 Tumour necrosis factor [PR01234] (184-195)
  IPR008983 Tumour necrosis factor-like domain superfamily [G3DSA:2.60.120.40] (51-196)
  IPR008983 Tumour necrosis factor-like domain superfamily [SSF49842] (57-196)
  IPR021184 Tumour necrosis factor, conserved site [PS00251] (92-108)

Foldseek 3Di:
DDDDDDPPPDDPPPDDPPPPPDDDPPPPDDDPDDPPPPDDDPPPPLPPPPPPPPFFFKWKWFFDPVDAPDTATDQPDSLIDGDQWDADPRKTFHRAWAKKKWKWKFKFKDFFADQPFDKDKKKKFKWKDDPVDPDTDTPWMDIDIDGHPDGGMDMDMDMTIDMDGDHGGMIIHMDIDPSVGTDGDRVGGMTMMGGD/DDDDPCPDPDDDDDDDDDDDDDDDDDPDDDDDPCPPPPDDPPPPPLPLVPPPDPFFFKWKWFFDPVDALDTATDQRDNLIHGDQWDADPRKTFHRAWAKKKWKWKFKFKDAFADQPQDKDKKKKFKWKDDPVDPDTDTPWMDIDIDGHPDGGMDMDMDMTIDMDGDHGGMIIHMDIDPSVGTDTDRVGGMTMMTHD

Nearest PDB structures (foldseek):
  1tnr-assembly1_A  TM=9.631E-01  e=2.439E-19  Homo sapiens
  4mxv-assembly1_B  TM=9.387E-01  e=3.423E-18  Homo sapiens
  4msv-assembly1_A  TM=9.216E-01  e=4.280E-14  Homo sapiens
  6x82-assembly1_B  TM=8.977E-01  e=4.767E-14  Homo sapiens
  6x82-assembly2_E  TM=8.974E-01  e=5.604E-14  Homo sapiens